Protein AF-W8SMZ8-F1 (afdb_monomer)

Foldseek 3Di:
DLVVLLVVVVPDPDDWDAPDDLDDDCDPVCVVVGSSNSNVVCVVVPDDPDDDPPDDDDDDDDDDDDDDDDDDDDDDDDDDDDDDDDDDDDDDPPPPVLVVLLVQQLVLLVVLDQDFDDLPQDPVDPPALQSLVQSLQVLLVVSLVSVLVSQVSQPLLVVFDPVLNVVLCLLFSLLLLLLVQLQVCLVPLLQWTDNGPNDIGGLVSCVSNVNNVLSSLSSVLSNLCNVLVPDPSLSSLVSQLSSLVPPDPPGPCVVSSVVSNVSSLSSNVVVQCVVPVPCPCSSVSSVVSSVSSSVSSVVVLVVVVVVVVVVSHDHDPVVVVSSVSCVPPVNVVVVVVVVVPDDDDDDDDDDDDDDDDDDDDDDDDDDDDDDDDDDDDDDDDDDDYDDDDDDDDDDDDDD

Solvent-accessible surface area (backbone atoms only — not comparable to full-atom values): 25549 Å² total; per-residue (Å²): 109,70,70,62,50,50,57,53,54,78,73,50,100,65,84,58,70,49,99,64,89,68,74,65,75,73,48,98,85,43,47,77,79,34,59,26,40,39,52,52,50,42,47,75,73,65,59,71,85,76,72,80,79,74,83,80,81,86,88,86,83,83,88,82,84,90,87,84,90,84,89,86,87,91,79,87,85,88,85,89,87,87,84,88,83,84,86,81,88,77,80,82,84,69,66,62,70,55,57,56,47,36,52,51,52,50,51,40,48,56,76,44,58,79,77,89,54,74,53,84,71,67,86,88,53,81,87,41,46,56,56,52,50,40,48,50,47,57,41,50,46,56,52,45,56,50,49,62,57,34,49,61,44,42,79,69,43,72,79,40,52,70,69,53,47,54,48,32,46,60,72,31,51,55,30,49,53,48,50,51,27,20,61,65,16,34,92,44,69,54,57,38,42,33,78,22,94,78,37,69,44,42,66,69,53,29,54,62,62,68,40,40,76,41,51,52,50,39,28,52,48,11,37,50,36,50,77,67,62,68,47,72,71,55,48,55,40,48,50,53,44,54,48,48,60,63,88,50,100,79,47,94,48,45,69,59,41,52,50,42,37,52,53,42,52,50,28,43,49,52,52,41,40,72,79,36,70,90,46,87,57,48,57,64,56,58,55,56,48,50,58,56,36,45,55,31,23,55,52,48,52,55,49,51,52,52,45,57,73,69,61,75,51,78,74,56,70,67,54,48,51,49,62,51,62,62,71,40,80,81,50,55,61,56,57,58,58,62,64,67,75,74,72,87,80,85,86,80,82,90,82,89,84,88,89,78,92,79,91,81,89,83,85,90,86,87,84,81,88,87,87,89,88,86,89,84,86,88,82,88,88,88,86,87,86,86,91,85,84,90,83,90,85,90,75,88,83,89,137

Nearest PDB structures (foldseek):
  4n1y-assembly2_C  TM=9.898E-01  e=3.224E-23  Magallana gigas
  2ocf-assembly1_A  TM=9.475E-01  e=8.288E-15  Homo sapiens
  4dma-assembly1_B  TM=9.308E-01  e=9.517E-15  Homo sapiens
  1l2i-assembly2_B-2  TM=9.344E-01  e=1.509E-14  Homo sapiens
  5hyr-assembly1_A  TM=9.452E-01  e=1.047E-13  Homo sapiens

Organism: Bithynia tentaculata (NCBI:txid6478)

Secondary structure (DSSP, 8-state):
-HHHHHHHHTTS---PPPSSSS-----TTTTTT-HHHHHHHHHHTT------------------------------------------PPP-TTSHHHHHHHHHHHHHHHHTPPPP------TTS---HHHHHHHHHHHHHHHHHHHHHHHTTSTTGGGS-HHHHHHHHHHHHHHHHHHHHHHHTGGGTTSEEESSSS-EEEHHHHHHHT-HHHHHHHHHHHHHHHHHT--HHHHHHHHHHHHHT---TT-TTHHHHHHHHHHHHHHHHHHHHHH-TT-TTHHHHHHHHHHHHHHHHHHHHHHHHHHHHHTSSPPPHHHHHHHHHTTSTTTHHHHHHHHTS--PPPP----------------------------------------------------

Radius of gyration: 35.16 Å; Cα contacts (8 Å, |Δi|>4): 293; chains: 1; bounding box: 116×77×104 Å

Mean predicted aligned error: 19.28 Å

Sequence (399 aa):
GCKAFFKRSIQGPVDYMCPATNNCTIDKHRRKSCQACRLRKCYEVGMNKGSQRKDRKGSSGGNTAAKGKRCRADSTDTTDSSTNGSGSGLPTKGGGMKRLRSAFILEALQKADLPVLDSYHNHEVPLSRVHLLNTLIKLADRELVYLINWAKHVPGYTDLSLSDQVHLIECCWMELLLLNCAFRSMEHEGKRLVFAPDFHLDRHLWNVMGMSEILEQVSAVSEQMVHNGVTKEELLLLQATILVNAEVRRLSSFNKISEMRSMIVDALMEVAHKMHPDNARRVPTLLLLLTHVRQAGERGIAYFQTLKHEGCVSFCELLTEMLEAHNSPSSAIMVAAASSVHSPTPSTSASSTLGSVVSLDGRKGSGMGPPATHLQPMGSLSGLAKRGSPDEGNMNSYV

pLDDT: mean 74.21, std 27.07, range [26.3, 98.44]

InterPro domains:
  IPR000536 Nuclear hormone receptor, ligand-binding domain [PF00104] (124-301)
  IPR000536 Nuclear hormone receptor, ligand-binding domain [PS51843] (97-326)
  IPR000536 Nuclear hormone receptor, ligand-binding domain [SM00430] (138-297)
  IPR001628 Zinc finger, nuclear hormone receptor-type [PF00105] (1-49)
  IPR001628 Zinc finger, nuclear hormone receptor-type [PS51030] (1-54)
  IPR001628 Zinc finger, nuclear hormone receptor-type [SM00399] (1-50)
  IPR001723 Nuclear hormone receptor [PR00398] (43-53)
  IPR001723 Nuclear hormone receptor [PR00398] (139-160)
  IPR001723 Nuclear hormone receptor [PR00398] (160-176)
  IPR001723 Nuclear hormone receptor [PR00398] (228-243)
  IPR001723 Nuclear hormone receptor [PR00398] (285-302)
  IPR013088 Zinc finger, NHR/GATA-type [G3DSA:3.30.50.10] (1-80)
  IPR024178 Estrogen receptor/oestrogen-related receptor [PIRSF002527] (1-339)
  IPR035500 Nuclear hormone receptor-like domain superfamily [G3DSA:1.10.565.10] (98-331)
  IPR035500 Nuclear hormone receptor-like domain superfamily [SSF48508] (104-326)
  IPR050200 Nuclear hormone receptor family NR3 subfamily [PTHR48092] (1-325)

Structure (mmCIF, N/CA/C/O backbone):
data_AF-W8SMZ8-F1
#
_entry.id   AF-W8SMZ8-F1
#
loop_
_atom_site.group_PDB
_atom_site.id
_atom_site.type_symbol
_atom_site.label_atom_id
_atom_site.label_alt_id
_atom_site.label_comp_id
_atom_site.label_asym_id
_atom_site.label_entity_id
_atom_site.label_seq_id
_atom_site.pdbx_PDB_ins_code
_atom_site.Cartn_x
_atom_site.Cartn_y
_atom_site.Cartn_z
_atom_site.occupancy
_atom_site.B_iso_or_equiv
_atom_site.auth_seq_id
_atom_site.auth_comp_id
_atom_site.auth_asym_id
_atom_site.auth_atom_id
_atom_site.pdbx_PDB_model_num
ATOM 1 N N . GLY A 1 1 ? 2.630 13.515 50.205 1.00 88.38 1 GLY A N 1
ATOM 2 C CA . GLY A 1 1 ? 3.398 12.243 50.206 1.00 88.38 1 GLY A CA 1
ATOM 3 C C . GLY A 1 1 ? 3.239 11.488 48.891 1.00 88.38 1 GLY A C 1
ATOM 4 O O . GLY A 1 1 ? 2.546 11.990 48.014 1.00 88.38 1 GLY A O 1
ATOM 5 N N . CYS A 1 2 ? 3.870 10.314 48.731 1.00 94.81 2 CYS A N 1
ATOM 6 C CA . CYS A 1 2 ? 3.816 9.527 47.481 1.00 94.81 2 CYS A CA 1
ATOM 7 C C . CYS A 1 2 ? 2.414 8.978 47.156 1.00 94.81 2 CYS A C 1
ATOM 9 O O . CYS A 1 2 ? 2.040 8.996 45.995 1.00 94.81 2 CYS A O 1
ATOM 11 N N . LYS A 1 3 ? 1.589 8.653 48.164 1.00 93.19 3 LYS A N 1
ATOM 12 C CA . LYS A 1 3 ? 0.173 8.263 47.987 1.00 93.19 3 LYS A CA 1
ATOM 13 C C . LYS A 1 3 ? -0.663 9.318 47.239 1.00 93.19 3 LYS A C 1
ATOM 15 O O . LYS A 1 3 ? -1.364 9.004 46.287 1.00 93.19 3 LYS A O 1
ATOM 20 N N . ALA A 1 4 ? -0.568 10.583 47.654 1.00 93.19 4 ALA A N 1
ATOM 21 C CA . ALA A 1 4 ? -1.303 11.684 47.022 1.00 93.19 4 ALA A CA 1
ATOM 22 C C . ALA A 1 4 ? -0.747 12.051 45.637 1.00 93.19 4 ALA A C 1
ATOM 24 O O . ALA A 1 4 ? -1.506 12.444 44.759 1.00 93.19 4 ALA A O 1
ATOM 25 N N . PHE A 1 5 ? 0.572 11.921 45.452 1.00 94.81 5 PHE A N 1
ATOM 26 C CA . PHE A 1 5 ? 1.206 12.061 44.142 1.00 94.81 5 PHE A CA 1
ATOM 27 C C . PHE A 1 5 ? 0.661 11.000 43.175 1.00 94.81 5 PHE A C 1
ATOM 29 O O . PHE A 1 5 ? 0.065 11.374 42.176 1.00 94.81 5 PHE A O 1
ATOM 36 N N . PHE A 1 6 ? 0.722 9.718 43.550 1.00 94.31 6 PHE A N 1
ATOM 37 C CA . PHE A 1 6 ? 0.222 8.603 42.745 1.00 94.31 6 PHE A CA 1
ATOM 38 C C . PHE A 1 6 ? -1.254 8.768 42.357 1.00 94.31 6 PHE A C 1
ATOM 40 O O . PHE A 1 6 ? -1.589 8.661 41.185 1.00 94.31 6 PHE A O 1
ATOM 47 N N . LYS A 1 7 ? -2.129 9.133 43.309 1.00 91.38 7 LYS A N 1
ATOM 48 C CA . LYS A 1 7 ? -3.556 9.376 43.027 1.00 91.38 7 LYS A CA 1
ATOM 49 C C . LYS A 1 7 ? -3.778 10.438 41.941 1.00 91.38 7 LYS A C 1
ATOM 51 O O . LYS A 1 7 ? -4.655 10.256 41.110 1.00 91.38 7 LYS A O 1
ATOM 56 N N . ARG A 1 8 ? -3.001 11.527 41.935 1.00 91.44 8 ARG A N 1
ATOM 57 C CA . ARG A 1 8 ? -3.115 12.568 40.899 1.00 91.44 8 ARG A CA 1
ATOM 58 C C . ARG A 1 8 ? -2.554 12.102 39.561 1.00 91.44 8 ARG A C 1
ATOM 60 O O . ARG A 1 8 ? -3.164 12.353 38.532 1.00 91.44 8 ARG A O 1
ATOM 67 N N . SER A 1 9 ? -1.431 11.391 39.594 1.00 90.94 9 SER A N 1
ATOM 68 C CA . SER A 1 9 ? -0.744 10.909 38.395 1.00 90.94 9 SER A CA 1
ATOM 69 C C . SER A 1 9 ? -1.526 9.845 37.616 1.00 90.94 9 SER A C 1
ATOM 71 O O . SER A 1 9 ? -1.314 9.715 36.424 1.00 90.94 9 SER A O 1
ATOM 73 N N . ILE A 1 10 ? -2.437 9.102 38.258 1.00 87.31 10 ILE A N 1
ATOM 74 C CA . ILE A 1 10 ? -3.279 8.070 37.607 1.00 87.31 10 ILE A CA 1
ATOM 75 C C . ILE A 1 10 ? -4.698 8.549 37.241 1.00 87.31 10 ILE A C 1
ATOM 77 O O . ILE A 1 10 ? -5.503 7.772 36.714 1.00 87.31 10 ILE A O 1
ATOM 81 N N . GLN A 1 11 ? -5.068 9.773 37.634 1.00 81.38 11 GLN A N 1
ATOM 82 C CA . GLN A 1 11 ? -6.409 10.339 37.427 1.00 81.38 11 GLN A CA 1
ATOM 83 C C . GLN A 1 11 ? -6.457 11.378 36.301 1.00 81.38 11 GLN A C 1
ATOM 85 O O . GLN A 1 11 ? -7.551 11.665 35.830 1.00 81.38 11 GLN A O 1
ATOM 90 N N . GLY A 1 12 ? -5.315 11.916 35.867 1.00 70.56 12 GLY A N 1
ATOM 91 C CA . GLY A 1 12 ? -5.239 12.898 34.785 1.00 70.56 12 GLY A CA 1
ATOM 92 C C . GLY A 1 12 ? -4.260 12.490 33.679 1.00 70.56 12 GLY A C 1
ATOM 93 O O . GLY A 1 12 ? -3.424 11.613 33.908 1.00 70.56 12 GLY A O 1
ATOM 94 N N . PRO A 1 13 ? -4.341 13.132 32.502 1.00 61.53 13 PRO A N 1
ATOM 95 C CA . PRO A 1 13 ? -3.445 12.901 31.369 1.00 61.53 13 PRO A CA 1
ATOM 96 C C . PRO A 1 13 ? -2.102 13.608 31.606 1.00 61.53 13 PRO A C 1
ATOM 98 O O . PRO A 1 13 ? -1.844 14.673 31.053 1.00 61.53 13 PRO A O 1
ATOM 101 N N . VAL A 1 14 ? -1.273 13.082 32.513 1.00 75.06 14 VAL A N 1
ATOM 102 C CA . VAL A 1 14 ? 0.022 13.694 32.844 1.00 75.06 14 VAL A CA 1
ATOM 103 C C . VAL A 1 14 ? 1.165 12.759 32.474 1.00 75.06 14 VAL A C 1
ATOM 105 O O . VAL A 1 14 ? 1.461 11.816 33.209 1.00 75.06 14 VAL A O 1
ATOM 108 N N . ASP A 1 15 ? 1.852 13.089 31.383 1.00 80.38 15 ASP A N 1
ATOM 109 C CA . ASP A 1 15 ? 3.059 12.394 30.946 1.00 80.38 15 ASP A CA 1
ATOM 110 C C . ASP A 1 15 ? 4.300 13.055 31.543 1.00 80.38 15 ASP A C 1
ATOM 112 O O . ASP A 1 15 ? 4.737 14.136 31.146 1.00 80.38 15 ASP A O 1
ATOM 116 N N . TYR A 1 16 ? 4.885 12.402 32.545 1.00 92.00 16 TYR A N 1
ATOM 117 C CA . TYR A 1 16 ? 6.145 12.859 33.116 1.00 92.00 16 TYR A CA 1
ATOM 118 C C . TYR A 1 16 ? 7.325 12.352 32.286 1.00 92.00 16 TYR A C 1
ATOM 120 O O . TYR A 1 16 ? 7.543 11.145 32.187 1.00 92.00 16 TYR A O 1
ATOM 128 N N . MET A 1 17 ? 8.161 13.270 31.804 1.00 89.88 17 MET A N 1
ATOM 129 C CA . MET A 1 17 ? 9.458 12.945 31.207 1.00 89.88 17 MET A CA 1
ATOM 130 C C . MET A 1 17 ? 10.580 13.047 32.243 1.00 89.88 17 MET A C 1
ATOM 132 O O . MET A 1 17 ? 10.590 13.936 33.099 1.00 89.88 17 MET A O 1
ATOM 136 N N . CYS A 1 18 ? 11.527 12.110 32.200 1.00 93.50 18 CYS A N 1
ATOM 137 C CA . CYS A 1 18 ? 12.726 12.201 33.022 1.00 93.50 18 CYS A CA 1
ATOM 138 C C . CYS A 1 18 ? 13.708 13.187 32.372 1.00 93.50 18 CYS A C 1
ATOM 140 O O . CYS A 1 18 ? 14.036 12.998 31.207 1.00 93.50 18 CYS A O 1
ATOM 142 N N . PRO A 1 19 ? 14.243 14.178 33.106 1.00 87.38 19 PRO A N 1
ATOM 143 C CA . PRO A 1 19 ? 15.260 15.092 32.574 1.00 87.38 19 PRO A CA 1
ATOM 144 C C . PRO A 1 19 ? 16.652 14.443 32.425 1.00 87.38 19 PRO A C 1
ATOM 146 O O . PRO A 1 19 ? 17.613 15.118 32.084 1.00 87.38 19 PRO A O 1
ATOM 149 N N . ALA A 1 20 ? 16.782 13.155 32.744 1.00 90.88 20 ALA A N 1
ATOM 150 C CA . ALA A 1 20 ? 18.033 12.404 32.751 1.00 90.88 20 ALA A CA 1
ATOM 151 C C . ALA A 1 20 ? 17.801 11.004 32.145 1.00 90.88 20 ALA A C 1
ATOM 153 O O . ALA A 1 20 ? 16.897 10.796 31.343 1.00 90.88 20 ALA A O 1
ATOM 154 N N . THR A 1 21 ? 18.571 10.002 32.564 1.00 91.50 21 THR A N 1
ATOM 155 C CA . THR A 1 21 ? 18.604 8.647 31.983 1.00 91.50 21 THR A CA 1
ATOM 156 C C . THR A 1 21 ? 17.523 7.695 32.503 1.00 91.50 21 THR A C 1
ATOM 158 O O . THR A 1 21 ? 17.719 6.484 32.546 1.00 91.50 21 THR A O 1
ATOM 161 N N . ASN A 1 22 ? 16.378 8.210 32.958 1.00 89.19 22 ASN A N 1
ATOM 162 C CA . ASN A 1 22 ? 15.321 7.400 33.570 1.00 89.19 22 ASN A CA 1
ATOM 163 C C . ASN A 1 22 ? 15.762 6.562 34.792 1.00 89.19 22 ASN A C 1
ATOM 165 O O . ASN A 1 22 ? 15.013 5.686 35.200 1.00 89.19 22 ASN A O 1
ATOM 169 N N . ASN A 1 23 ? 16.891 6.843 35.449 1.00 93.19 23 ASN A N 1
ATOM 170 C CA . ASN A 1 23 ? 17.350 6.083 36.625 1.00 93.19 23 ASN A CA 1
ATOM 171 C C . ASN A 1 23 ? 17.590 6.971 37.864 1.00 93.19 23 ASN A C 1
ATOM 173 O O . ASN A 1 23 ? 18.551 6.805 38.611 1.00 93.19 23 ASN A O 1
ATOM 177 N N . CYS A 1 24 ? 16.740 7.982 38.070 1.00 94.94 24 CYS A N 1
ATOM 178 C CA . CYS A 1 24 ? 16.895 8.909 39.194 1.00 94.94 24 CYS A CA 1
ATOM 179 C C . CYS A 1 24 ? 16.590 8.223 40.532 1.00 94.94 24 CYS A C 1
ATOM 181 O O . CYS A 1 24 ? 15.508 7.665 40.718 1.00 94.94 24 CYS A O 1
ATOM 183 N N . THR A 1 25 ? 17.485 8.368 41.508 1.00 95.06 25 THR A N 1
ATOM 184 C CA . THR A 1 25 ? 17.244 7.935 42.890 1.00 95.06 25 THR A CA 1
ATOM 185 C C . THR A 1 25 ? 16.101 8.734 43.533 1.00 95.06 25 THR A C 1
ATOM 187 O O . THR A 1 25 ? 16.111 9.967 43.524 1.00 95.06 25 THR A O 1
ATOM 190 N N . ILE A 1 26 ? 15.121 8.043 44.127 1.00 95.75 26 ILE A N 1
ATOM 191 C CA . ILE A 1 26 ? 13.943 8.658 44.760 1.00 95.75 26 ILE A CA 1
ATOM 192 C C . ILE A 1 26 ? 14.042 8.558 46.286 1.00 95.75 26 ILE A C 1
ATOM 194 O O . ILE A 1 26 ? 13.705 7.535 46.876 1.00 95.75 26 ILE A O 1
ATOM 198 N N . ASP A 1 27 ? 14.452 9.651 46.930 1.00 94.75 27 ASP A N 1
ATOM 199 C CA . ASP A 1 27 ? 14.545 9.791 48.391 1.00 94.75 27 ASP A CA 1
ATOM 200 C C . ASP A 1 27 ? 13.683 10.964 48.921 1.00 94.75 27 ASP A C 1
ATOM 202 O O . ASP A 1 27 ? 12.988 11.650 48.164 1.00 94.75 27 ASP A O 1
ATOM 206 N N . LYS A 1 28 ? 13.676 11.213 50.241 1.00 93.75 28 LYS A N 1
ATOM 207 C CA . LYS A 1 28 ? 12.841 12.262 50.869 1.00 93.75 28 LYS A CA 1
ATOM 208 C C . LYS A 1 28 ? 13.106 13.664 50.296 1.00 93.75 28 LYS A C 1
ATOM 210 O O . LYS A 1 28 ? 12.149 14.442 50.197 1.00 93.75 28 LYS A O 1
ATOM 215 N N . HIS A 1 29 ? 14.347 13.948 49.904 1.00 92.06 29 HIS A N 1
ATOM 216 C CA . HIS A 1 29 ? 14.818 15.259 49.461 1.00 92.06 29 HIS A CA 1
ATOM 217 C C . HIS A 1 29 ? 14.678 15.424 47.940 1.00 92.06 29 HIS A C 1
ATOM 219 O O . HIS A 1 29 ? 14.202 16.457 47.476 1.00 92.06 29 HIS A O 1
ATOM 225 N N . ARG A 1 30 ? 14.972 14.375 47.163 1.00 90.81 30 ARG A N 1
ATOM 226 C CA . ARG A 1 30 ? 15.016 14.400 45.690 1.00 90.81 30 ARG A CA 1
ATOM 227 C C . ARG A 1 30 ? 13.775 13.845 44.996 1.00 90.81 30 ARG A C 1
ATOM 229 O O . ARG A 1 30 ? 13.631 13.972 43.785 1.00 90.81 30 ARG A O 1
ATOM 236 N N . ARG A 1 31 ? 12.787 13.319 45.731 1.00 94.19 31 ARG A N 1
ATOM 237 C CA . ARG A 1 31 ? 11.500 12.860 45.153 1.00 94.19 31 ARG A CA 1
ATOM 238 C C . ARG A 1 31 ? 10.693 13.939 44.419 1.00 94.19 31 ARG A C 1
ATOM 240 O O . ARG A 1 31 ? 9.658 13.617 43.848 1.00 94.19 31 ARG A O 1
ATOM 247 N N . LYS A 1 32 ? 11.055 15.221 44.501 1.00 94.12 32 LYS A N 1
ATOM 248 C CA . LYS A 1 32 ? 10.419 16.283 43.699 1.00 94.12 32 LYS A CA 1
ATOM 249 C C . LYS A 1 32 ? 11.172 16.568 42.393 1.00 94.12 32 LYS A C 1
ATOM 251 O O . LYS A 1 32 ? 10.562 17.127 41.495 1.00 94.12 32 LYS A O 1
ATOM 256 N N . SER A 1 33 ? 12.434 16.149 42.283 1.00 94.50 33 SER A N 1
ATOM 257 C CA . SER A 1 33 ? 13.330 16.461 41.163 1.00 94.50 33 SER A CA 1
ATOM 258 C C . SER A 1 33 ? 12.990 15.703 39.879 1.00 94.50 33 SER A C 1
ATOM 260 O O . SER A 1 33 ? 13.264 16.192 38.794 1.00 94.50 33 SER A O 1
ATOM 262 N N . CYS A 1 34 ? 12.387 14.515 39.982 1.00 95.69 34 CYS A N 1
ATOM 263 C CA . CYS A 1 34 ? 11.965 13.744 38.815 1.00 95.69 34 CYS A CA 1
ATOM 264 C C . CYS A 1 34 ? 10.622 13.062 39.078 1.00 95.69 34 CYS A C 1
ATOM 266 O O . CYS A 1 34 ? 10.529 12.097 39.840 1.00 95.69 34 CYS A O 1
ATOM 268 N N . GLN A 1 35 ? 9.568 13.571 38.443 1.00 95.06 35 GLN A N 1
ATOM 269 C CA . GLN A 1 35 ? 8.216 13.029 38.579 1.00 95.06 35 GLN A CA 1
ATOM 270 C C . GLN A 1 35 ? 8.070 11.683 37.849 1.00 95.06 35 GLN A C 1
ATOM 272 O O . GLN A 1 35 ? 7.408 10.789 38.370 1.00 95.06 35 GLN A O 1
ATOM 277 N N . ALA A 1 36 ? 8.772 11.496 36.725 1.00 95.56 36 ALA A N 1
ATOM 278 C CA . ALA A 1 36 ? 8.757 10.265 35.932 1.00 95.56 36 ALA A CA 1
ATOM 279 C C . ALA A 1 36 ? 9.298 9.059 36.714 1.00 95.56 36 ALA A C 1
ATOM 281 O O . ALA A 1 36 ? 8.583 8.087 36.956 1.00 95.56 36 ALA A O 1
ATOM 282 N N . CYS A 1 37 ? 10.538 9.154 37.203 1.00 96.38 37 CYS A N 1
ATOM 283 C CA . CYS A 1 37 ? 11.160 8.099 38.009 1.00 96.38 37 CYS A CA 1
ATOM 284 C C . CYS A 1 37 ? 10.412 7.879 39.331 1.00 96.38 37 CYS A C 1
ATOM 286 O O . CYS A 1 37 ? 10.322 6.753 39.815 1.00 96.38 37 CYS A O 1
ATOM 288 N N . ARG A 1 38 ? 9.812 8.931 39.904 1.00 96.88 38 ARG A N 1
ATOM 289 C CA . ARG A 1 38 ? 8.969 8.798 41.096 1.00 96.88 38 ARG A CA 1
ATOM 290 C C . ARG A 1 38 ? 7.699 7.995 40.825 1.00 96.88 38 ARG A C 1
ATOM 292 O O . ARG A 1 38 ? 7.351 7.154 41.648 1.00 96.88 38 ARG A O 1
ATOM 299 N N . LEU A 1 39 ? 6.999 8.265 39.722 1.00 95.06 39 LEU A N 1
ATOM 300 C CA . LEU A 1 39 ? 5.788 7.532 39.344 1.00 95.06 39 LEU A CA 1
ATOM 301 C C . LEU A 1 39 ? 6.113 6.073 39.029 1.00 95.06 39 LEU A C 1
ATOM 303 O O . LEU A 1 39 ? 5.434 5.183 39.534 1.00 95.06 39 LEU A O 1
ATOM 307 N N . ARG A 1 40 ? 7.205 5.826 38.302 1.00 94.19 40 ARG A N 1
ATOM 308 C CA . ARG A 1 40 ? 7.706 4.469 38.062 1.00 94.19 40 ARG A CA 1
ATOM 309 C C . ARG A 1 40 ? 7.974 3.725 39.366 1.00 94.19 40 ARG A C 1
ATOM 311 O O . ARG A 1 40 ? 7.474 2.621 39.550 1.00 94.19 40 ARG A O 1
ATOM 318 N N . LYS A 1 41 ? 8.636 4.380 40.327 1.00 95.62 41 LYS A N 1
ATOM 319 C CA . LYS A 1 41 ? 8.875 3.791 41.649 1.00 95.62 41 LYS A CA 1
ATOM 320 C C . LYS A 1 41 ? 7.581 3.480 42.404 1.00 95.62 41 LYS A C 1
ATOM 322 O O . LYS A 1 41 ? 7.539 2.505 43.144 1.00 95.62 41 LYS A O 1
ATOM 327 N N . CYS A 1 42 ? 6.522 4.278 42.232 1.00 95.25 42 CYS A N 1
ATOM 328 C CA . CYS A 1 42 ? 5.206 3.972 42.802 1.00 95.25 42 CYS A CA 1
ATOM 329 C C . CYS A 1 42 ? 4.612 2.675 42.230 1.00 95.25 42 CYS A C 1
ATOM 331 O O . CYS A 1 42 ? 4.056 1.893 42.999 1.00 95.25 42 CYS A O 1
ATOM 333 N N . TYR A 1 43 ? 4.761 2.423 40.927 1.00 93.69 43 TYR A N 1
ATOM 334 C CA . TYR A 1 43 ? 4.343 1.156 40.320 1.00 93.69 43 TYR A CA 1
ATOM 335 C C . TYR A 1 43 ? 5.209 -0.025 40.778 1.00 93.69 43 TYR A C 1
ATOM 337 O O . TYR A 1 43 ? 4.662 -1.065 41.126 1.00 93.69 43 TYR A O 1
ATOM 345 N N . GLU A 1 44 ? 6.533 0.147 40.871 1.00 93.31 44 GLU A N 1
ATOM 346 C CA . GLU A 1 44 ? 7.459 -0.898 41.352 1.00 93.31 44 GLU A CA 1
ATOM 347 C C . GLU A 1 44 ? 7.136 -1.381 42.773 1.00 93.31 44 GLU A C 1
ATOM 349 O O . GLU A 1 44 ? 7.296 -2.557 43.078 1.00 93.31 44 GLU A O 1
ATOM 354 N N . VAL A 1 45 ? 6.659 -0.489 43.651 1.00 93.56 45 VAL A N 1
ATOM 355 C CA . VAL A 1 45 ? 6.232 -0.858 45.015 1.00 93.56 45 VAL A CA 1
ATOM 356 C C . VAL A 1 45 ? 4.778 -1.348 45.081 1.00 93.56 45 VAL A C 1
ATOM 358 O O . VAL A 1 45 ? 4.224 -1.483 46.171 1.00 93.56 45 VAL A O 1
ATOM 361 N N . GLY A 1 46 ? 4.138 -1.583 43.932 1.00 90.56 46 GLY A N 1
ATOM 362 C CA . GLY A 1 46 ? 2.807 -2.179 43.839 1.00 90.56 46 GLY A CA 1
ATOM 363 C C . GLY A 1 46 ? 1.641 -1.219 44.081 1.00 90.56 46 GLY A C 1
ATOM 364 O O . GLY A 1 46 ? 0.538 -1.673 44.387 1.00 90.56 46 GLY A O 1
ATOM 365 N N . MET A 1 47 ? 1.832 0.103 43.957 1.00 92.88 47 MET A N 1
ATOM 366 C CA . MET A 1 47 ? 0.687 1.021 43.971 1.00 92.88 47 MET A CA 1
ATOM 367 C C . MET A 1 47 ? -0.152 0.800 42.708 1.00 92.88 47 MET A C 1
ATOM 369 O O . MET A 1 47 ? 0.358 0.870 41.593 1.00 92.88 47 MET A O 1
ATOM 373 N N . ASN A 1 48 ? -1.451 0.562 42.873 1.00 84.88 48 ASN A N 1
ATOM 374 C CA . ASN A 1 48 ? -2.393 0.380 41.774 1.00 84.88 48 ASN A CA 1
ATOM 375 C C . ASN A 1 48 ? -3.634 1.266 41.962 1.00 84.88 48 ASN A C 1
ATOM 377 O O . ASN A 1 48 ? -3.951 1.724 43.065 1.00 84.88 48 ASN A O 1
ATOM 381 N N . LYS A 1 49 ? -4.324 1.558 40.856 1.00 74.00 49 LYS A N 1
ATOM 382 C CA . LYS A 1 49 ? -5.638 2.204 40.881 1.00 74.00 49 LYS A CA 1
ATOM 383 C C . LYS A 1 49 ? -6.619 1.124 41.317 1.00 74.00 49 LYS A C 1
ATOM 385 O O . LYS A 1 49 ? -6.972 0.283 40.504 1.00 74.00 49 LYS A O 1
ATOM 390 N N . GLY A 1 50 ? -6.939 1.094 42.611 1.00 59.78 50 GLY A N 1
ATOM 391 C CA . GLY A 1 50 ? -7.693 0.010 43.233 1.00 59.78 50 GLY A CA 1
ATOM 392 C C . GLY A 1 50 ? -8.828 -0.507 42.351 1.00 59.78 50 GLY A C 1
ATOM 393 O O . GLY A 1 50 ?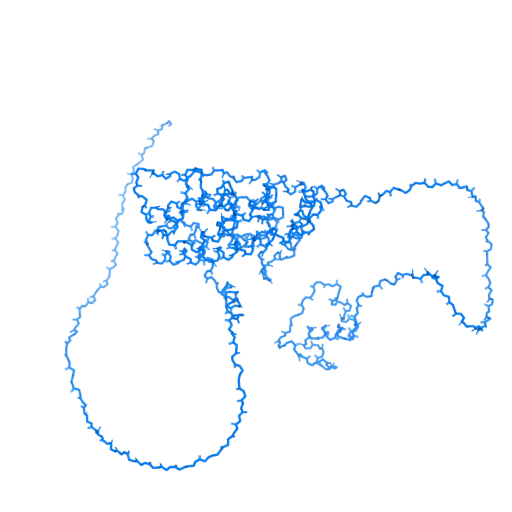 -9.777 0.222 42.063 1.00 59.78 50 GLY A O 1
ATOM 394 N N . SER A 1 51 ? -8.713 -1.769 41.939 1.00 41.22 51 SER A N 1
ATOM 395 C CA . SER A 1 51 ? -9.835 -2.536 41.428 1.00 41.22 51 SER A CA 1
ATOM 396 C C . SER A 1 51 ? -10.912 -2.540 42.502 1.00 41.22 51 SER A C 1
ATOM 398 O O . SER A 1 51 ? -10.638 -2.851 43.666 1.00 41.22 51 SER A O 1
ATOM 400 N N . GLN A 1 52 ? -12.140 -2.215 42.104 1.00 41.47 52 GLN A N 1
ATOM 401 C CA . GLN A 1 52 ? -13.317 -2.649 42.835 1.00 41.47 52 GLN A CA 1
ATOM 402 C C . GLN A 1 52 ? -13.130 -4.134 43.156 1.00 41.47 52 GLN A C 1
ATOM 404 O O . GLN A 1 52 ? -13.019 -4.972 42.258 1.00 41.47 52 GLN A O 1
ATOM 409 N N . ARG A 1 53 ? -13.017 -4.457 44.446 1.00 39.91 53 ARG A N 1
ATOM 410 C CA . ARG A 1 53 ? -13.135 -5.835 44.903 1.00 39.91 53 ARG A CA 1
ATOM 411 C C . ARG A 1 53 ? -14.569 -6.240 44.596 1.00 39.91 53 ARG A C 1
ATOM 413 O O . ARG A 1 53 ? -15.483 -5.866 45.313 1.00 39.91 53 ARG A O 1
ATOM 420 N N . LYS A 1 54 ? -14.743 -6.948 43.483 1.00 38.75 54 LYS A N 1
ATOM 421 C CA . LYS A 1 54 ? -15.936 -7.734 43.197 1.00 38.75 54 LYS A CA 1
ATOM 422 C C . LYS A 1 54 ? -16.078 -8.718 44.355 1.00 38.75 54 LYS A C 1
ATOM 424 O O . LYS A 1 54 ? -15.222 -9.592 44.513 1.00 38.75 54 LYS A O 1
ATOM 429 N N . ASP A 1 55 ? -17.090 -8.510 45.188 1.00 34.16 55 ASP A N 1
ATOM 430 C CA . ASP A 1 55 ? -17.427 -9.391 46.297 1.00 34.16 55 ASP A CA 1
ATOM 431 C C . ASP A 1 55 ? -17.511 -10.837 45.796 1.00 34.16 55 ASP A C 1
ATOM 433 O O . ASP A 1 55 ? -18.366 -11.198 44.988 1.00 34.16 55 ASP A O 1
ATOM 437 N N . ARG A 1 56 ? -16.582 -11.675 46.260 1.00 38.00 56 ARG A N 1
ATOM 438 C CA . ARG A 1 56 ? -16.682 -13.131 46.171 1.00 38.00 56 ARG A CA 1
ATOM 439 C C . ARG A 1 56 ? -17.264 -13.637 47.494 1.00 38.00 56 ARG A C 1
ATOM 441 O O . ARG A 1 56 ? -16.524 -13.891 48.436 1.00 38.00 56 ARG A O 1
ATOM 448 N N . LYS A 1 57 ? -18.585 -13.811 47.544 1.00 36.91 57 LYS A N 1
ATOM 449 C CA . LYS A 1 57 ? -19.226 -14.962 48.213 1.00 36.91 57 LYS A CA 1
ATOM 450 C C . LYS A 1 57 ? -19.384 -16.029 47.118 1.00 36.91 57 LYS A C 1
ATOM 452 O O . LYS A 1 57 ? -19.814 -15.673 46.031 1.00 36.91 57 LYS A O 1
ATOM 457 N N . GLY A 1 58 ? -19.051 -17.307 47.249 1.00 34.34 58 GLY A N 1
ATOM 458 C CA . GLY A 1 58 ? -18.666 -18.138 48.385 1.00 34.34 58 GLY A CA 1
ATOM 459 C C . GLY A 1 58 ? -19.335 -19.511 48.204 1.00 34.34 58 GLY A C 1
ATOM 460 O O . GLY A 1 58 ? -20.552 -19.540 48.074 1.00 34.34 58 GLY A O 1
ATOM 461 N N . SER A 1 59 ? -18.535 -20.583 48.125 1.00 34.09 59 SER A N 1
ATOM 462 C CA . SER A 1 59 ? -18.816 -22.013 48.427 1.00 34.09 59 SER A CA 1
ATOM 463 C C . SER A 1 59 ? -17.634 -22.815 47.862 1.00 34.09 59 SER A C 1
ATOM 465 O O . SER A 1 59 ? -17.290 -22.606 46.704 1.00 34.09 59 SER A O 1
ATOM 467 N N . SER A 1 60 ? -16.890 -23.678 48.552 1.00 34.84 60 SER A N 1
ATOM 468 C CA . SER A 1 60 ? -16.939 -24.359 49.862 1.00 34.84 60 SER A CA 1
ATOM 469 C C . SER A 1 60 ? -15.472 -24.745 50.184 1.00 34.84 60 SER A C 1
ATOM 471 O O . SER A 1 60 ? -14.666 -24.788 49.262 1.00 34.84 60 SER A O 1
ATOM 473 N N . GLY A 1 61 ? -14.968 -25.058 51.376 1.00 31.12 61 GLY A N 1
ATOM 474 C CA . GLY A 1 61 ? -15.448 -25.241 52.743 1.00 31.12 61 GLY A CA 1
ATOM 475 C C . GLY A 1 61 ? -14.236 -25.698 53.591 1.00 31.12 61 GLY A C 1
ATOM 476 O O . GLY A 1 61 ? -13.238 -26.143 53.026 1.00 31.12 61 GLY A O 1
ATOM 477 N N . GLY A 1 62 ? -14.304 -25.584 54.925 1.00 28.77 62 GLY A N 1
ATOM 478 C CA . GLY A 1 62 ? -13.327 -26.215 55.831 1.00 28.77 62 GLY A CA 1
ATOM 479 C C . GLY A 1 62 ? -12.946 -25.412 57.082 1.00 28.77 62 GLY A C 1
ATOM 480 O O . GLY A 1 62 ? -11.999 -24.642 57.045 1.00 28.77 62 GLY A O 1
ATOM 481 N N . ASN A 1 63 ? -13.706 -25.632 58.164 1.00 29.52 63 ASN A N 1
ATOM 482 C CA . ASN A 1 63 ? -13.384 -25.576 59.603 1.00 29.52 63 ASN A CA 1
ATOM 483 C C . ASN A 1 63 ? -12.290 -24.622 60.136 1.00 29.52 63 ASN A C 1
ATOM 485 O O . ASN A 1 63 ? -11.118 -24.833 59.874 1.00 29.52 63 ASN A O 1
ATOM 489 N N . THR A 1 64 ? -12.663 -23.722 61.063 1.00 32.50 64 THR A N 1
ATOM 490 C CA . THR A 1 64 ? -12.363 -23.847 62.515 1.00 32.50 64 THR A CA 1
ATOM 491 C C . THR A 1 64 ? -12.974 -22.695 63.339 1.00 32.50 64 THR A C 1
ATOM 493 O O . THR A 1 64 ? -12.722 -21.528 63.071 1.00 32.50 64 THR A O 1
ATOM 496 N N . ALA A 1 65 ? -13.749 -23.084 64.358 1.00 32.09 65 ALA A N 1
ATOM 497 C CA . ALA A 1 65 ? -13.856 -22.555 65.728 1.00 32.09 65 ALA A CA 1
ATOM 498 C C . ALA A 1 65 ? -13.975 -21.035 66.034 1.00 32.09 65 ALA A C 1
ATOM 500 O O . ALA A 1 65 ? -13.020 -20.276 65.954 1.00 32.09 65 ALA A O 1
ATOM 501 N N . ALA A 1 66 ? -15.150 -20.697 66.591 1.00 31.25 66 ALA A N 1
ATOM 502 C CA . ALA A 1 66 ? -15.399 -19.974 67.854 1.00 31.25 66 ALA A CA 1
ATOM 503 C C . ALA A 1 66 ? -14.734 -18.604 68.134 1.00 31.25 66 ALA A C 1
ATOM 505 O O . ALA A 1 66 ? -13.520 -18.522 68.279 1.00 31.25 66 ALA A O 1
ATOM 506 N N . LYS A 1 67 ? -15.560 -17.572 68.431 1.00 34.09 67 LYS A N 1
ATOM 507 C CA . LYS A 1 67 ? -15.737 -16.941 69.776 1.00 34.09 67 LYS A CA 1
ATOM 508 C C . LYS A 1 67 ? -16.495 -15.589 69.699 1.00 34.09 67 LYS A C 1
ATOM 510 O O . LYS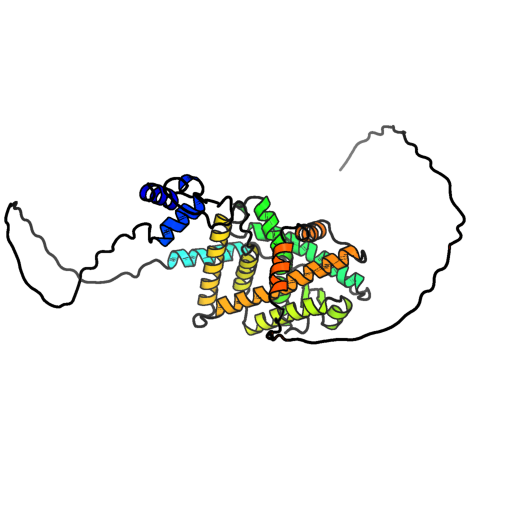 A 1 67 ? -16.024 -14.656 69.068 1.00 34.09 67 LYS A O 1
ATOM 515 N N . GLY A 1 68 ? -17.595 -15.458 70.459 1.00 30.88 68 GLY A N 1
ATOM 516 C CA . GLY A 1 68 ? -17.872 -14.256 71.278 1.00 30.88 68 GLY A CA 1
ATOM 517 C C . GLY A 1 68 ? -18.859 -13.161 70.809 1.00 30.88 68 GLY A C 1
ATOM 518 O O . GLY A 1 68 ? -18.450 -12.196 70.187 1.00 30.88 68 GLY A O 1
ATOM 519 N N . LYS A 1 69 ? -20.114 -13.258 71.293 1.00 32.22 69 LYS A N 1
ATOM 520 C CA . LYS A 1 69 ? -20.986 -12.217 71.918 1.00 32.22 69 LYS A CA 1
ATOM 521 C C . LYS A 1 69 ? -20.978 -10.756 71.385 1.00 32.22 69 LYS A C 1
ATOM 523 O O . LYS A 1 69 ? -20.021 -10.035 71.640 1.00 32.22 69 LYS A O 1
ATOM 528 N N . ARG A 1 70 ? -22.156 -10.240 70.974 1.00 30.53 70 ARG A N 1
ATOM 529 C CA . ARG A 1 70 ? -23.067 -9.332 71.745 1.00 30.53 70 ARG A CA 1
ATOM 530 C C . ARG A 1 70 ? -24.267 -8.838 70.893 1.00 30.53 70 ARG A C 1
ATOM 532 O O . ARG A 1 70 ? -24.126 -8.601 69.703 1.00 30.53 70 ARG A O 1
ATOM 539 N N . CYS A 1 71 ? -25.426 -8.722 71.554 1.00 29.89 71 CYS A N 1
ATOM 540 C CA . CYS A 1 71 ? -26.752 -8.215 71.125 1.00 29.89 71 CYS A CA 1
ATOM 541 C C . CYS A 1 71 ? -26.724 -6.684 70.816 1.00 29.89 71 CYS A C 1
ATOM 543 O O . CYS A 1 71 ? -25.706 -6.071 71.116 1.00 29.89 71 CYS A O 1
ATOM 545 N N . ARG A 1 72 ? -27.734 -5.933 70.327 1.00 30.73 72 ARG A N 1
ATOM 546 C CA . ARG A 1 72 ? -29.215 -6.012 70.221 1.00 30.73 72 ARG A CA 1
ATOM 547 C C . ARG A 1 72 ? -29.722 -4.772 69.413 1.00 30.73 72 ARG A C 1
ATOM 549 O O . ARG A 1 72 ? -28.922 -3.869 69.192 1.00 30.73 72 ARG A O 1
ATOM 556 N N . ALA A 1 73 ? -31.044 -4.710 69.171 1.00 34.19 73 ALA A N 1
ATOM 557 C CA . ALA A 1 73 ? -31.917 -3.634 68.628 1.00 34.19 73 ALA A CA 1
ATOM 558 C C . ALA A 1 73 ? -32.259 -3.813 67.131 1.00 34.19 73 ALA A C 1
ATOM 560 O O . ALA A 1 73 ? -31.387 -3.666 66.285 1.00 34.19 73 ALA A O 1
ATOM 561 N N . ASP A 1 74 ? -33.403 -4.387 66.745 1.00 29.23 74 ASP A N 1
ATOM 562 C CA . ASP A 1 74 ? -34.830 -4.040 66.957 1.00 29.23 74 ASP A CA 1
ATOM 563 C C . ASP A 1 74 ? -35.331 -2.951 65.996 1.00 29.23 74 ASP A C 1
ATOM 565 O O . ASP A 1 74 ? -34.945 -1.790 66.112 1.00 29.23 74 ASP A O 1
ATOM 569 N N . SER A 1 75 ? -36.158 -3.369 65.032 1.00 36.12 75 SER A N 1
ATOM 570 C CA . SER A 1 75 ? -37.334 -2.658 64.510 1.00 36.12 75 SER A CA 1
ATOM 571 C C . SER A 1 75 ? -38.024 -3.544 63.465 1.00 36.12 75 SER A C 1
ATOM 573 O O . SER A 1 75 ? -37.492 -3.802 62.385 1.00 36.12 75 SER A O 1
ATOM 575 N N . THR A 1 76 ? -39.203 -4.028 63.846 1.00 36.47 76 THR A N 1
ATOM 576 C CA . THR A 1 76 ? -40.343 -4.433 63.006 1.00 36.47 76 THR A CA 1
ATOM 577 C C . THR A 1 76 ? -40.618 -3.362 61.930 1.00 36.47 76 THR A C 1
ATOM 579 O O . THR A 1 76 ? -40.392 -2.184 62.177 1.00 36.47 76 THR A O 1
ATOM 582 N N . ASP A 1 77 ? -41.062 -3.659 60.712 1.00 29.89 77 ASP A N 1
ATOM 583 C CA . ASP A 1 77 ? -42.374 -4.238 60.442 1.00 29.89 77 ASP A CA 1
ATOM 584 C C . ASP A 1 77 ? -42.484 -4.803 59.008 1.00 29.89 77 ASP A C 1
ATOM 586 O O . ASP A 1 77 ? -41.695 -4.523 58.107 1.00 29.89 77 ASP A O 1
ATOM 590 N N . THR A 1 78 ? -43.496 -5.640 58.877 1.00 34.25 78 THR A N 1
ATOM 591 C CA . THR A 1 78 ? -43.906 -6.549 57.816 1.00 34.25 78 THR A CA 1
ATOM 592 C C . THR A 1 78 ? -44.560 -5.875 56.600 1.00 34.25 78 THR A C 1
ATOM 594 O O . THR A 1 78 ? -45.204 -4.838 56.715 1.00 34.25 78 THR A O 1
ATOM 597 N N . THR A 1 79 ? -44.448 -6.495 55.418 1.00 35.66 79 THR A N 1
ATOM 598 C CA . THR A 1 79 ? -45.604 -6.995 54.635 1.00 35.66 79 THR A CA 1
ATOM 599 C C . THR A 1 79 ? -45.152 -7.729 53.368 1.00 35.66 79 THR A C 1
ATOM 601 O O . THR A 1 79 ? -44.347 -7.245 52.575 1.00 35.66 79 THR A O 1
ATOM 604 N N . ASP A 1 80 ? -45.689 -8.939 53.232 1.00 30.44 80 ASP A N 1
ATOM 605 C CA . ASP A 1 80 ? -45.569 -9.875 52.118 1.00 30.44 80 ASP A CA 1
ATOM 606 C C . ASP A 1 80 ? -46.210 -9.370 50.822 1.00 30.44 80 ASP A C 1
ATOM 608 O O . ASP A 1 80 ? -47.242 -8.700 50.848 1.00 30.44 80 ASP A O 1
ATOM 612 N N . SER A 1 81 ? -45.690 -9.848 49.686 1.00 33.97 81 SER A N 1
ATOM 613 C CA . SER A 1 81 ? -46.496 -10.525 48.654 1.00 33.97 81 SER A CA 1
ATOM 614 C C . SER A 1 81 ? -45.584 -11.248 47.658 1.00 33.97 81 SER A C 1
ATOM 616 O O . SER A 1 81 ? -44.813 -10.637 46.921 1.00 33.97 81 SER A O 1
ATOM 618 N N . SER A 1 82 ? -45.687 -12.575 47.653 1.00 34.25 82 SER A N 1
ATOM 619 C CA . SER A 1 82 ? -45.064 -13.486 46.690 1.00 34.25 82 SER A CA 1
ATOM 620 C C . SER A 1 82 ? -45.969 -13.693 45.475 1.00 34.25 82 SER A C 1
ATOM 622 O O . SER A 1 82 ? -47.156 -13.922 45.667 1.00 34.25 82 SER A O 1
ATOM 624 N N . THR A 1 83 ? -45.398 -13.786 44.269 1.00 33.00 83 THR A N 1
ATOM 625 C CA . THR A 1 83 ? -45.848 -14.739 43.230 1.00 33.00 83 THR A CA 1
ATOM 626 C C . THR A 1 83 ? -44.711 -15.061 42.253 1.00 33.00 83 THR A C 1
ATOM 628 O O . THR A 1 83 ? -44.060 -14.167 41.720 1.00 33.00 83 THR A O 1
ATOM 631 N N . ASN A 1 84 ? -44.499 -16.363 42.043 1.00 33.03 84 ASN A N 1
ATOM 632 C CA . ASN A 1 84 ? -43.558 -16.998 41.115 1.00 33.03 84 ASN A CA 1
ATOM 633 C C . ASN A 1 84 ? -43.892 -16.742 39.634 1.00 33.03 84 ASN A C 1
ATOM 635 O O . ASN A 1 84 ? -45.060 -16.630 39.272 1.00 33.03 84 ASN A O 1
ATOM 639 N N . GLY A 1 85 ? -42.875 -16.804 38.765 1.00 30.00 85 GLY A N 1
ATOM 640 C CA . GLY A 1 85 ? -43.054 -16.859 37.311 1.00 30.00 85 GLY A CA 1
ATOM 641 C C . GLY A 1 85 ? -41.742 -17.007 36.536 1.00 30.00 85 GLY A C 1
ATOM 642 O O . GLY A 1 85 ? -41.005 -16.050 36.345 1.00 30.00 85 GLY A O 1
ATOM 643 N N . SER A 1 86 ? -41.456 -18.232 36.119 1.00 31.78 86 SER A N 1
ATOM 644 C CA . SER A 1 86 ? -40.256 -18.745 35.458 1.00 31.78 86 SER A CA 1
ATOM 645 C C . SER A 1 86 ? -39.872 -18.082 34.121 1.00 31.78 86 SER A C 1
ATOM 647 O O . SER A 1 86 ? -40.697 -17.937 33.231 1.00 31.78 86 SER A O 1
ATOM 649 N N . GLY A 1 87 ? -38.571 -17.816 33.959 1.00 30.62 87 GLY A N 1
ATOM 650 C CA . GLY A 1 87 ? -37.747 -18.222 32.808 1.00 30.62 87 GLY A CA 1
ATOM 651 C C . GLY A 1 87 ? -38.135 -17.827 31.374 1.00 30.62 87 GLY A C 1
ATOM 652 O O . GLY A 1 87 ? -38.860 -18.552 30.711 1.00 30.62 87 GLY A O 1
ATOM 653 N N . SER A 1 88 ? -37.415 -16.848 30.818 1.00 31.05 88 SER A N 1
ATOM 654 C CA . SER A 1 88 ? -36.698 -17.017 29.539 1.00 31.05 88 SER A CA 1
ATOM 655 C C . SER A 1 88 ? -35.640 -15.920 29.399 1.00 31.05 88 SER A C 1
ATOM 657 O O . SER A 1 88 ? -35.960 -14.746 29.211 1.00 31.05 88 SER A O 1
ATOM 659 N N . GLY A 1 89 ? -34.369 -16.300 29.544 1.00 31.92 89 GLY A N 1
ATOM 660 C CA . GLY A 1 89 ? -33.227 -15.407 29.378 1.00 31.92 89 GLY A CA 1
ATOM 661 C C . GLY A 1 89 ? -33.114 -14.918 27.936 1.00 31.92 89 GLY A C 1
ATOM 662 O O . GLY A 1 89 ? -32.940 -15.709 27.013 1.00 31.92 89 GLY A O 1
ATOM 663 N N . LEU A 1 90 ? -33.201 -13.603 27.759 1.00 32.06 90 LEU A N 1
ATOM 664 C CA . LEU A 1 90 ? -32.921 -12.924 26.501 1.00 32.06 90 LEU A CA 1
ATOM 665 C C . LEU A 1 90 ? -31.393 -12.835 26.314 1.00 32.06 90 LEU A C 1
ATOM 667 O O . LEU A 1 90 ? -30.699 -12.438 27.257 1.00 32.06 90 LEU A O 1
ATOM 671 N N . PRO A 1 91 ? -30.834 -13.173 25.139 1.00 41.16 91 PRO A N 1
ATOM 672 C CA . PRO A 1 91 ? -29.402 -13.073 24.921 1.00 41.16 91 PRO A CA 1
ATOM 673 C C . PRO A 1 91 ? -28.971 -11.604 24.892 1.00 41.16 91 PRO A C 1
ATOM 675 O O . PRO A 1 91 ? -29.629 -10.723 24.332 1.00 41.16 91 PRO A O 1
ATOM 678 N N . THR A 1 92 ? -27.826 -11.354 25.510 1.00 37.47 92 THR A N 1
ATOM 679 C CA . THR A 1 92 ? -27.110 -10.084 25.568 1.00 37.47 92 THR A CA 1
ATOM 680 C C . THR A 1 92 ? -26.879 -9.502 24.166 1.00 37.47 92 THR A C 1
ATOM 682 O O . THR A 1 92 ? -26.011 -9.938 23.410 1.00 37.47 92 THR A O 1
ATOM 685 N N . LYS A 1 93 ? -27.636 -8.452 23.815 1.00 43.75 93 LYS A N 1
ATOM 686 C CA . LYS A 1 93 ? -27.442 -7.611 22.619 1.00 43.75 93 LYS A CA 1
ATOM 687 C C . LYS A 1 93 ? -26.172 -6.747 22.740 1.00 43.75 93 LYS A C 1
ATOM 689 O O . LYS A 1 93 ? -26.246 -5.532 22.847 1.00 43.75 93 LYS A O 1
ATOM 694 N N . GLY A 1 94 ? -24.993 -7.370 22.729 1.00 45.22 94 GLY A N 1
ATOM 695 C CA . GLY A 1 94 ? -23.697 -6.680 22.596 1.00 45.22 94 GLY A CA 1
ATOM 696 C C . GLY A 1 94 ? -23.123 -6.710 21.172 1.00 45.22 94 GLY A C 1
ATOM 697 O O . GLY A 1 94 ? -22.266 -5.902 20.830 1.00 45.22 94 GLY A O 1
ATOM 698 N N . GLY A 1 95 ? -23.605 -7.629 20.325 1.00 47.38 95 GLY A N 1
ATOM 699 C CA . GLY A 1 95 ? -23.063 -7.875 18.979 1.00 47.38 95 GLY A CA 1
ATOM 700 C C . GLY A 1 95 ? -23.732 -7.109 17.831 1.00 47.38 95 GLY A C 1
ATOM 701 O O . GLY A 1 95 ? -23.255 -7.191 16.705 1.00 47.38 95 GLY A O 1
ATOM 702 N N . GLY A 1 96 ? -24.832 -6.388 18.084 1.00 49.94 96 GLY A N 1
ATOM 703 C CA . GLY A 1 96 ? -25.536 -5.608 17.053 1.00 49.94 96 GLY A CA 1
ATOM 704 C C . GLY A 1 96 ? -24.863 -4.268 16.740 1.00 49.94 96 GLY A C 1
ATOM 705 O O . GLY A 1 96 ? -24.809 -3.860 15.588 1.00 49.94 96 GLY A O 1
ATOM 706 N N . MET A 1 97 ? -24.279 -3.622 17.756 1.00 54.78 97 MET A N 1
ATOM 707 C CA . MET A 1 97 ? -23.614 -2.321 17.603 1.00 54.78 97 MET A CA 1
ATOM 708 C C . MET A 1 97 ? -22.275 -2.424 16.854 1.00 54.78 97 MET A C 1
ATOM 710 O O . MET A 1 97 ? -21.888 -1.488 16.165 1.00 54.78 97 MET A O 1
ATOM 714 N N . LYS A 1 98 ? -21.567 -3.560 16.980 1.00 52.94 98 LYS A N 1
ATOM 715 C CA . LYS A 1 98 ? -20.308 -3.822 16.256 1.00 52.94 98 LYS A CA 1
ATOM 716 C C . LYS A 1 98 ? -20.561 -4.111 14.773 1.00 52.94 98 LYS A C 1
ATOM 718 O O . LYS A 1 98 ? -19.980 -3.437 13.932 1.00 52.94 98 LYS A O 1
ATOM 723 N N . ARG A 1 99 ? -21.554 -4.966 14.486 1.00 57.84 99 ARG A N 1
ATOM 724 C CA . ARG A 1 99 ? -21.988 -5.304 13.120 1.00 57.84 99 ARG A CA 1
ATOM 725 C C . ARG A 1 99 ? -22.456 -4.119 12.286 1.00 57.84 99 ARG A C 1
ATOM 727 O O . ARG A 1 99 ? -22.255 -4.084 11.081 1.00 57.84 99 ARG A O 1
ATOM 734 N N . LEU A 1 100 ? -23.078 -3.134 12.926 1.00 63.91 100 LEU A N 1
ATOM 735 C CA . LEU A 1 100 ? -23.487 -1.908 12.243 1.00 63.91 100 LEU A CA 1
ATOM 736 C C . LEU A 1 100 ? -22.284 -1.010 11.895 1.00 63.91 100 LEU A C 1
ATOM 738 O O . LEU A 1 100 ? -22.351 -0.213 10.965 1.00 63.91 100 LEU A O 1
ATOM 742 N N . ARG A 1 101 ? -21.175 -1.145 12.632 1.00 78.38 101 ARG A N 1
ATOM 743 C CA . ARG A 1 101 ? -19.985 -0.300 12.500 1.00 78.38 101 ARG A CA 1
ATOM 744 C C . ARG A 1 101 ? -19.080 -0.751 11.353 1.00 78.38 101 ARG A C 1
ATOM 746 O O . ARG A 1 101 ? -18.620 0.099 10.601 1.00 78.38 101 ARG A O 1
ATOM 753 N N . SER A 1 102 ? -18.864 -2.058 11.195 1.00 85.38 102 SER A N 1
ATOM 754 C CA . SER A 1 102 ? -18.117 -2.641 10.067 1.00 85.38 102 SER A CA 1
ATOM 755 C C . SER A 1 102 ? -18.786 -2.322 8.723 1.00 85.38 102 SER A C 1
ATOM 757 O O . SER A 1 102 ? -18.121 -1.859 7.799 1.00 85.38 102 SER A O 1
ATOM 759 N N . ALA A 1 103 ? -20.112 -2.475 8.651 1.00 88.31 103 ALA A N 1
ATOM 760 C CA . ALA A 1 103 ? -20.913 -2.157 7.471 1.00 88.31 103 ALA A CA 1
ATOM 761 C C . ALA A 1 103 ? -20.820 -0.673 7.088 1.00 88.31 103 ALA A C 1
ATOM 763 O O . ALA A 1 103 ? -20.605 -0.362 5.923 1.00 88.31 103 ALA A O 1
ATOM 764 N N . PHE A 1 104 ? -20.906 0.237 8.065 1.00 91.62 104 PHE A N 1
ATOM 765 C CA . PHE A 1 104 ? -20.748 1.675 7.825 1.00 91.62 104 PHE A CA 1
ATOM 766 C C . PHE A 1 104 ? -19.358 2.032 7.274 1.00 91.62 104 PHE A C 1
ATOM 768 O O . PHE A 1 104 ? -19.247 2.840 6.355 1.00 91.62 104 PHE A O 1
ATOM 775 N N . ILE A 1 105 ? -18.294 1.422 7.813 1.00 93.50 105 ILE A N 1
ATOM 776 C CA . ILE A 1 105 ? -16.921 1.646 7.333 1.00 93.50 105 ILE A CA 1
ATOM 777 C C . ILE A 1 105 ? -16.784 1.159 5.891 1.00 93.50 105 ILE A C 1
ATOM 779 O O . ILE A 1 105 ? -16.295 1.902 5.046 1.00 93.50 105 ILE A O 1
ATOM 783 N N . LEU A 1 106 ? -17.243 -0.059 5.596 1.00 93.69 106 LEU A N 1
ATOM 784 C CA . LEU A 1 106 ? -17.204 -0.597 4.238 1.00 93.69 106 LEU A CA 1
ATOM 785 C C . LEU A 1 106 ? -18.021 0.250 3.264 1.00 93.69 106 LEU A C 1
ATOM 787 O O . LEU A 1 106 ? -17.534 0.534 2.179 1.00 93.69 106 LEU A O 1
ATOM 791 N N . GLU A 1 107 ? -19.212 0.705 3.650 1.00 93.12 107 GLU A N 1
ATOM 792 C CA . GLU A 1 107 ? -20.040 1.574 2.812 1.00 93.12 107 GLU A CA 1
ATOM 793 C C . GLU A 1 107 ? -19.324 2.896 2.491 1.00 93.12 107 GLU A C 1
ATOM 795 O O . GLU A 1 107 ? -19.324 3.336 1.341 1.00 93.12 107 GLU A O 1
ATOM 800 N N . ALA A 1 108 ? -18.676 3.517 3.483 1.00 93.31 108 ALA A N 1
ATOM 801 C CA . ALA A 1 108 ? -17.893 4.732 3.276 1.00 93.31 108 ALA A CA 1
ATOM 802 C C . ALA A 1 108 ? -16.710 4.498 2.320 1.00 93.31 108 ALA A C 1
ATOM 804 O O . ALA A 1 108 ? -16.496 5.291 1.403 1.00 93.31 108 ALA A O 1
ATOM 805 N N . LEU A 1 109 ? -15.979 3.391 2.495 1.00 94.25 109 LEU A N 1
ATOM 806 C CA . LEU A 1 109 ? -14.832 3.040 1.654 1.00 94.25 109 LEU A CA 1
ATOM 807 C C . LEU A 1 109 ? -15.247 2.631 0.231 1.00 94.25 109 LEU A C 1
ATOM 809 O O . LEU A 1 109 ? -14.561 2.984 -0.720 1.00 94.25 109 LEU A O 1
ATOM 813 N N . GLN A 1 110 ? -16.374 1.932 0.068 1.00 92.75 110 GLN A N 1
ATOM 814 C CA . GLN A 1 110 ? -16.918 1.532 -1.235 1.00 92.75 110 GLN A CA 1
ATOM 815 C C . GLN A 1 110 ? -17.455 2.726 -2.028 1.00 92.75 110 GLN A C 1
ATOM 817 O O . GLN A 1 110 ? -17.272 2.789 -3.238 1.00 92.75 110 GLN A O 1
ATOM 822 N N . LYS A 1 111 ? -18.091 3.705 -1.370 1.00 87.44 111 LYS A N 1
ATOM 823 C CA . LYS A 1 111 ? -18.517 4.952 -2.036 1.00 87.44 111 LYS A CA 1
ATOM 824 C C . LYS A 1 111 ? -17.341 5.760 -2.580 1.00 87.44 111 LYS A C 1
ATOM 826 O O . LYS A 1 111 ? -17.523 6.547 -3.503 1.00 87.44 111 LYS A O 1
ATOM 831 N N . ALA A 1 112 ? -16.162 5.565 -2.002 1.00 87.31 112 ALA A N 1
ATOM 832 C CA . ALA A 1 112 ? -14.923 6.210 -2.393 1.00 87.31 112 ALA A CA 1
ATOM 833 C C . ALA A 1 112 ? -14.059 5.332 -3.312 1.00 87.31 112 ALA A C 1
ATOM 835 O O . ALA A 1 112 ? -12.842 5.513 -3.322 1.00 87.31 112 ALA A O 1
ATOM 836 N N . ASP A 1 113 ? -14.647 4.362 -4.028 1.00 81.38 113 ASP A N 1
ATOM 837 C CA . ASP A 1 113 ? -13.862 3.432 -4.843 1.00 81.38 113 ASP A CA 1
ATOM 838 C C . ASP A 1 113 ? -12.958 4.180 -5.831 1.00 81.38 113 ASP A C 1
ATOM 840 O O . ASP A 1 113 ? -13.329 5.200 -6.424 1.00 81.38 113 ASP A O 1
ATOM 844 N N . LEU A 1 114 ? -11.737 3.675 -5.969 1.00 86.94 114 LEU A N 1
ATOM 845 C CA . LEU A 1 114 ? -10.734 4.281 -6.831 1.00 86.94 114 LEU A CA 1
ATOM 846 C C . LEU A 1 114 ? -11.123 4.042 -8.295 1.00 86.94 114 LEU A C 1
ATOM 848 O O . LEU A 1 114 ? -11.425 2.901 -8.658 1.00 86.94 114 LEU A O 1
ATOM 852 N N . PRO A 1 115 ? -11.102 5.078 -9.152 1.00 86.81 115 PRO A N 1
ATOM 853 C CA . PRO A 1 115 ? -11.428 4.897 -10.554 1.00 86.81 115 PRO A CA 1
ATOM 854 C C . PRO A 1 115 ? -10.394 4.003 -11.233 1.00 86.81 115 PRO A C 1
ATOM 856 O O . PRO A 1 115 ? -9.206 4.014 -10.902 1.00 86.81 115 PRO A O 1
ATOM 859 N N . VAL A 1 116 ? -10.855 3.260 -12.234 1.00 87.69 116 VAL A N 1
ATOM 860 C CA . VAL A 1 116 ? -9.963 2.556 -13.149 1.00 87.69 116 VAL A CA 1
ATOM 861 C C . VAL A 1 116 ? -9.297 3.601 -14.044 1.00 87.69 116 VAL A C 1
ATOM 863 O O . VAL A 1 116 ? -9.981 4.367 -14.719 1.00 87.69 116 VAL A O 1
ATOM 866 N N . LEU A 1 117 ? -7.967 3.661 -14.006 1.00 90.00 117 LEU A N 1
ATOM 867 C CA . LEU A 1 117 ? -7.179 4.617 -14.778 1.00 90.00 117 LEU A CA 1
ATOM 868 C C . LEU A 1 117 ? -6.517 3.933 -15.957 1.00 90.00 117 LEU A C 1
ATOM 870 O O . LEU A 1 117 ? -5.814 2.947 -15.762 1.00 90.00 117 LEU A O 1
ATOM 874 N N . ASP A 1 118 ? -6.663 4.529 -17.135 1.00 88.88 118 ASP A N 1
ATOM 875 C CA . ASP A 1 118 ? -5.869 4.170 -18.301 1.00 88.88 118 ASP A CA 1
ATOM 876 C C . ASP A 1 118 ? -4.512 4.875 -18.269 1.00 88.88 118 ASP A C 1
ATOM 878 O O . ASP A 1 118 ? -4.358 6.043 -17.872 1.00 88.88 118 ASP A O 1
ATOM 882 N N . SER A 1 119 ? -3.498 4.160 -18.726 1.00 86.31 119 SER A N 1
ATOM 883 C CA . SER A 1 119 ? -2.150 4.663 -18.897 1.00 86.31 119 SER A CA 1
ATOM 884 C C . SER A 1 119 ? -2.028 5.611 -20.090 1.00 86.31 119 SER A C 1
ATOM 886 O O . SER A 1 119 ? -1.128 6.452 -20.076 1.00 86.31 119 SER A O 1
ATOM 888 N N . TYR A 1 120 ? -2.907 5.485 -21.094 1.00 82.38 120 TYR A N 1
ATOM 889 C CA . TYR A 1 120 ? -2.847 6.211 -22.372 1.00 82.38 120 TYR A CA 1
ATOM 890 C C . TYR A 1 120 ? -1.478 6.082 -23.051 1.00 82.38 120 TYR A C 1
ATOM 892 O O . TYR A 1 120 ? -0.974 7.019 -23.676 1.00 82.38 120 TYR A O 1
ATOM 900 N N . HIS A 1 121 ? -0.829 4.933 -22.865 1.00 75.75 121 HIS A N 1
ATOM 901 C CA . HIS A 1 121 ? 0.498 4.704 -23.413 1.00 75.75 121 HIS A CA 1
ATOM 902 C C . HIS A 1 121 ? 0.402 4.401 -24.912 1.00 75.75 121 HIS A C 1
ATOM 904 O O . HIS A 1 121 ? -0.518 3.729 -25.377 1.00 75.75 121 HIS A O 1
ATOM 910 N N . ASN A 1 122 ? 1.345 4.936 -25.687 1.00 72.94 122 ASN A N 1
ATOM 911 C CA . ASN A 1 122 ? 1.328 4.753 -27.131 1.00 72.94 122 ASN A CA 1
ATOM 912 C C . ASN A 1 122 ? 1.970 3.407 -27.498 1.00 72.94 122 ASN A C 1
ATOM 914 O O . ASN A 1 122 ? 3.193 3.272 -27.449 1.00 72.94 122 ASN A O 1
ATOM 918 N N . HIS A 1 123 ? 1.147 2.443 -27.910 1.00 69.50 123 HIS A N 1
ATOM 919 C CA . HIS A 1 123 ? 1.581 1.120 -28.369 1.00 69.50 123 HIS A CA 1
ATOM 920 C C . HIS A 1 123 ? 2.458 1.147 -29.636 1.00 69.50 123 HIS A C 1
ATOM 922 O O . HIS A 1 123 ? 3.104 0.149 -29.948 1.00 69.50 123 HIS A O 1
ATOM 928 N N . GLU A 1 124 ? 2.500 2.265 -30.365 1.00 65.81 124 GLU A N 1
ATOM 929 C CA . GLU A 1 124 ? 3.298 2.419 -31.588 1.00 65.81 124 GLU A CA 1
ATOM 930 C C . GLU A 1 124 ? 4.773 2.751 -31.305 1.00 65.81 124 GLU A C 1
ATOM 932 O O . GLU A 1 124 ? 5.620 2.649 -32.195 1.00 65.81 124 GLU A O 1
ATOM 937 N N . VAL A 1 125 ? 5.109 3.142 -30.070 1.00 68.25 125 VAL A N 1
ATOM 938 C CA . VAL A 1 125 ? 6.476 3.507 -29.678 1.00 68.25 125 VAL A CA 1
ATOM 939 C C . VAL A 1 125 ? 7.197 2.281 -29.101 1.00 68.25 125 VAL A C 1
ATOM 941 O O . VAL A 1 125 ? 6.662 1.628 -28.203 1.00 68.25 125 VAL A O 1
ATOM 944 N N . PRO A 1 126 ? 8.438 1.971 -29.534 1.00 68.94 126 PRO A N 1
ATOM 945 C CA . PRO A 1 126 ? 9.232 0.916 -28.915 1.00 68.94 126 PRO A CA 1
ATOM 946 C C . PRO A 1 126 ? 9.369 1.143 -27.404 1.00 68.94 126 PRO A C 1
ATOM 948 O O . PRO A 1 126 ? 9.769 2.227 -26.966 1.00 68.94 126 PRO A O 1
ATOM 951 N N . LEU A 1 127 ? 9.068 0.113 -26.607 1.00 73.81 127 LEU A N 1
ATOM 952 C CA . LEU A 1 127 ? 9.092 0.155 -25.140 1.00 73.81 127 LEU A CA 1
ATOM 953 C C . LEU A 1 127 ? 10.529 0.262 -24.602 1.00 73.81 127 LEU A C 1
ATOM 955 O O . LEU A 1 127 ? 11.115 -0.697 -24.102 1.00 73.81 127 LEU A O 1
ATOM 959 N N . SER A 1 128 ? 11.117 1.450 -24.714 1.00 88.44 128 SER A N 1
ATOM 960 C CA . SER A 1 128 ? 12.381 1.780 -24.061 1.00 88.44 128 SER A CA 1
ATOM 961 C C . SER A 1 128 ? 12.188 1.903 -22.548 1.00 88.44 128 SER A C 1
ATOM 963 O O . SER A 1 128 ? 11.113 2.269 -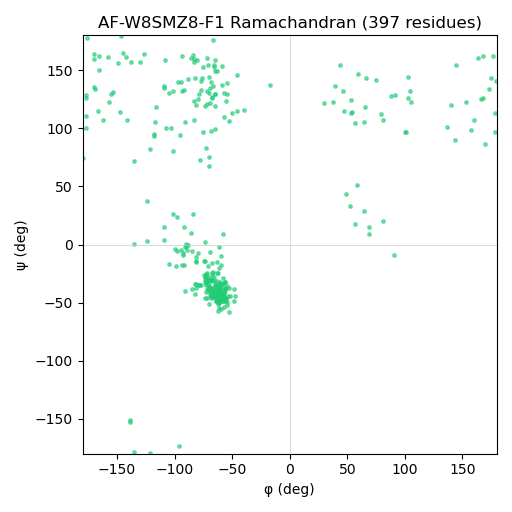22.067 1.00 88.44 128 SER A O 1
ATOM 965 N N . ARG A 1 129 ? 13.266 1.673 -21.788 1.00 91.75 129 ARG A N 1
ATOM 966 C CA . ARG A 1 129 ? 13.302 1.869 -20.329 1.00 91.75 129 ARG A CA 1
ATOM 967 C C . ARG A 1 129 ? 12.727 3.227 -19.910 1.00 91.75 129 ARG A C 1
ATOM 969 O O . ARG A 1 129 ? 11.881 3.289 -19.026 1.00 91.75 129 ARG A O 1
ATOM 976 N N . VAL A 1 130 ? 13.170 4.304 -20.561 1.00 90.50 130 VAL A N 1
ATOM 977 C CA . VAL A 1 130 ? 12.757 5.682 -20.247 1.00 90.50 130 VAL A CA 1
ATOM 978 C C . VAL A 1 130 ? 11.271 5.895 -20.529 1.00 90.50 130 VAL A C 1
ATOM 980 O O . VAL A 1 130 ? 10.583 6.533 -19.734 1.00 90.50 130 VAL A O 1
ATOM 983 N N . HIS A 1 131 ? 10.749 5.349 -21.630 1.00 89.44 131 HIS A N 1
ATOM 984 C CA . HIS A 1 131 ? 9.326 5.452 -21.948 1.00 89.44 131 HIS A CA 1
ATOM 985 C C . HIS A 1 131 ? 8.466 4.730 -20.902 1.00 89.44 131 HIS A C 1
ATOM 987 O O . HIS A 1 131 ? 7.553 5.331 -20.347 1.00 89.44 131 HIS A O 1
ATOM 993 N N . LEU A 1 132 ? 8.814 3.483 -20.567 1.00 91.81 132 LEU A N 1
ATOM 994 C CA . LEU A 1 132 ? 8.113 2.686 -19.554 1.00 91.81 132 LEU A CA 1
ATOM 995 C C . LEU A 1 132 ? 8.087 3.376 -18.185 1.00 91.81 132 LEU A C 1
ATOM 997 O O . LEU A 1 132 ? 7.040 3.443 -17.547 1.00 91.81 132 LEU A O 1
ATOM 1001 N N . LEU A 1 133 ? 9.229 3.916 -17.750 1.00 93.75 133 LEU A N 1
ATOM 1002 C CA . LEU A 1 133 ? 9.338 4.615 -16.472 1.00 93.75 133 LEU A CA 1
ATOM 1003 C C . LEU A 1 133 ? 8.521 5.912 -16.457 1.00 93.75 133 LEU A C 1
ATOM 1005 O O . LEU A 1 133 ? 7.793 6.143 -15.499 1.00 93.75 133 LEU A O 1
ATOM 1009 N N . ASN A 1 134 ? 8.566 6.727 -17.518 1.00 91.69 134 ASN A N 1
ATOM 1010 C CA . ASN A 1 134 ? 7.739 7.938 -17.601 1.00 91.69 134 ASN A CA 1
ATOM 1011 C C . ASN A 1 134 ? 6.239 7.613 -17.582 1.00 91.69 134 ASN A C 1
ATOM 1013 O O . ASN A 1 134 ? 5.462 8.308 -16.929 1.00 91.69 134 ASN A O 1
ATOM 1017 N N . THR A 1 135 ? 5.830 6.558 -18.285 1.00 92.00 135 THR A N 1
ATOM 1018 C CA . THR A 1 135 ? 4.447 6.077 -18.291 1.00 92.00 135 THR A CA 1
ATOM 1019 C C . THR A 1 135 ? 4.014 5.628 -16.892 1.00 92.00 135 THR A C 1
ATOM 1021 O O . THR A 1 135 ? 2.979 6.076 -16.399 1.00 92.00 135 THR A O 1
ATOM 1024 N N . LEU A 1 136 ? 4.848 4.833 -16.211 1.00 94.56 136 LEU A N 1
ATOM 1025 C CA . LEU A 1 136 ? 4.601 4.386 -14.840 1.00 94.56 136 LEU A CA 1
ATOM 1026 C C . LEU A 1 136 ? 4.491 5.566 -13.859 1.00 94.56 136 LEU A C 1
ATOM 1028 O O . LEU A 1 136 ? 3.559 5.608 -13.062 1.00 94.56 136 LEU A O 1
ATOM 1032 N N . ILE A 1 137 ? 5.407 6.536 -13.935 1.00 94.88 137 ILE A N 1
ATOM 1033 C CA . ILE A 1 137 ? 5.431 7.719 -13.059 1.00 94.88 137 ILE A CA 1
ATOM 1034 C C . ILE A 1 137 ? 4.165 8.564 -13.251 1.00 94.88 137 ILE A C 1
ATOM 1036 O O . ILE A 1 137 ? 3.518 8.925 -12.272 1.00 94.88 137 ILE A O 1
ATOM 1040 N N . LYS A 1 138 ? 3.757 8.833 -14.498 1.00 92.62 138 LYS A N 1
ATOM 1041 C CA . LYS A 1 138 ? 2.522 9.585 -14.794 1.00 92.62 138 LYS A CA 1
ATOM 1042 C C . LYS A 1 138 ? 1.259 8.865 -14.328 1.00 92.62 138 LYS A C 1
ATOM 1044 O O . LYS A 1 138 ? 0.267 9.505 -13.981 1.00 92.62 138 LYS A O 1
ATOM 1049 N N . LEU A 1 139 ? 1.249 7.536 -14.379 1.00 94.88 139 LEU A N 1
ATOM 1050 C CA . LEU A 1 139 ? 0.134 6.746 -13.873 1.00 94.88 139 LEU A CA 1
ATOM 1051 C C . LEU A 1 139 ? 0.088 6.779 -12.340 1.00 94.88 139 LEU A C 1
ATOM 1053 O O . LEU A 1 139 ? -0.971 7.054 -11.783 1.00 94.88 139 LEU A O 1
ATOM 1057 N N . ALA A 1 140 ? 1.234 6.589 -11.681 1.00 96.19 140 ALA A N 1
ATOM 1058 C CA . ALA A 1 140 ? 1.361 6.662 -10.229 1.00 96.19 140 ALA A CA 1
ATOM 1059 C C . ALA A 1 140 ? 0.954 8.036 -9.676 1.00 96.19 140 ALA A C 1
ATOM 1061 O O . ALA A 1 140 ? 0.262 8.099 -8.666 1.00 96.19 140 ALA A O 1
ATOM 1062 N N . ASP A 1 141 ? 1.328 9.123 -10.354 1.00 94.81 141 ASP A N 1
ATOM 1063 C CA . ASP A 1 141 ? 0.956 10.491 -9.976 1.00 94.81 141 ASP A CA 1
ATOM 1064 C C . ASP A 1 141 ? -0.567 10.686 -9.975 1.00 94.81 141 ASP A C 1
ATOM 1066 O O . ASP A 1 141 ? -1.152 11.123 -8.983 1.00 94.81 141 ASP A O 1
ATOM 1070 N N . ARG A 1 142 ? -1.237 10.260 -11.053 1.00 94.62 142 ARG A N 1
ATOM 1071 C CA . ARG A 1 142 ? -2.701 10.317 -11.153 1.00 94.62 142 ARG A CA 1
ATOM 1072 C C . ARG A 1 142 ? -3.373 9.433 -10.106 1.00 94.62 142 ARG A C 1
ATOM 1074 O O . ARG A 1 142 ? -4.293 9.895 -9.438 1.00 94.62 142 ARG A O 1
ATOM 1081 N N . GLU A 1 143 ? -2.918 8.191 -9.933 1.00 96.12 143 GLU A N 1
ATOM 1082 C CA . GLU A 1 143 ? -3.471 7.272 -8.926 1.00 96.12 143 GLU A CA 1
ATOM 1083 C C . GLU A 1 143 ? -3.297 7.831 -7.502 1.00 96.12 143 GLU A C 1
ATOM 1085 O O . GLU A 1 143 ? -4.218 7.749 -6.687 1.00 96.12 143 GLU A O 1
ATOM 1090 N N . LEU A 1 144 ? -2.173 8.495 -7.220 1.00 96.50 144 LEU A N 1
ATOM 1091 C CA . LEU A 1 144 ? -1.918 9.145 -5.938 1.00 96.50 144 LEU A CA 1
ATOM 1092 C C . LEU A 1 144 ? -2.901 10.287 -5.642 1.00 96.50 144 LEU A C 1
ATOM 1094 O O . LEU A 1 144 ? -3.377 10.393 -4.511 1.00 96.50 144 LEU A O 1
ATOM 1098 N N . VAL A 1 145 ? -3.270 11.104 -6.634 1.00 96.12 145 VAL A N 1
ATOM 1099 C CA . VAL A 1 145 ? -4.305 12.143 -6.459 1.00 96.12 145 VAL A CA 1
ATOM 1100 C C . VAL A 1 145 ? -5.628 11.523 -5.996 1.00 96.12 145 VAL A C 1
ATOM 1102 O O . VAL A 1 145 ? -6.273 12.037 -5.074 1.00 96.12 145 VAL A O 1
ATOM 1105 N N . TYR A 1 146 ? -6.019 10.384 -6.576 1.00 96.56 146 TYR A N 1
ATOM 1106 C CA . TYR A 1 146 ? -7.220 9.673 -6.136 1.00 96.56 146 TYR A CA 1
ATOM 1107 C C . TYR A 1 146 ? -7.059 9.050 -4.751 1.00 96.56 146 TYR A C 1
ATOM 1109 O O . TYR A 1 146 ? -8.010 9.107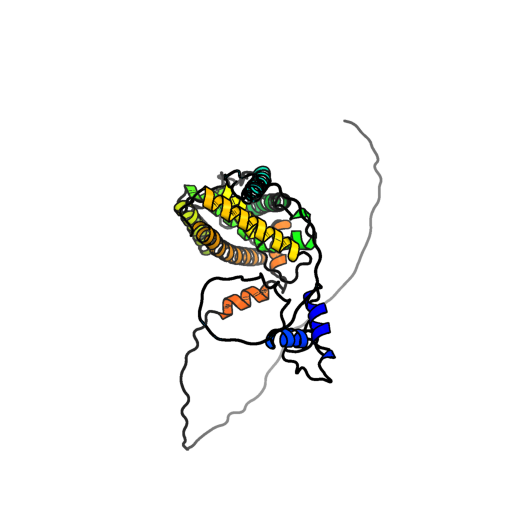 -3.978 1.00 96.56 146 TYR A O 1
ATOM 1117 N N . LEU A 1 147 ? -5.880 8.531 -4.389 1.00 96.88 147 LEU A N 1
ATOM 1118 C CA . LEU A 1 147 ? -5.609 8.030 -3.034 1.00 96.88 147 LEU A CA 1
ATOM 1119 C C . LEU A 1 147 ? -5.705 9.137 -1.972 1.00 96.88 147 LEU A C 1
ATOM 1121 O O . LEU A 1 147 ? -6.295 8.921 -0.913 1.00 96.88 147 LEU A O 1
ATOM 1125 N N . ILE A 1 148 ? -5.204 10.340 -2.265 1.00 95.75 148 ILE A N 1
ATOM 1126 C CA . ILE A 1 148 ? -5.336 11.512 -1.383 1.00 95.75 148 ILE A CA 1
ATOM 1127 C C . ILE A 1 148 ? -6.813 11.865 -1.175 1.00 95.75 148 ILE A C 1
ATOM 1129 O O . ILE A 1 148 ? -7.240 12.174 -0.060 1.00 95.75 148 ILE A O 1
ATOM 1133 N N . ASN A 1 149 ? -7.620 11.816 -2.238 1.00 95.69 149 ASN A N 1
ATOM 1134 C CA . ASN A 1 149 ? -9.052 12.070 -2.129 1.00 95.69 149 ASN A CA 1
ATOM 1135 C C . ASN A 1 149 ? -9.800 10.931 -1.414 1.00 95.69 149 ASN A C 1
ATOM 1137 O O . ASN A 1 149 ? -10.683 11.188 -0.595 1.00 95.69 149 ASN A O 1
ATOM 1141 N N . TRP A 1 150 ? -9.428 9.680 -1.679 1.00 97.19 150 TRP A N 1
ATOM 1142 C CA . TRP A 1 150 ? -9.960 8.492 -1.013 1.00 97.19 150 TRP A CA 1
ATOM 1143 C C . TRP A 1 150 ? -9.734 8.554 0.499 1.00 97.19 150 TRP A C 1
ATOM 1145 O O . TRP A 1 150 ? -10.668 8.309 1.258 1.00 97.19 150 TRP A O 1
ATOM 1155 N N . ALA A 1 151 ? -8.555 8.988 0.954 1.00 96.75 151 ALA A N 1
ATOM 1156 C CA . ALA A 1 151 ? -8.231 9.075 2.377 1.00 96.75 151 ALA A CA 1
ATOM 1157 C C . ALA A 1 151 ? -9.230 9.932 3.175 1.00 96.75 151 ALA A C 1
ATOM 1159 O O . ALA A 1 151 ? -9.557 9.603 4.313 1.00 96.75 151 ALA A O 1
ATOM 1160 N N . LYS A 1 152 ? -9.813 10.971 2.555 1.00 96.06 152 LYS A N 1
ATOM 1161 C CA . LYS A 1 152 ? -10.860 11.814 3.165 1.00 96.06 152 LYS A CA 1
ATOM 1162 C C . LYS A 1 152 ? -12.137 11.048 3.526 1.00 96.06 152 LYS A C 1
ATOM 1164 O O . LYS A 1 152 ? -12.909 11.520 4.353 1.00 96.06 152 LYS A O 1
ATOM 1169 N N . HIS A 1 153 ? -12.360 9.887 2.921 1.00 95.56 153 HIS A N 1
ATOM 1170 C CA . HIS A 1 153 ? -13.520 9.034 3.168 1.00 95.56 153 HIS A CA 1
ATOM 1171 C C . HIS A 1 153 ? -13.255 7.980 4.248 1.00 95.56 153 HIS A C 1
ATOM 1173 O O . HIS A 1 153 ? -14.191 7.326 4.709 1.00 95.56 153 HIS A O 1
ATOM 1179 N N . VAL A 1 154 ? -12.001 7.823 4.688 1.00 96.19 154 VAL A N 1
ATOM 1180 C CA . VAL A 1 154 ? -11.657 6.931 5.797 1.00 96.19 154 VAL A CA 1
ATOM 1181 C C . VAL A 1 154 ? -12.220 7.526 7.097 1.00 96.19 154 VAL A C 1
ATOM 1183 O O . VAL A 1 154 ? -11.867 8.654 7.457 1.00 96.19 154 VAL A O 1
ATOM 1186 N N . PRO A 1 155 ? -13.089 6.804 7.835 1.00 95.00 155 PRO A N 1
ATOM 1187 C CA . PRO A 1 155 ? -13.753 7.352 9.016 1.00 95.00 155 PRO A CA 1
ATOM 1188 C C . PRO A 1 155 ? -12.773 7.896 10.065 1.00 95.00 155 PRO A C 1
ATOM 1190 O O . PRO A 1 155 ? -11.907 7.172 10.554 1.00 95.00 155 PRO A O 1
ATOM 1193 N N . GLY A 1 156 ? -12.940 9.172 10.425 1.00 93.81 156 GLY A N 1
ATOM 1194 C CA . GLY A 1 156 ? -12.101 9.896 11.388 1.00 93.81 156 GLY A CA 1
ATOM 1195 C C . GLY A 1 156 ? -10.894 10.628 10.787 1.00 93.81 156 GLY A C 1
ATOM 1196 O O . GLY A 1 156 ? -10.274 11.425 11.485 1.00 93.81 156 GLY A O 1
ATOM 1197 N N . TYR A 1 157 ? -10.565 10.421 9.505 1.00 95.69 157 TYR A N 1
ATOM 1198 C CA . TYR A 1 157 ? -9.384 11.032 8.879 1.00 95.69 157 TYR A CA 1
ATOM 1199 C C . TYR A 1 157 ? -9.485 12.559 8.774 1.00 95.69 157 TYR A C 1
ATOM 1201 O O . TYR A 1 157 ? -8.542 13.274 9.110 1.00 95.69 157 TYR A O 1
ATOM 1209 N N . THR A 1 158 ? -10.647 13.083 8.379 1.00 96.12 158 THR A N 1
ATOM 1210 C CA . THR A 1 158 ? -10.884 14.534 8.263 1.00 96.12 158 THR A CA 1
ATOM 1211 C C . THR A 1 158 ? -10.882 15.260 9.608 1.00 96.12 158 THR A C 1
ATOM 1213 O O . THR A 1 158 ? -10.748 16.481 9.638 1.00 96.12 158 THR A O 1
ATOM 1216 N N . ASP A 1 159 ? -10.998 14.523 10.717 1.00 94.75 159 ASP A N 1
ATOM 1217 C CA . ASP A 1 159 ? -10.976 15.070 12.078 1.00 94.75 159 ASP A CA 1
ATOM 1218 C C . ASP A 1 159 ? -9.548 15.242 12.625 1.00 94.75 159 ASP A C 1
ATOM 1220 O O . ASP A 1 159 ? -9.359 15.743 13.745 1.00 94.75 159 ASP A O 1
ATOM 1224 N N . LEU A 1 160 ? -8.543 14.778 11.878 1.00 93.19 160 LEU A N 1
ATOM 1225 C CA . LEU A 1 160 ? -7.124 14.945 12.181 1.00 93.19 160 LEU A CA 1
ATOM 1226 C C . LEU A 1 160 ? -6.643 16.337 11.757 1.00 93.19 160 LEU A C 1
ATOM 1228 O O . LEU A 1 160 ? -7.240 16.986 10.896 1.00 93.19 160 LEU A O 1
ATOM 1232 N N . SER A 1 161 ? -5.534 16.801 12.336 1.00 92.56 161 SER A N 1
ATOM 1233 C CA . SER A 1 161 ? -4.894 18.036 11.869 1.00 92.56 161 SER A CA 1
ATOM 1234 C C . SER A 1 161 ? -4.414 17.875 10.422 1.00 92.56 161 SER A C 1
ATOM 1236 O O . SER A 1 161 ? -4.028 16.781 10.018 1.00 92.56 161 SER A O 1
ATOM 1238 N N . LEU A 1 162 ? -4.395 18.961 9.641 1.00 92.81 162 LEU A N 1
ATOM 1239 C CA . LEU A 1 162 ? -3.919 18.908 8.252 1.00 92.81 162 LEU A CA 1
ATOM 1240 C C . LEU A 1 162 ? -2.483 18.363 8.162 1.00 92.81 162 LEU A C 1
ATOM 1242 O O . LEU A 1 162 ? -2.180 17.577 7.274 1.00 92.81 162 LEU A O 1
ATOM 1246 N N . SER A 1 163 ? -1.628 18.729 9.122 1.00 91.19 163 SER A N 1
ATOM 1247 C CA . SER A 1 163 ? -0.264 18.201 9.217 1.00 91.19 163 SER A CA 1
ATOM 1248 C C . SER A 1 163 ? -0.243 16.688 9.424 1.00 91.19 163 SER A C 1
ATOM 1250 O O . SER A 1 163 ? 0.562 16.014 8.792 1.00 91.19 163 SER A O 1
ATOM 1252 N N . ASP A 1 164 ? -1.108 16.149 10.291 1.00 91.25 164 ASP A N 1
ATOM 1253 C CA . ASP A 1 164 ? -1.187 14.704 10.503 1.00 91.25 164 ASP A CA 1
ATOM 1254 C C . ASP A 1 164 ? -1.760 14.012 9.253 1.00 91.25 164 ASP A C 1
ATOM 1256 O O . ASP A 1 164 ? -1.239 12.979 8.853 1.00 91.25 164 ASP A O 1
ATOM 1260 N N . GLN A 1 165 ? -2.779 14.590 8.601 1.00 94.38 165 GLN A N 1
ATOM 1261 C CA . GLN A 1 165 ? -3.359 14.057 7.359 1.00 94.38 165 GLN A CA 1
ATOM 1262 C C . GLN A 1 165 ? -2.297 13.909 6.260 1.00 94.38 165 GLN A C 1
ATOM 1264 O O . GLN A 1 165 ? -2.106 12.816 5.732 1.00 94.38 165 GLN A O 1
ATOM 1269 N N . VAL A 1 166 ? -1.566 14.988 5.960 1.00 92.81 166 VAL A N 1
ATOM 1270 C CA . VAL A 1 166 ? -0.479 14.975 4.965 1.00 92.81 166 VAL A CA 1
ATOM 1271 C C . VAL A 1 166 ? 0.562 13.921 5.331 1.00 92.81 166 VAL A C 1
ATOM 1273 O O . VAL A 1 166 ? 0.910 13.081 4.505 1.00 92.81 166 VAL A O 1
ATOM 1276 N N . HIS A 1 167 ? 0.977 13.890 6.596 1.00 91.12 167 HIS A N 1
ATOM 1277 C CA . HIS A 1 167 ? 2.010 12.971 7.048 1.00 91.12 167 HIS A CA 1
ATOM 1278 C C . HIS A 1 167 ? 1.621 11.488 6.945 1.00 91.12 167 HIS A C 1
ATOM 1280 O O . HIS A 1 167 ? 2.465 10.645 6.639 1.00 91.12 167 HIS A O 1
ATOM 1286 N N . LEU A 1 168 ? 0.351 11.142 7.190 1.00 93.25 168 LEU A N 1
ATOM 1287 C CA . LEU A 1 168 ? -0.126 9.768 7.008 1.00 93.25 168 LEU A CA 1
ATOM 1288 C C . LEU A 1 168 ? 0.041 9.316 5.550 1.00 93.25 168 LEU A C 1
ATOM 1290 O O . LEU A 1 168 ? 0.513 8.207 5.314 1.00 93.25 168 LEU A O 1
ATOM 1294 N N . ILE A 1 169 ? -0.280 10.185 4.586 1.00 94.94 169 ILE A N 1
ATOM 1295 C CA . ILE A 1 169 ? -0.113 9.896 3.155 1.00 94.94 169 ILE A CA 1
ATOM 1296 C C . ILE A 1 169 ? 1.367 9.806 2.779 1.00 94.94 169 ILE A C 1
ATOM 1298 O O . ILE A 1 169 ? 1.760 8.855 2.102 1.00 94.94 169 ILE A O 1
ATOM 1302 N N . GLU A 1 170 ? 2.199 10.736 3.263 1.00 92.94 170 GLU A N 1
ATOM 1303 C CA . GLU A 1 170 ? 3.661 10.689 3.092 1.00 92.94 170 GLU A CA 1
ATOM 1304 C C . GLU A 1 170 ? 4.241 9.352 3.545 1.00 92.94 170 GLU A C 1
ATOM 1306 O O . GLU A 1 170 ? 5.128 8.817 2.895 1.00 92.94 170 GLU A O 1
ATOM 1311 N N . CYS A 1 171 ? 3.720 8.759 4.618 1.00 91.62 171 CYS A N 1
ATOM 1312 C CA . CYS A 1 171 ? 4.252 7.504 5.134 1.00 91.62 171 CYS A CA 1
ATOM 1313 C C . CYS A 1 171 ? 3.919 6.277 4.280 1.00 91.62 171 CYS A C 1
ATOM 1315 O O . CYS A 1 171 ? 4.660 5.300 4.357 1.00 91.62 171 CYS A O 1
ATOM 1317 N N . CYS A 1 172 ? 2.811 6.280 3.532 1.00 94.69 172 CYS A N 1
ATOM 1318 C CA . CYS A 1 172 ? 2.242 5.036 3.009 1.00 94.69 172 CYS A CA 1
ATOM 1319 C C . CYS A 1 172 ? 1.804 5.065 1.540 1.00 94.69 172 CYS A C 1
ATOM 1321 O O . CYS A 1 172 ? 1.289 4.063 1.041 1.00 94.69 172 CYS A O 1
ATOM 1323 N N . TRP A 1 173 ? 1.974 6.182 0.833 1.00 96.31 173 TRP A N 1
ATOM 1324 C CA . TRP A 1 173 ? 1.513 6.330 -0.552 1.00 96.31 173 TRP A CA 1
ATOM 1325 C C . TRP A 1 173 ? 2.017 5.214 -1.479 1.00 96.31 173 TRP A C 1
ATOM 1327 O O . TRP A 1 173 ? 1.232 4.640 -2.230 1.00 96.31 173 TRP A O 1
ATOM 1337 N N . MET A 1 174 ? 3.300 4.849 -1.380 1.00 97.06 174 MET A N 1
ATOM 1338 C CA . MET A 1 174 ? 3.883 3.796 -2.212 1.00 97.06 174 MET A CA 1
ATOM 1339 C C . MET A 1 174 ? 3.278 2.426 -1.885 1.00 97.06 174 MET A C 1
ATOM 1341 O O . MET A 1 174 ? 2.987 1.643 -2.783 1.00 97.06 174 MET A O 1
ATOM 1345 N N . GLU A 1 175 ? 3.033 2.137 -0.607 1.00 97.44 175 GLU A N 1
ATOM 1346 C CA . GLU A 1 175 ? 2.405 0.880 -0.192 1.00 97.44 175 GLU A CA 1
ATOM 1347 C C . GLU A 1 175 ? 0.990 0.742 -0.747 1.00 97.44 175 GLU A C 1
ATOM 1349 O O . GLU A 1 175 ? 0.617 -0.335 -1.202 1.00 97.44 175 GLU A O 1
ATOM 1354 N N . LEU A 1 176 ? 0.214 1.830 -0.736 1.00 97.69 176 LEU A N 1
ATOM 1355 C CA . LEU A 1 176 ? -1.141 1.842 -1.282 1.00 97.69 176 LEU A CA 1
ATOM 1356 C C . LEU A 1 176 ? -1.137 1.594 -2.798 1.00 97.69 176 LEU A C 1
ATOM 1358 O O . LEU A 1 176 ? -1.910 0.761 -3.272 1.00 97.69 176 LEU A O 1
ATOM 1362 N N . LEU A 1 177 ? -0.234 2.241 -3.546 1.00 97.88 177 LEU A N 1
ATOM 1363 C CA . LEU A 1 177 ? -0.075 2.010 -4.988 1.00 97.88 177 LEU A CA 1
ATOM 1364 C C . LEU A 1 177 ? 0.294 0.550 -5.294 1.00 97.88 177 LEU A C 1
ATOM 1366 O O . LEU A 1 177 ? -0.304 -0.085 -6.166 1.00 97.88 177 LEU A O 1
ATOM 1370 N N . LEU A 1 178 ? 1.258 -0.011 -4.559 1.00 98.31 178 LEU A N 1
ATOM 1371 C CA . LEU A 1 178 ? 1.704 -1.388 -4.767 1.00 98.31 178 LEU A CA 1
ATOM 1372 C C . LEU A 1 178 ? 0.653 -2.418 -4.339 1.00 98.31 178 LEU A C 1
ATOM 1374 O O . LEU A 1 178 ? 0.495 -3.431 -5.020 1.00 98.31 178 LEU A O 1
ATOM 1378 N N . LEU A 1 179 ? -0.098 -2.162 -3.261 1.00 98.19 179 LEU A N 1
ATOM 1379 C CA . LEU A 1 179 ? -1.208 -3.018 -2.837 1.00 98.19 179 LEU A CA 1
ATOM 1380 C C . LEU A 1 179 ? -2.310 -3.060 -3.906 1.00 98.19 179 LEU A C 1
ATOM 1382 O O . LEU A 1 179 ? -2.804 -4.140 -4.232 1.00 98.19 179 LEU A O 1
ATOM 1386 N N . ASN A 1 180 ? -2.659 -1.907 -4.487 1.00 97.56 180 ASN A N 1
ATOM 1387 C CA . ASN A 1 180 ? -3.634 -1.821 -5.577 1.00 97.56 180 ASN A CA 1
ATOM 1388 C C . ASN A 1 180 ? -3.171 -2.590 -6.814 1.00 97.56 180 ASN A C 1
ATOM 1390 O O . ASN A 1 180 ? -3.950 -3.342 -7.400 1.00 97.56 180 ASN A O 1
ATOM 1394 N N . CYS A 1 181 ? -1.900 -2.429 -7.187 1.00 97.81 181 CYS A N 1
ATOM 1395 C CA . CYS A 1 181 ? -1.298 -3.158 -8.297 1.00 97.81 181 CYS A CA 1
ATOM 1396 C C . CYS A 1 181 ? -1.325 -4.676 -8.052 1.00 97.81 181 CYS A C 1
ATOM 1398 O O . CYS A 1 181 ? -1.774 -5.429 -8.918 1.00 97.81 181 CYS A O 1
ATOM 1400 N N . ALA A 1 182 ? -0.934 -5.136 -6.858 1.00 98.19 182 ALA A N 1
ATOM 1401 C CA . ALA A 1 182 ? -0.969 -6.554 -6.500 1.00 98.19 182 ALA A CA 1
ATOM 1402 C C . ALA A 1 182 ? -2.388 -7.135 -6.594 1.00 98.19 182 ALA A C 1
ATOM 1404 O O . ALA A 1 182 ? -2.572 -8.207 -7.171 1.00 98.19 182 ALA A O 1
ATOM 1405 N N . PHE A 1 183 ? -3.393 -6.412 -6.092 1.00 97.50 183 PHE A N 1
ATOM 1406 C CA . PHE A 1 183 ? -4.785 -6.857 -6.144 1.00 97.50 183 PHE A CA 1
ATOM 1407 C C . PHE A 1 183 ? -5.339 -6.889 -7.576 1.00 97.50 183 PHE A C 1
ATOM 1409 O O . PHE A 1 183 ? -5.925 -7.890 -7.978 1.00 97.50 183 PHE A O 1
ATOM 1416 N N . ARG A 1 184 ? -5.096 -5.847 -8.390 1.00 96.25 184 ARG A N 1
ATOM 1417 C CA . ARG A 1 184 ? -5.471 -5.842 -9.823 1.00 96.25 184 ARG A CA 1
ATOM 1418 C C . ARG A 1 184 ? -4.842 -6.996 -10.604 1.00 96.25 184 ARG A C 1
ATOM 1420 O O . ARG A 1 184 ? -5.410 -7.445 -11.590 1.00 96.25 184 ARG A O 1
ATOM 1427 N N . SER A 1 185 ? -3.674 -7.469 -10.174 1.00 97.69 185 SER A N 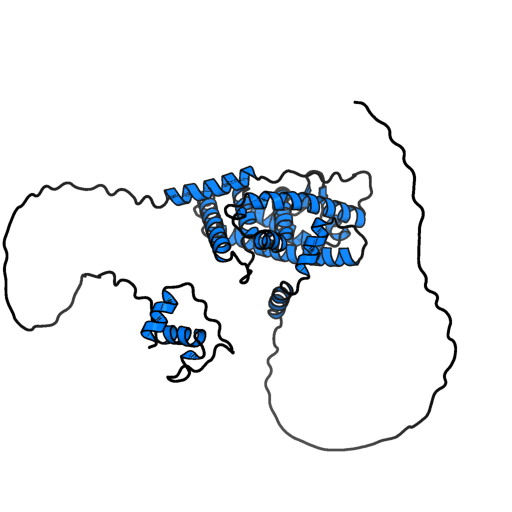1
ATOM 1428 C CA . SER A 1 185 ? -2.893 -8.485 -10.888 1.00 97.69 185 SER A CA 1
ATOM 1429 C C . SER A 1 185 ? -3.255 -9.929 -10.526 1.00 97.69 185 SER A C 1
ATOM 1431 O O . SER A 1 185 ? -2.668 -10.853 -11.088 1.00 97.69 185 SER A O 1
ATOM 1433 N N . MET A 1 186 ? -4.208 -10.143 -9.610 1.00 96.38 186 MET A N 1
ATOM 1434 C CA . MET A 1 186 ? -4.548 -11.473 -9.087 1.00 96.38 186 MET A CA 1
ATOM 1435 C C . MET A 1 186 ? -4.913 -12.479 -10.191 1.00 96.38 186 MET A C 1
ATOM 1437 O O . MET A 1 186 ? -4.506 -13.635 -10.142 1.00 96.38 186 MET A O 1
ATOM 1441 N N . GLU A 1 187 ? -5.603 -12.049 -11.244 1.00 92.81 187 GLU A N 1
ATOM 1442 C CA . GLU A 1 187 ? -6.023 -12.934 -12.343 1.00 92.81 187 GLU A CA 1
ATOM 1443 C C . GLU A 1 187 ? -4.861 -13.448 -13.214 1.00 92.81 187 GLU A C 1
ATOM 1445 O O . GLU A 1 187 ? -5.052 -14.288 -14.094 1.00 92.81 187 GLU A O 1
ATOM 1450 N N . HIS A 1 188 ? -3.640 -12.961 -12.984 1.00 92.19 188 HIS A N 1
ATOM 1451 C CA . HIS A 1 188 ? -2.476 -13.282 -13.801 1.00 92.19 188 HIS A CA 1
ATOM 1452 C C . HIS A 1 188 ? -1.438 -14.185 -13.134 1.00 92.19 188 HIS A C 1
ATOM 1454 O O . HIS A 1 188 ? -0.408 -14.453 -13.760 1.00 92.19 188 HIS A O 1
ATOM 1460 N N . GLU A 1 189 ? -1.697 -14.672 -11.916 1.00 88.12 189 GLU A N 1
ATOM 1461 C CA . GLU A 1 189 ? -0.889 -15.714 -11.255 1.00 88.12 189 GLU A CA 1
ATOM 1462 C C . GLU A 1 189 ? 0.628 -15.420 -11.286 1.00 88.12 189 GLU A C 1
ATOM 1464 O O . GLU A 1 189 ? 1.433 -16.267 -11.667 1.00 88.12 189 GLU A O 1
ATOM 1469 N N . GLY A 1 190 ? 1.019 -14.171 -11.014 1.00 87.25 190 GLY A N 1
ATOM 1470 C CA . GLY A 1 190 ? 2.428 -13.761 -10.943 1.00 87.25 190 GLY A CA 1
ATOM 1471 C C . GLY A 1 190 ? 3.212 -13.757 -12.267 1.00 87.25 190 GLY A C 1
ATOM 1472 O O . GLY A 1 190 ? 4.439 -13.590 -12.281 1.00 87.25 190 GLY A O 1
ATOM 1473 N N . LYS A 1 191 ? 2.535 -13.933 -13.409 1.00 89.94 191 LYS A N 1
ATOM 1474 C CA . LYS A 1 191 ? 3.162 -13.879 -14.745 1.00 89.94 191 LYS A CA 1
ATOM 1475 C C . LYS A 1 191 ? 3.392 -12.441 -15.215 1.00 89.94 191 LYS A C 1
ATOM 1477 O O . LYS A 1 191 ? 4.390 -12.166 -15.880 1.00 89.94 191 LYS A O 1
ATOM 1482 N N . ARG A 1 192 ? 2.476 -11.538 -14.855 1.00 95.00 192 ARG A N 1
ATOM 1483 C CA . ARG A 1 192 ? 2.485 -10.113 -15.209 1.00 95.00 192 ARG A CA 1
ATOM 1484 C C . ARG A 1 192 ? 1.824 -9.277 -14.121 1.00 95.00 192 ARG A C 1
ATOM 1486 O O . ARG A 1 192 ? 0.987 -9.791 -13.382 1.00 95.00 192 ARG A O 1
ATOM 1493 N N . LEU A 1 193 ? 2.179 -7.997 -14.065 1.00 97.69 193 LEU A N 1
ATOM 1494 C CA . LEU A 1 193 ? 1.550 -7.011 -13.187 1.00 97.69 193 LEU A CA 1
ATOM 1495 C C . LEU A 1 193 ? 0.714 -6.013 -13.993 1.00 97.69 193 LEU A C 1
ATOM 1497 O O . LEU A 1 193 ? 1.152 -5.520 -15.034 1.00 97.69 193 LEU A O 1
ATOM 1501 N N . VAL A 1 194 ? -0.478 -5.713 -13.483 1.00 96.62 194 VAL A N 1
ATOM 1502 C CA . VAL A 1 194 ? -1.492 -4.841 -14.085 1.00 96.62 194 VAL A CA 1
ATOM 1503 C C . VAL A 1 194 ? -1.491 -3.493 -13.380 1.00 96.62 194 VAL A C 1
ATOM 1505 O O . VAL A 1 194 ? -2.066 -3.310 -12.300 1.00 96.62 194 VAL A O 1
ATOM 1508 N N . PHE A 1 195 ? -0.846 -2.523 -14.017 1.00 95.88 195 PHE A N 1
ATOM 1509 C CA . PHE A 1 195 ? -0.803 -1.15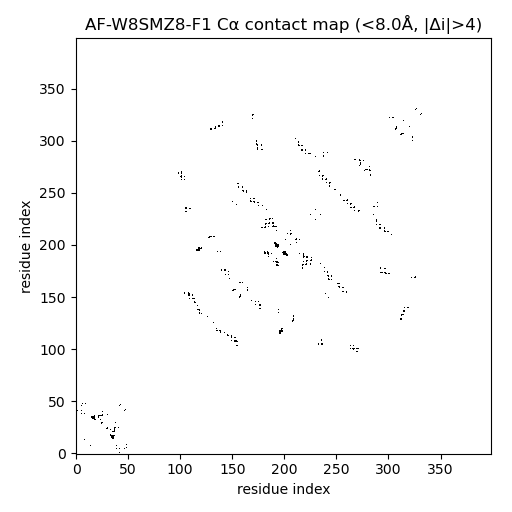3 -13.520 1.00 95.88 195 PHE A CA 1
ATOM 1510 C C . PHE A 1 195 ? -2.041 -0.366 -13.961 1.00 95.88 195 PHE A C 1
ATOM 1512 O O . PHE A 1 195 ? -2.598 0.367 -13.151 1.00 95.88 195 PHE A O 1
ATOM 1519 N N . ALA A 1 196 ? -2.502 -0.586 -15.192 1.00 94.62 196 ALA A N 1
ATOM 1520 C CA . ALA A 1 196 ? -3.741 -0.064 -15.771 1.00 94.62 196 ALA A CA 1
ATOM 1521 C C . ALA A 1 196 ? -4.347 -1.119 -16.721 1.00 94.62 196 ALA A C 1
ATOM 1523 O O . ALA A 1 196 ? -3.611 -2.030 -17.109 1.00 94.62 196 ALA A O 1
ATOM 1524 N N . PRO A 1 197 ? -5.628 -1.015 -17.133 1.00 92.00 197 PRO A N 1
ATOM 1525 C CA . PRO A 1 197 ? -6.237 -1.955 -18.084 1.00 92.00 197 PRO A CA 1
ATOM 1526 C C . PRO A 1 197 ? -5.488 -2.069 -19.415 1.00 92.00 197 PRO A C 1
ATOM 1528 O O . PRO A 1 197 ? -5.481 -3.128 -20.040 1.00 92.00 197 PRO A O 1
ATOM 1531 N N . ASP A 1 198 ? -4.863 -0.976 -19.853 1.00 91.19 198 ASP A N 1
ATOM 1532 C CA . ASP A 1 198 ? -4.035 -0.922 -21.052 1.00 91.19 198 ASP A CA 1
ATOM 1533 C C . ASP A 1 198 ? -2.550 -1.191 -20.756 1.00 91.19 198 ASP A C 1
ATOM 1535 O O . ASP A 1 198 ? -1.809 -1.544 -21.665 1.00 91.19 198 ASP A O 1
ATOM 1539 N N . PHE A 1 199 ? -2.084 -1.092 -19.508 1.00 93.31 199 PHE A N 1
ATOM 1540 C CA . PHE A 1 199 ? -0.656 -1.139 -19.177 1.00 93.31 199 PHE A CA 1
ATOM 1541 C C . PHE A 1 199 ? -0.294 -2.324 -18.281 1.00 93.31 199 PHE A C 1
ATOM 1543 O O . PHE A 1 199 ? -0.365 -2.274 -17.046 1.00 93.31 199 PHE A O 1
ATOM 1550 N N . HIS A 1 200 ? 0.144 -3.396 -18.941 1.00 94.00 200 HIS A N 1
ATOM 1551 C CA . HIS A 1 200 ? 0.600 -4.638 -18.325 1.00 94.00 200 HIS A CA 1
ATOM 1552 C C . HIS A 1 200 ? 2.110 -4.794 -18.482 1.00 94.00 200 HIS A C 1
ATOM 1554 O O . HIS A 1 200 ? 2.650 -4.612 -19.573 1.00 94.00 200 HIS A O 1
ATOM 1560 N N . LEU A 1 201 ? 2.790 -5.177 -17.403 1.00 94.31 201 LEU A N 1
ATOM 1561 C CA . LEU A 1 201 ? 4.229 -5.408 -17.413 1.00 94.31 201 LEU A CA 1
ATOM 1562 C C . LEU A 1 201 ? 4.546 -6.870 -17.115 1.00 94.31 201 LEU A C 1
ATOM 1564 O O . LEU A 1 201 ? 4.284 -7.356 -16.013 1.00 94.31 201 LEU A O 1
ATOM 1568 N N . ASP A 1 202 ? 5.181 -7.533 -18.076 1.00 94.62 202 ASP A N 1
ATOM 1569 C CA . ASP A 1 202 ? 5.733 -8.878 -17.918 1.00 94.62 202 ASP A CA 1
ATOM 1570 C C . ASP A 1 202 ? 7.134 -8.837 -17.285 1.00 94.62 202 ASP A C 1
ATOM 1572 O O . ASP A 1 202 ? 7.838 -7.825 -17.346 1.00 94.62 202 ASP A O 1
ATOM 1576 N N . ARG A 1 203 ? 7.593 -9.983 -16.766 1.00 95.12 203 ARG A N 1
ATOM 1577 C CA . ARG A 1 203 ? 8.908 -10.154 -16.109 1.00 95.12 203 ARG A CA 1
ATOM 1578 C C . ARG A 1 203 ? 10.094 -9.588 -16.897 1.00 95.12 203 ARG A C 1
ATOM 1580 O O . ARG A 1 203 ? 11.004 -8.998 -16.318 1.00 95.12 203 ARG A O 1
ATOM 1587 N N . HIS A 1 204 ? 10.083 -9.723 -18.224 1.00 94.75 204 HIS A N 1
ATOM 1588 C CA . HIS A 1 204 ? 11.121 -9.139 -19.078 1.00 94.75 204 HIS A CA 1
ATOM 1589 C C . HIS A 1 204 ? 11.169 -7.605 -18.966 1.00 94.75 204 HIS A C 1
ATOM 1591 O O . HIS A 1 204 ? 12.248 -7.026 -18.851 1.00 94.75 204 HIS A O 1
ATOM 1597 N N . LEU A 1 205 ? 10.012 -6.937 -18.949 1.00 94.38 205 LEU A N 1
ATOM 1598 C CA . LEU A 1 205 ? 9.930 -5.479 -18.840 1.00 94.38 205 LEU A CA 1
ATOM 1599 C C . LEU A 1 205 ? 10.355 -4.989 -17.452 1.00 94.38 205 LEU A C 1
ATOM 1601 O O . LEU A 1 205 ? 10.945 -3.916 -17.348 1.00 94.38 205 LEU A O 1
ATOM 1605 N N . TRP A 1 206 ? 10.164 -5.794 -16.402 1.00 95.81 206 TRP A N 1
ATOM 1606 C CA . TRP A 1 206 ? 10.676 -5.478 -15.063 1.00 95.81 206 TRP A CA 1
ATOM 1607 C C . TRP A 1 206 ? 12.205 -5.367 -15.068 1.00 95.81 206 TRP A C 1
ATOM 1609 O O . TRP A 1 206 ? 12.754 -4.419 -14.502 1.00 95.81 206 TRP A O 1
ATOM 1619 N N . ASN A 1 207 ? 12.881 -6.278 -15.783 1.00 95.25 207 ASN A N 1
ATOM 1620 C CA . ASN A 1 207 ? 14.334 -6.244 -15.982 1.00 95.25 207 ASN A CA 1
ATOM 1621 C C . ASN A 1 207 ? 14.767 -5.013 -16.785 1.00 95.25 207 ASN A C 1
ATOM 1623 O O . ASN A 1 207 ? 15.699 -4.321 -16.381 1.00 95.25 207 ASN A O 1
ATOM 1627 N N . VAL A 1 208 ? 14.068 -4.690 -17.880 1.00 94.25 208 VAL A N 1
ATOM 1628 C CA . VAL A 1 208 ? 14.347 -3.488 -18.693 1.00 94.25 208 VAL A CA 1
ATOM 1629 C C . VAL A 1 208 ? 14.243 -2.213 -17.846 1.00 94.25 208 VAL A C 1
ATOM 1631 O O . VAL A 1 208 ? 15.102 -1.328 -17.920 1.00 94.25 208 VAL A O 1
ATOM 1634 N N . MET A 1 209 ? 13.229 -2.136 -16.984 1.00 94.69 209 MET A N 1
ATOM 1635 C CA . MET A 1 209 ? 13.033 -1.035 -16.038 1.00 94.69 209 MET A CA 1
ATOM 1636 C C . MET A 1 209 ? 13.998 -1.087 -14.849 1.00 94.69 209 MET A C 1
ATOM 1638 O O . MET A 1 209 ? 14.165 -0.092 -14.157 1.00 94.69 209 MET A O 1
ATOM 1642 N N . GLY A 1 210 ? 14.698 -2.199 -14.613 1.00 95.69 210 GLY A N 1
ATOM 1643 C CA . GLY A 1 210 ? 15.553 -2.382 -13.437 1.00 95.69 210 GLY A CA 1
ATOM 1644 C C . GLY A 1 210 ? 14.770 -2.386 -12.124 1.00 95.69 210 GLY A C 1
ATOM 1645 O O . GLY A 1 210 ? 15.306 -1.977 -11.103 1.00 95.69 210 GLY A O 1
ATOM 1646 N N . MET A 1 211 ? 13.504 -2.809 -12.161 1.00 97.12 211 MET A N 1
ATOM 1647 C CA . MET A 1 211 ? 12.614 -2.889 -10.997 1.00 97.12 211 MET A CA 1
ATOM 1648 C C . MET A 1 211 ? 12.323 -4.340 -10.586 1.00 97.12 211 MET A C 1
ATOM 1650 O O . MET A 1 211 ? 11.391 -4.585 -9.826 1.00 97.12 211 MET A O 1
ATOM 1654 N N . SER A 1 212 ? 13.095 -5.311 -11.080 1.00 97.00 212 SER A N 1
ATOM 1655 C CA . SER A 1 212 ? 12.815 -6.743 -10.919 1.00 97.00 212 SER A CA 1
ATOM 1656 C C . SER A 1 212 ? 12.652 -7.168 -9.467 1.00 97.00 212 SER A C 1
ATOM 1658 O O . SER A 1 212 ? 11.678 -7.829 -9.153 1.00 97.00 212 SER A O 1
ATOM 1660 N N . GLU A 1 213 ? 13.537 -6.744 -8.563 1.00 96.62 213 GLU A N 1
ATOM 1661 C CA . GLU A 1 213 ? 13.442 -7.111 -7.142 1.00 96.62 213 GLU A CA 1
ATOM 1662 C C . GLU A 1 213 ? 12.147 -6.597 -6.487 1.00 96.62 213 GLU A C 1
ATOM 1664 O O . GLU A 1 213 ? 11.521 -7.298 -5.693 1.00 96.62 213 GLU A O 1
ATOM 1669 N N . ILE A 1 214 ? 11.724 -5.379 -6.840 1.00 98.25 214 ILE A N 1
ATOM 1670 C CA . ILE A 1 214 ? 10.504 -4.756 -6.314 1.00 98.25 214 ILE A CA 1
ATOM 1671 C C . ILE A 1 214 ? 9.278 -5.479 -6.876 1.00 98.25 214 ILE A C 1
ATOM 1673 O O . ILE A 1 214 ? 8.397 -5.894 -6.127 1.00 98.25 214 ILE A O 1
ATOM 1677 N N . LEU A 1 215 ? 9.227 -5.642 -8.199 1.00 98.12 215 LEU A N 1
ATOM 1678 C CA . LEU A 1 215 ? 8.064 -6.185 -8.894 1.00 98.12 215 LEU A CA 1
ATOM 1679 C C . LEU A 1 215 ? 7.909 -7.695 -8.691 1.00 98.12 215 LEU A C 1
ATOM 1681 O O . LEU A 1 215 ? 6.781 -8.170 -8.614 1.00 98.12 215 LEU A O 1
ATOM 1685 N N . GLU A 1 216 ? 8.999 -8.436 -8.489 1.00 97.75 216 GLU A N 1
ATOM 1686 C CA . GLU A 1 216 ? 8.942 -9.844 -8.083 1.00 97.75 216 GLU A CA 1
ATOM 1687 C C . GLU A 1 216 ? 8.279 -9.989 -6.707 1.00 97.75 216 GLU A C 1
ATOM 1689 O O . GLU A 1 216 ? 7.427 -10.852 -6.510 1.00 97.75 216 GLU A O 1
ATOM 1694 N N . GLN A 1 217 ? 8.600 -9.100 -5.762 1.00 98.06 217 GLN A N 1
ATOM 1695 C CA . GLN A 1 217 ? 7.962 -9.110 -4.449 1.00 98.06 217 GLN A CA 1
ATOM 1696 C C . GLN A 1 217 ? 6.473 -8.744 -4.526 1.00 98.06 217 GLN A C 1
ATOM 1698 O O . GLN A 1 217 ? 5.653 -9.381 -3.867 1.00 98.06 217 GLN A O 1
ATOM 1703 N N . VAL A 1 218 ? 6.102 -7.757 -5.347 1.00 98.44 218 VAL A N 1
ATOM 1704 C CA . VAL A 1 218 ? 4.693 -7.386 -5.585 1.00 98.44 218 VAL A CA 1
ATOM 1705 C C . VAL A 1 218 ? 3.932 -8.531 -6.263 1.00 98.44 218 VAL A C 1
ATOM 1707 O O . VAL A 1 218 ? 2.804 -8.835 -5.877 1.00 98.44 218 VAL A O 1
ATOM 1710 N N . SER A 1 219 ? 4.567 -9.211 -7.221 1.00 98.12 219 SER A N 1
ATOM 1711 C CA . SER A 1 219 ? 4.043 -10.416 -7.870 1.00 98.12 219 SER A CA 1
ATOM 1712 C C . SER A 1 219 ? 3.779 -11.526 -6.854 1.00 98.12 219 SER A C 1
ATOM 1714 O O . SER A 1 219 ? 2.673 -12.059 -6.817 1.00 98.12 219 SER A O 1
ATOM 1716 N N . ALA A 1 220 ? 4.737 -11.811 -5.969 1.00 97.62 220 ALA A N 1
ATOM 1717 C CA . ALA A 1 220 ? 4.566 -12.812 -4.919 1.00 97.62 220 ALA A CA 1
ATOM 1718 C C . ALA A 1 220 ? 3.409 -12.458 -3.966 1.00 97.62 220 ALA A C 1
ATOM 1720 O O . ALA A 1 220 ? 2.636 -13.333 -3.579 1.00 97.62 220 ALA A O 1
ATOM 1721 N N . VAL A 1 221 ? 3.238 -11.176 -3.612 1.00 98.06 221 VAL A N 1
ATOM 1722 C CA . VAL A 1 221 ? 2.072 -10.719 -2.832 1.00 98.06 221 VAL A CA 1
ATOM 1723 C C . VAL A 1 221 ? 0.771 -10.976 -3.593 1.00 98.06 221 VAL A C 1
ATOM 1725 O O . VAL A 1 221 ? -0.177 -11.480 -2.996 1.00 98.06 221 VAL A O 1
ATOM 1728 N N . SER A 1 222 ? 0.725 -10.678 -4.894 1.00 98.12 222 SER A N 1
ATOM 1729 C CA . SER A 1 222 ? -0.443 -10.942 -5.743 1.00 98.12 222 SER A CA 1
ATOM 1730 C C . SER A 1 222 ? -0.804 -12.433 -5.769 1.00 98.12 222 SER A C 1
ATOM 1732 O O . SER A 1 222 ? -1.952 -12.797 -5.524 1.00 98.12 222 SER A O 1
ATOM 1734 N N . GLU A 1 223 ? 0.178 -13.320 -5.945 1.00 97.19 223 GLU A N 1
ATOM 1735 C CA . GLU A 1 223 ? -0.029 -14.774 -5.901 1.00 97.19 223 GLU A CA 1
ATOM 1736 C C . GLU A 1 223 ? -0.545 -15.243 -4.534 1.00 97.19 223 GLU A C 1
ATOM 1738 O O . GLU A 1 223 ? -1.461 -16.065 -4.452 1.00 97.19 223 GLU A O 1
ATOM 1743 N N . GLN A 1 224 ? -0.016 -14.682 -3.443 1.00 96.62 224 GLN A N 1
ATOM 1744 C CA . GLN A 1 224 ? -0.537 -14.960 -2.106 1.00 96.62 224 GLN A CA 1
ATOM 1745 C C . GLN A 1 224 ? -1.967 -14.441 -1.932 1.00 96.62 224 GLN A C 1
ATOM 1747 O O . GLN A 1 224 ? -2.766 -15.105 -1.274 1.00 96.62 224 GLN A O 1
ATOM 1752 N N . MET A 1 225 ? -2.335 -13.301 -2.523 1.00 96.94 225 MET A N 1
ATOM 1753 C CA . MET A 1 225 ? -3.718 -12.817 -2.494 1.00 96.94 225 MET A CA 1
ATOM 1754 C C . MET A 1 225 ? -4.670 -13.775 -3.216 1.00 96.94 225 MET A C 1
ATOM 1756 O O . MET A 1 225 ? -5.758 -14.034 -2.702 1.00 96.94 225 MET A O 1
ATOM 1760 N N . VAL A 1 226 ? -4.252 -14.344 -4.353 1.00 95.81 226 VAL A N 1
ATOM 1761 C CA . VAL A 1 226 ? -5.010 -15.375 -5.086 1.00 95.81 226 VAL A CA 1
ATOM 1762 C C . VAL A 1 226 ? -5.175 -16.623 -4.235 1.00 95.81 226 VAL A C 1
ATOM 1764 O O . VAL A 1 226 ? -6.297 -17.077 -4.025 1.00 95.81 226 VAL A O 1
ATOM 1767 N N . HIS A 1 227 ? -4.075 -17.144 -3.688 1.00 93.94 227 HIS A N 1
ATOM 1768 C CA . HIS A 1 227 ? -4.093 -18.352 -2.864 1.00 93.94 227 HIS A CA 1
ATOM 1769 C C . HIS A 1 227 ? -4.981 -18.196 -1.625 1.00 93.94 227 HIS A C 1
ATOM 1771 O O . HIS A 1 227 ? -5.695 -19.118 -1.233 1.00 93.94 227 HIS A O 1
ATOM 1777 N N . ASN A 1 228 ? -4.962 -17.009 -1.020 1.00 92.38 228 ASN A N 1
ATOM 1778 C CA . ASN A 1 228 ? -5.802 -16.693 0.120 1.00 92.38 228 ASN A CA 1
ATOM 1779 C C . ASN A 1 228 ? -7.232 -16.298 -0.287 1.00 92.38 228 ASN A C 1
ATOM 1781 O O . ASN A 1 228 ? -8.083 -16.207 0.589 1.00 92.38 228 ASN A O 1
ATOM 1785 N N . GLY A 1 229 ? -7.542 -16.054 -1.561 1.00 93.62 229 GLY A N 1
ATOM 1786 C CA . GLY A 1 229 ? -8.858 -15.562 -1.976 1.00 93.62 229 GLY A CA 1
ATOM 1787 C C . GLY A 1 229 ? -9.205 -14.233 -1.303 1.00 93.62 229 GLY A C 1
ATOM 1788 O O . GLY A 1 229 ? -10.229 -14.122 -0.632 1.00 93.62 229 GLY A O 1
ATOM 1789 N N . VAL A 1 230 ? -8.300 -13.254 -1.376 1.00 95.62 230 VAL A N 1
ATOM 1790 C CA . VAL A 1 230 ? -8.533 -11.916 -0.810 1.00 95.62 230 VAL A CA 1
ATOM 1791 C C . VAL A 1 230 ? -9.675 -11.236 -1.554 1.00 95.62 230 VAL A C 1
ATOM 1793 O O . VAL A 1 230 ? -9.688 -11.171 -2.780 1.00 95.62 230 VAL A O 1
ATOM 1796 N N . THR A 1 231 ? -10.643 -10.724 -0.805 1.00 95.12 231 THR A N 1
ATOM 1797 C CA . THR A 1 231 ? -11.829 -10.064 -1.361 1.00 95.12 231 THR A CA 1
ATOM 1798 C C . THR A 1 231 ? -11.642 -8.551 -1.469 1.00 95.12 231 THR A C 1
ATOM 1800 O O . THR A 1 231 ? -10.796 -7.961 -0.796 1.00 95.12 231 THR A O 1
ATOM 1803 N N . LYS A 1 232 ? -12.477 -7.885 -2.278 1.00 94.94 232 LYS A N 1
ATOM 1804 C CA . LYS A 1 232 ? -12.476 -6.415 -2.382 1.00 94.94 232 LYS A CA 1
ATOM 1805 C C . LYS A 1 232 ? -12.796 -5.737 -1.040 1.00 94.94 232 LYS A C 1
ATOM 1807 O O . LYS A 1 232 ? -12.197 -4.715 -0.732 1.00 94.94 232 LYS A O 1
ATOM 1812 N N . GLU A 1 233 ? -13.690 -6.302 -0.223 1.00 95.38 233 GLU A N 1
ATOM 1813 C CA . GLU A 1 233 ? -13.989 -5.768 1.119 1.00 95.38 233 GLU A CA 1
ATOM 1814 C C . GLU A 1 233 ? -12.765 -5.834 2.045 1.00 95.38 233 GLU A C 1
ATOM 1816 O O . GLU A 1 233 ? -12.450 -4.862 2.733 1.00 95.38 233 GLU A O 1
ATOM 1821 N N . GLU A 1 234 ? -12.033 -6.953 2.029 1.00 96.19 234 GLU A N 1
ATOM 1822 C CA . GLU A 1 234 ? -10.789 -7.097 2.791 1.00 96.19 234 GLU A CA 1
ATOM 1823 C C . GLU A 1 234 ? -9.701 -6.151 2.273 1.00 96.19 234 GLU A C 1
ATOM 1825 O O . GLU A 1 234 ? -9.009 -5.539 3.083 1.00 96.19 234 GLU A O 1
ATOM 1830 N N . LEU A 1 235 ? -9.586 -5.959 0.952 1.00 96.88 235 LEU A N 1
ATOM 1831 C CA . LEU A 1 235 ? -8.660 -4.989 0.361 1.00 96.88 235 LEU A CA 1
ATOM 1832 C C . LEU A 1 235 ? -8.912 -3.570 0.884 1.00 96.88 235 LEU A C 1
ATOM 1834 O O . LEU A 1 235 ? -7.966 -2.917 1.317 1.00 96.88 235 LEU A O 1
ATOM 1838 N N . LEU A 1 236 ? -10.166 -3.106 0.878 1.00 97.00 236 LEU A N 1
ATOM 1839 C CA . LEU A 1 236 ? -10.523 -1.762 1.353 1.00 97.00 236 LEU A CA 1
ATOM 1840 C C . LEU A 1 236 ? -10.088 -1.550 2.812 1.00 97.00 236 LEU A C 1
ATOM 1842 O O . LEU A 1 236 ? -9.555 -0.500 3.175 1.00 97.00 236 LEU A O 1
ATOM 1846 N N . LEU A 1 237 ? -10.266 -2.572 3.652 1.00 97.31 237 LEU A N 1
ATOM 1847 C CA . LEU A 1 237 ? -9.854 -2.532 5.054 1.00 97.31 237 LEU A CA 1
ATOM 1848 C C . LEU A 1 237 ? -8.335 -2.643 5.227 1.00 97.31 237 LEU A C 1
ATOM 1850 O O . LEU A 1 237 ? -7.786 -2.022 6.137 1.00 97.31 237 LEU A O 1
ATOM 1854 N N . LEU A 1 238 ? -7.636 -3.374 4.357 1.00 97.56 238 LEU A N 1
ATOM 1855 C CA . LEU A 1 238 ? -6.173 -3.423 4.329 1.00 97.56 238 LEU A CA 1
ATOM 1856 C C . LEU A 1 238 ? -5.568 -2.078 3.906 1.00 97.56 238 LEU A C 1
ATOM 1858 O O . LEU A 1 238 ? -4.640 -1.612 4.564 1.00 97.56 238 LEU A O 1
ATOM 1862 N N . GLN A 1 239 ? -6.127 -1.409 2.894 1.00 97.50 239 GLN A N 1
ATOM 1863 C CA . GLN A 1 239 ? -5.741 -0.045 2.512 1.00 97.50 239 GLN A CA 1
ATOM 1864 C C . GLN A 1 239 ? -5.937 0.931 3.680 1.00 97.50 239 GLN A C 1
ATOM 1866 O O . GLN A 1 239 ? -5.024 1.674 4.041 1.00 97.50 239 GLN A O 1
ATOM 1871 N N . ALA A 1 240 ? -7.110 0.899 4.323 1.00 97.00 240 ALA A N 1
ATOM 1872 C CA . ALA A 1 240 ? -7.385 1.732 5.491 1.00 97.00 240 ALA A CA 1
ATOM 1873 C C . ALA A 1 240 ? -6.427 1.413 6.651 1.00 97.00 240 ALA A C 1
ATOM 1875 O O . ALA A 1 240 ? -5.971 2.327 7.335 1.00 97.00 240 ALA A O 1
ATOM 1876 N N . THR A 1 241 ? -6.075 0.135 6.838 1.00 96.44 241 THR A N 1
ATOM 1877 C CA . THR A 1 241 ? -5.086 -0.305 7.830 1.00 96.44 241 THR A CA 1
ATOM 1878 C C . THR A 1 241 ? -3.715 0.293 7.533 1.00 96.44 241 THR A C 1
ATOM 1880 O O . THR A 1 241 ? -3.119 0.850 8.445 1.00 96.44 241 THR A O 1
ATOM 1883 N N . ILE A 1 242 ? -3.235 0.243 6.284 1.00 96.00 242 ILE A N 1
ATOM 1884 C CA . ILE A 1 242 ? -1.966 0.866 5.869 1.00 96.00 242 ILE A CA 1
ATOM 1885 C C . ILE A 1 242 ? -1.946 2.357 6.243 1.00 96.00 242 ILE A C 1
ATOM 1887 O O . ILE A 1 242 ? -1.006 2.799 6.904 1.00 96.00 242 ILE A O 1
ATOM 1891 N N . LEU A 1 243 ? -3.004 3.105 5.899 1.00 95.19 243 LEU A N 1
ATOM 1892 C CA . LEU A 1 243 ? -3.096 4.549 6.152 1.00 95.19 243 LEU A CA 1
ATOM 1893 C C . LEU A 1 243 ? -2.974 4.896 7.644 1.00 95.19 243 LEU A C 1
ATOM 1895 O O . LEU A 1 243 ? -2.272 5.830 8.019 1.00 95.19 243 LEU A O 1
ATOM 1899 N N . VAL A 1 244 ? -3.652 4.142 8.513 1.00 92.00 244 VAL A N 1
ATOM 1900 C CA . VAL A 1 244 ? -3.673 4.409 9.964 1.00 92.00 244 VAL A CA 1
ATOM 1901 C C . VAL A 1 244 ? -2.556 3.697 10.735 1.00 92.00 244 VAL A C 1
ATOM 1903 O O . VAL A 1 244 ? -2.470 3.832 11.958 1.00 92.00 244 VAL A O 1
ATOM 1906 N N . ASN A 1 245 ? -1.695 2.937 10.049 1.00 84.31 245 ASN A N 1
ATOM 1907 C CA . ASN A 1 245 ? -0.570 2.215 10.649 1.00 84.31 245 ASN A CA 1
ATOM 1908 C C . ASN A 1 245 ? 0.741 3.024 10.655 1.00 84.31 245 ASN A C 1
ATOM 1910 O O . ASN A 1 245 ? 1.815 2.471 10.896 1.00 84.31 245 ASN A O 1
ATOM 1914 N N . ALA A 1 246 ? 0.680 4.339 10.427 1.00 66.81 246 ALA A N 1
ATOM 1915 C CA . ALA A 1 246 ? 1.830 5.215 10.613 1.00 66.81 246 ALA A CA 1
ATOM 1916 C C . ALA A 1 246 ? 2.169 5.324 12.113 1.00 66.81 246 ALA A C 1
ATOM 1918 O O . ALA A 1 246 ? 1.562 6.085 12.873 1.00 66.81 246 ALA A O 1
ATOM 1919 N N . GLU A 1 247 ? 3.141 4.537 12.579 1.00 60.88 247 GLU A N 1
ATOM 1920 C CA . GLU A 1 247 ? 3.664 4.652 13.939 1.00 60.88 247 GLU A CA 1
ATOM 1921 C C . GLU A 1 247 ? 4.526 5.902 14.096 1.00 60.88 247 GLU A C 1
ATOM 1923 O O . GLU A 1 247 ? 5.756 5.858 14.096 1.00 60.88 247 GLU A O 1
ATOM 1928 N N . VAL A 1 248 ? 3.873 7.034 14.328 1.00 60.50 248 VAL A N 1
ATOM 1929 C CA . VAL A 1 248 ? 4.567 8.260 14.696 1.00 60.50 248 VAL A CA 1
ATOM 1930 C C . VAL A 1 248 ? 4.092 8.663 16.075 1.00 60.50 248 VAL A C 1
ATOM 1932 O O . VAL A 1 248 ? 3.110 9.376 16.263 1.00 60.50 248 VAL A O 1
ATOM 1935 N N . ARG A 1 249 ? 4.856 8.218 17.081 1.00 52.47 249 ARG A N 1
ATOM 1936 C CA . ARG A 1 249 ? 4.714 8.578 18.509 1.00 52.47 249 ARG A CA 1
ATOM 1937 C C . ARG A 1 249 ? 4.817 10.097 18.780 1.00 52.47 249 ARG A C 1
ATOM 1939 O O . ARG A 1 249 ? 4.926 10.504 19.930 1.00 52.47 249 ARG A O 1
ATOM 1946 N N . ARG A 1 250 ? 4.835 10.927 17.733 1.00 57.91 250 ARG A N 1
ATOM 1947 C CA . ARG A 1 250 ? 4.985 12.384 17.742 1.00 57.91 250 ARG A CA 1
ATOM 1948 C C . ARG A 1 250 ? 3.837 13.131 17.044 1.00 57.91 250 ARG A C 1
ATOM 1950 O O . ARG A 1 250 ? 3.916 14.350 16.966 1.00 57.91 250 ARG A O 1
ATOM 1957 N N . LEU A 1 251 ? 2.794 12.447 16.554 1.00 70.56 251 LEU A N 1
ATOM 1958 C CA . LEU A 1 251 ? 1.651 13.129 15.931 1.00 70.56 251 LEU A CA 1
ATOM 1959 C C . LEU A 1 251 ? 0.729 13.762 16.964 1.00 70.56 251 LEU A C 1
ATOM 1961 O O . LEU A 1 251 ? 0.474 13.200 18.033 1.00 70.56 251 LEU A O 1
ATOM 1965 N N . SER A 1 252 ? 0.192 14.924 16.601 1.00 77.06 252 SER A N 1
ATOM 1966 C CA . SER A 1 252 ? -0.688 15.712 17.466 1.00 77.06 252 SER A CA 1
ATOM 1967 C C . SER A 1 252 ? -1.980 14.961 17.810 1.00 77.06 252 SER A C 1
ATOM 1969 O O . SER A 1 252 ? -2.465 15.020 18.941 1.00 77.06 252 SER A O 1
ATOM 1971 N N . SER A 1 253 ? -2.489 14.178 16.858 1.00 83.56 253 SER A N 1
ATOM 1972 C CA . SER A 1 253 ? -3.742 13.430 16.955 1.00 83.56 253 SER A CA 1
ATOM 1973 C C . SER A 1 253 ? -3.535 11.940 17.253 1.00 83.56 253 SER A C 1
ATOM 1975 O O . SER A 1 253 ? -4.398 11.131 16.918 1.00 83.56 253 SER A O 1
ATOM 1977 N N . PHE A 1 254 ? -2.425 11.550 17.896 1.00 86.19 254 PHE A N 1
ATOM 1978 C CA . PHE A 1 254 ? -2.073 10.142 18.152 1.00 86.19 254 PHE A CA 1
ATOM 1979 C C . PHE A 1 254 ? -3.229 9.302 18.726 1.00 86.19 254 PHE A C 1
ATOM 1981 O O . PHE A 1 254 ? -3.480 8.192 18.258 1.00 86.19 254 PHE A O 1
ATOM 1988 N N . ASN A 1 255 ? -3.972 9.837 19.703 1.00 88.50 255 ASN A N 1
ATOM 1989 C CA . ASN A 1 255 ? -5.107 9.126 20.303 1.00 88.50 255 ASN A CA 1
ATOM 1990 C C . ASN A 1 255 ? -6.220 8.850 19.279 1.00 88.50 255 ASN A C 1
ATOM 1992 O O . ASN A 1 255 ? -6.690 7.719 19.195 1.00 88.50 255 ASN A O 1
ATOM 1996 N N . LYS A 1 256 ? -6.578 9.845 18.453 1.00 90.88 256 LYS A N 1
ATOM 1997 C CA . LYS A 1 256 ? -7.583 9.690 17.388 1.00 90.88 256 LYS A CA 1
ATOM 1998 C C . LYS A 1 256 ? -7.137 8.653 16.356 1.00 90.88 256 LYS A C 1
ATOM 2000 O O . LYS A 1 256 ? -7.913 7.776 16.000 1.00 90.88 256 LYS A O 1
ATOM 2005 N N . ILE A 1 257 ? -5.871 8.698 15.940 1.00 91.12 257 ILE A N 1
ATOM 2006 C CA . ILE A 1 257 ? -5.300 7.731 14.987 1.00 91.12 257 ILE A CA 1
ATOM 2007 C C . ILE A 1 257 ? -5.326 6.315 15.581 1.00 91.12 257 ILE A C 1
ATOM 2009 O O . ILE A 1 257 ? -5.691 5.358 14.900 1.00 91.12 257 ILE A O 1
ATOM 2013 N N . SER A 1 258 ? -5.013 6.163 16.872 1.00 90.38 258 SER A N 1
ATOM 2014 C CA . SER A 1 258 ? -5.090 4.862 17.542 1.00 90.38 258 SER A CA 1
ATOM 2015 C C . SER A 1 258 ? -6.528 4.338 17.651 1.00 90.38 258 SER A C 1
ATOM 2017 O O . SER A 1 258 ? -6.739 3.130 17.526 1.00 90.38 258 SER A O 1
ATOM 2019 N N . GLU A 1 259 ? -7.511 5.213 17.869 1.00 91.62 259 GLU A N 1
ATOM 2020 C CA . GLU A 1 259 ? -8.936 4.858 17.856 1.00 91.62 259 GLU A CA 1
ATOM 2021 C C . GLU A 1 259 ? -9.400 4.438 16.456 1.00 91.62 259 GLU A C 1
ATOM 2023 O O . GLU A 1 259 ? -10.043 3.395 16.319 1.00 91.62 259 GLU A O 1
ATOM 2028 N N . MET A 1 260 ? -9.020 5.187 15.415 1.00 93.69 260 MET A N 1
ATOM 2029 C CA . MET A 1 260 ? -9.276 4.828 14.015 1.00 93.69 260 MET A CA 1
ATOM 2030 C C . MET A 1 260 ? -8.686 3.455 13.686 1.00 93.69 260 MET A C 1
ATOM 2032 O O . MET A 1 260 ? -9.383 2.593 13.155 1.00 93.69 260 MET A O 1
ATOM 2036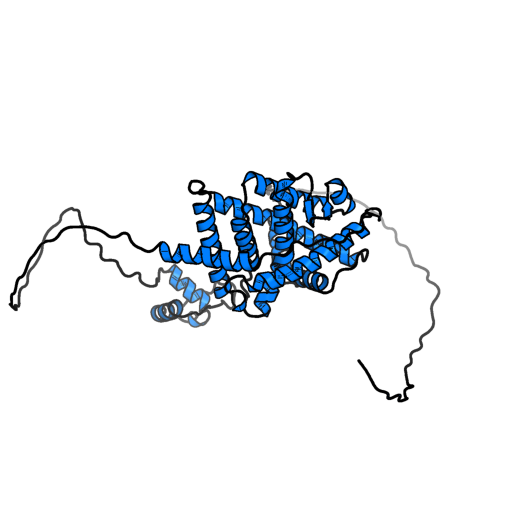 N N . ARG A 1 261 ? -7.430 3.208 14.075 1.00 93.06 261 ARG A N 1
ATOM 2037 C CA . ARG A 1 261 ? -6.756 1.920 13.876 1.00 93.06 261 ARG A CA 1
ATOM 2038 C C . ARG A 1 261 ? -7.487 0.769 14.556 1.00 93.06 261 ARG A C 1
ATOM 2040 O O . ARG A 1 261 ? -7.721 -0.250 13.915 1.00 93.06 261 ARG A O 1
ATOM 2047 N N . SER A 1 262 ? -7.885 0.926 15.821 1.00 93.38 262 SER A N 1
ATOM 2048 C CA . SER A 1 262 ? -8.672 -0.103 16.515 1.00 93.38 262 SER A CA 1
ATOM 2049 C C . SER A 1 262 ? -9.986 -0.375 15.785 1.00 93.38 262 SER A C 1
ATOM 2051 O O . SER A 1 262 ? -10.357 -1.528 15.606 1.00 93.38 262 SER A O 1
ATOM 2053 N N . MET A 1 263 ? -10.666 0.678 15.328 1.00 94.50 263 MET A N 1
ATOM 2054 C CA . MET A 1 263 ? -11.942 0.566 14.629 1.00 94.50 263 MET A CA 1
ATOM 2055 C C . MET A 1 263 ? -11.819 -0.178 13.292 1.00 94.50 263 MET A C 1
ATOM 2057 O O . MET A 1 263 ? -12.651 -1.029 12.987 1.00 94.50 263 MET A O 1
ATOM 2061 N N . ILE A 1 264 ? -10.781 0.126 12.510 1.00 95.75 264 ILE A N 1
ATOM 2062 C CA . ILE A 1 264 ? -10.525 -0.504 11.208 1.00 95.75 264 ILE A CA 1
ATOM 2063 C C . ILE A 1 264 ? -10.110 -1.971 11.384 1.00 95.75 264 ILE A C 1
ATOM 2065 O O . ILE A 1 264 ? -10.628 -2.839 10.683 1.00 95.75 264 ILE A O 1
ATOM 2069 N N . VAL A 1 265 ? -9.238 -2.275 12.350 1.00 93.94 265 VAL A N 1
ATOM 2070 C CA . VAL A 1 265 ? -8.8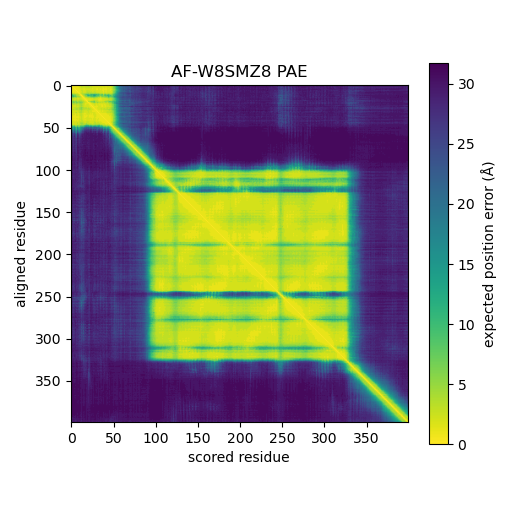20 -3.660 12.635 1.00 93.94 265 VAL A CA 1
ATOM 2071 C C . VAL A 1 265 ? -9.988 -4.493 13.170 1.00 93.94 265 VAL A C 1
ATOM 2073 O O . VAL A 1 265 ? -10.146 -5.645 12.767 1.00 93.94 265 VAL A O 1
ATOM 2076 N N . ASP A 1 266 ? -10.851 -3.920 14.013 1.00 94.62 266 ASP A N 1
ATOM 2077 C CA . ASP A 1 266 ? -12.083 -4.579 14.462 1.00 94.62 266 ASP A CA 1
ATOM 2078 C C . ASP A 1 266 ? -13.017 -4.901 13.286 1.00 94.62 266 ASP A C 1
ATOM 2080 O O . ASP A 1 266 ? -13.559 -6.007 13.219 1.00 94.62 266 ASP A O 1
ATOM 2084 N N . ALA A 1 267 ? -13.168 -3.976 12.331 1.00 95.88 267 ALA A N 1
ATOM 2085 C CA . ALA A 1 267 ? -13.945 -4.214 11.117 1.00 95.88 267 ALA A CA 1
ATOM 2086 C C . ALA A 1 267 ? -13.332 -5.327 10.251 1.00 95.88 267 ALA A C 1
ATOM 2088 O O . ALA A 1 267 ? -14.062 -6.198 9.780 1.00 95.88 267 ALA A O 1
ATOM 2089 N N . LEU A 1 268 ? -12.001 -5.358 10.104 1.00 95.50 268 LEU A N 1
ATOM 2090 C CA . LEU A 1 268 ? -11.292 -6.421 9.384 1.00 95.50 268 LEU A CA 1
ATOM 2091 C C . LEU A 1 268 ? -11.503 -7.790 10.037 1.00 95.50 268 LEU A C 1
ATOM 2093 O O . LEU A 1 268 ? -11.779 -8.760 9.337 1.00 95.50 268 LEU A O 1
ATOM 2097 N N . MET A 1 269 ? -11.430 -7.873 11.369 1.00 94.19 269 MET A N 1
ATOM 2098 C CA . MET A 1 269 ? -11.724 -9.108 12.106 1.00 94.19 269 MET A CA 1
ATOM 2099 C C . MET A 1 269 ? -13.153 -9.590 11.887 1.00 94.19 269 MET A C 1
ATOM 2101 O O . MET A 1 269 ? -13.378 -10.789 11.720 1.00 94.19 269 MET A O 1
ATOM 2105 N N . GLU A 1 270 ? -14.117 -8.675 11.863 1.00 93.62 270 GLU A N 1
ATOM 2106 C CA . GLU A 1 270 ? -15.515 -9.027 11.649 1.00 93.62 270 GLU A CA 1
ATOM 2107 C C . GLU A 1 270 ? -15.778 -9.537 10.225 1.00 93.62 270 GLU A C 1
ATOM 2109 O O . GLU A 1 270 ? -16.414 -10.579 10.057 1.00 93.62 270 GLU A O 1
ATOM 2114 N N . VAL A 1 271 ? -15.251 -8.847 9.209 1.00 93.38 271 VAL A N 1
ATOM 2115 C CA . VAL A 1 271 ? -15.373 -9.249 7.797 1.00 93.38 271 VAL A CA 1
ATOM 2116 C C . VAL A 1 271 ? -14.676 -10.585 7.556 1.00 93.38 271 VAL A C 1
ATOM 2118 O O . VAL A 1 271 ? -15.279 -11.498 6.993 1.00 93.38 271 VAL A O 1
ATOM 2121 N N . ALA A 1 272 ? -13.454 -10.749 8.063 1.00 92.50 272 ALA A N 1
ATOM 2122 C CA . ALA A 1 272 ? -12.712 -12.001 7.968 1.00 92.50 272 ALA A CA 1
ATOM 2123 C C . ALA A 1 272 ? -13.473 -13.172 8.608 1.00 92.50 272 ALA A C 1
ATOM 2125 O O . ALA A 1 272 ? -13.545 -14.248 8.020 1.00 92.50 272 ALA A O 1
ATOM 2126 N N . HIS A 1 273 ? -14.076 -12.969 9.784 1.00 92.00 273 HIS A N 1
ATOM 2127 C CA . HIS A 1 273 ? -14.870 -14.003 10.449 1.00 92.00 273 HIS A CA 1
ATOM 2128 C C . HIS A 1 273 ? -16.186 -14.299 9.714 1.00 92.00 273 HIS A C 1
ATOM 2130 O O . HIS A 1 273 ? -16.631 -15.440 9.699 1.00 92.00 273 HIS A O 1
ATOM 2136 N N . LYS A 1 274 ? -16.807 -13.302 9.073 1.00 90.44 274 LYS A N 1
ATOM 2137 C CA . LYS A 1 274 ? -18.009 -13.503 8.249 1.00 90.44 274 LYS A CA 1
ATOM 2138 C C . LYS A 1 274 ? -17.709 -14.339 7.000 1.00 90.44 274 LYS A C 1
ATOM 2140 O O . LYS A 1 274 ? -18.497 -15.218 6.667 1.00 90.44 274 LYS A O 1
ATOM 2145 N N . MET A 1 275 ? -16.595 -14.061 6.321 1.00 86.81 275 MET A N 1
ATOM 2146 C CA . MET A 1 275 ? -16.211 -14.735 5.074 1.00 86.81 275 MET A CA 1
ATOM 2147 C C . MET A 1 275 ? -15.549 -16.095 5.319 1.00 86.81 275 MET A C 1
ATOM 2149 O O . MET A 1 275 ? -15.751 -17.032 4.550 1.00 86.81 275 MET A O 1
ATOM 2153 N N . HIS A 1 276 ? -14.793 -16.222 6.412 1.00 88.38 276 HIS A N 1
ATOM 2154 C CA . HIS A 1 276 ? -14.067 -17.436 6.781 1.00 88.38 276 HIS A CA 1
ATOM 2155 C C . HIS A 1 276 ? -14.237 -17.763 8.281 1.00 88.38 276 HIS A C 1
ATOM 2157 O O . HIS A 1 276 ? -13.278 -17.624 9.050 1.00 88.38 276 HIS A O 1
ATOM 2163 N N . PRO A 1 277 ? -15.427 -18.227 8.719 1.00 89.56 277 PRO A N 1
ATOM 2164 C CA . PRO A 1 277 ? -15.745 -18.428 10.139 1.00 89.56 277 PRO A CA 1
ATOM 2165 C C . PRO A 1 277 ? -14.771 -19.345 10.882 1.00 89.56 277 PRO A C 1
ATOM 2167 O O . PRO A 1 277 ? -14.407 -19.062 12.025 1.00 89.56 277 PRO A O 1
ATOM 2170 N N . ASP A 1 278 ? -14.301 -20.396 10.208 1.00 90.75 278 ASP A N 1
ATOM 2171 C CA . ASP A 1 278 ? -13.437 -21.427 10.790 1.00 90.75 278 ASP A CA 1
ATOM 2172 C C . ASP A 1 278 ? -11.935 -21.106 10.680 1.00 90.75 278 ASP A C 1
ATOM 2174 O O . ASP A 1 278 ? -11.093 -21.830 11.216 1.00 90.75 278 ASP A O 1
ATOM 2178 N N . ASN A 1 279 ? -11.560 -20.007 10.012 1.00 91.19 279 ASN A N 1
ATOM 2179 C CA . ASN A 1 279 ? -10.161 -19.636 9.815 1.00 91.19 279 ASN A CA 1
ATOM 2180 C C . ASN A 1 279 ? -9.723 -18.533 10.787 1.00 91.19 279 ASN A C 1
ATOM 2182 O O . ASN A 1 279 ? -9.574 -17.366 10.423 1.00 91.19 279 ASN A O 1
ATOM 2186 N N . ALA A 1 280 ? -9.414 -18.920 12.026 1.00 89.69 280 ALA A N 1
ATOM 2187 C CA . ALA A 1 280 ? -8.890 -17.998 13.041 1.00 89.69 280 ALA A CA 1
ATOM 2188 C C . ALA A 1 280 ? -7.565 -17.311 12.639 1.00 89.69 280 ALA A C 1
ATOM 2190 O O . ALA A 1 280 ? -7.184 -16.303 13.232 1.00 89.69 280 ALA A O 1
ATOM 2191 N N . ARG A 1 281 ? -6.849 -17.844 11.637 1.00 92.75 281 ARG A N 1
ATOM 2192 C CA . ARG A 1 281 ? -5.587 -17.285 11.132 1.00 92.75 281 ARG A CA 1
ATOM 2193 C C . ARG A 1 281 ? -5.789 -16.290 9.990 1.00 92.75 281 ARG A C 1
ATOM 2195 O O . ARG A 1 281 ? -4.809 -15.689 9.567 1.00 92.75 281 ARG A O 1
ATOM 2202 N N . ARG A 1 282 ? -7.029 -16.060 9.535 1.00 94.06 282 ARG A N 1
ATOM 2203 C CA . ARG A 1 282 ? -7.339 -15.196 8.387 1.00 94.06 282 ARG A CA 1
ATOM 2204 C C . ARG A 1 282 ? -6.722 -13.806 8.518 1.00 94.06 282 ARG A C 1
ATOM 2206 O O . ARG A 1 282 ? -5.920 -13.426 7.676 1.00 94.06 282 ARG A O 1
ATOM 2213 N N . VAL A 1 283 ? -7.045 -13.074 9.586 1.00 95.06 283 VAL A N 1
ATOM 2214 C CA . VAL A 1 283 ? -6.535 -11.706 9.784 1.00 95.06 283 VAL A CA 1
ATOM 2215 C C . VAL A 1 283 ? -5.009 -11.664 9.904 1.00 95.06 283 VAL A C 1
ATOM 2217 O O . VAL A 1 283 ? -4.408 -10.886 9.168 1.00 95.06 283 VAL A O 1
ATOM 2220 N N . PRO A 1 284 ? -4.348 -12.493 10.741 1.00 95.69 284 PRO A N 1
ATOM 2221 C CA . PRO A 1 284 ? -2.889 -12.568 10.745 1.00 95.69 284 PRO A CA 1
ATOM 2222 C C . PRO A 1 284 ? -2.284 -12.802 9.357 1.00 95.69 284 PRO A C 1
ATOM 2224 O O . PRO A 1 284 ? -1.342 -12.107 8.992 1.00 95.69 284 PRO A O 1
ATOM 2227 N N . THR A 1 285 ? -2.842 -13.722 8.563 1.00 94.56 285 THR A N 1
ATOM 2228 C CA . THR A 1 285 ? -2.363 -13.988 7.200 1.00 94.56 285 THR A CA 1
ATOM 2229 C C . THR A 1 285 ? -2.502 -12.765 6.295 1.00 94.56 285 THR A C 1
ATOM 2231 O O . THR A 1 285 ? -1.555 -12.427 5.592 1.00 94.56 285 THR A O 1
ATOM 2234 N N . LEU A 1 286 ? -3.636 -12.059 6.346 1.00 95.88 286 LEU A N 1
ATOM 2235 C CA . LEU A 1 286 ? -3.841 -10.832 5.570 1.00 95.88 286 LEU A CA 1
ATOM 2236 C C . LEU A 1 286 ? -2.867 -9.717 5.984 1.00 95.88 286 LEU A C 1
ATOM 2238 O O . LEU A 1 286 ? -2.299 -9.044 5.129 1.00 95.88 286 LEU A O 1
ATOM 2242 N N . LEU A 1 287 ? -2.629 -9.542 7.286 1.00 95.69 287 LEU A N 1
ATOM 2243 C CA . LEU A 1 287 ? -1.689 -8.539 7.796 1.00 95.69 287 LEU A CA 1
ATOM 2244 C C . LEU A 1 287 ? -0.231 -8.867 7.443 1.00 95.69 287 LEU A C 1
ATOM 2246 O O . LEU A 1 287 ? 0.562 -7.952 7.234 1.00 95.69 287 LEU A O 1
ATOM 2250 N N . LEU A 1 288 ? 0.127 -10.150 7.326 1.00 96.12 288 LEU A N 1
ATOM 2251 C CA . LEU A 1 288 ? 1.447 -10.570 6.846 1.00 96.12 288 LEU A CA 1
ATOM 2252 C C . LEU A 1 288 ? 1.678 -10.223 5.368 1.00 96.12 288 LEU A C 1
ATOM 2254 O O . LEU A 1 288 ? 2.823 -10.051 4.972 1.00 96.12 288 LEU A O 1
ATOM 2258 N N . LEU A 1 289 ? 0.634 -10.046 4.553 1.00 96.38 289 LEU A N 1
ATOM 2259 C CA . LEU A 1 289 ? 0.816 -9.514 3.195 1.00 96.38 289 LEU A CA 1
ATOM 2260 C C . LEU A 1 289 ? 1.352 -8.076 3.239 1.00 96.38 289 LEU A C 1
ATOM 2262 O O . LEU A 1 289 ? 2.203 -7.703 2.432 1.00 96.38 289 LEU A O 1
ATOM 2266 N N . LEU A 1 290 ? 0.906 -7.282 4.220 1.00 95.88 290 LEU A N 1
ATOM 2267 C CA . LEU A 1 290 ? 1.296 -5.877 4.350 1.00 95.88 290 LEU A CA 1
ATOM 2268 C C . LEU A 1 290 ? 2.782 -5.702 4.672 1.00 95.88 290 LEU A C 1
ATOM 2270 O O . LEU A 1 290 ? 3.370 -4.701 4.277 1.00 95.88 290 LEU A O 1
ATOM 2274 N N . THR A 1 291 ? 3.420 -6.669 5.340 1.00 95.56 291 THR A N 1
ATOM 2275 C CA . THR A 1 291 ? 4.865 -6.596 5.617 1.00 95.56 291 THR A CA 1
ATOM 2276 C C . THR A 1 291 ? 5.681 -6.697 4.329 1.00 95.56 291 THR A C 1
ATOM 2278 O O . THR A 1 291 ? 6.657 -5.967 4.156 1.00 95.56 291 THR A O 1
ATOM 2281 N N . HIS A 1 292 ? 5.252 -7.542 3.389 1.00 96.69 292 HIS A N 1
ATOM 2282 C CA . HIS A 1 292 ? 5.882 -7.644 2.079 1.00 96.69 292 HIS A CA 1
ATOM 2283 C C . HIS A 1 292 ? 5.615 -6.407 1.218 1.00 96.69 292 HIS A C 1
ATOM 2285 O O . HIS A 1 292 ? 6.526 -5.943 0.535 1.00 96.69 292 HIS A O 1
ATOM 2291 N N . VAL A 1 293 ? 4.409 -5.838 1.283 1.00 97.81 293 VAL A N 1
ATOM 2292 C CA . VAL A 1 293 ? 4.085 -4.580 0.590 1.00 97.81 293 VAL A CA 1
ATOM 2293 C C . VAL A 1 293 ? 4.925 -3.421 1.132 1.00 97.81 293 VAL A C 1
ATOM 2295 O O . VAL A 1 293 ? 5.482 -2.665 0.341 1.00 97.81 293 VAL A O 1
ATOM 2298 N N . ARG A 1 294 ? 5.099 -3.321 2.458 1.00 96.06 294 ARG A N 1
ATOM 2299 C CA . ARG A 1 294 ? 5.968 -2.326 3.108 1.00 96.06 294 ARG A CA 1
ATOM 2300 C C . ARG A 1 294 ? 7.392 -2.376 2.571 1.00 96.06 294 ARG A C 1
ATOM 2302 O O . ARG A 1 294 ? 7.918 -1.357 2.140 1.00 96.06 294 ARG A O 1
ATOM 2309 N N . GLN A 1 295 ? 7.996 -3.563 2.564 1.00 96.50 295 GLN A N 1
ATOM 2310 C CA . GLN A 1 295 ? 9.364 -3.760 2.076 1.00 96.50 295 GLN A CA 1
ATOM 2311 C C . GLN A 1 295 ? 9.506 -3.390 0.593 1.00 96.50 295 GLN A C 1
ATOM 2313 O O . GLN A 1 295 ? 10.458 -2.708 0.213 1.00 96.50 295 GLN A O 1
ATOM 2318 N N . ALA A 1 296 ? 8.552 -3.807 -0.246 1.00 97.88 296 ALA A N 1
ATOM 2319 C CA . ALA A 1 296 ? 8.536 -3.424 -1.655 1.00 97.88 296 ALA A CA 1
ATOM 2320 C C . ALA A 1 296 ? 8.371 -1.904 -1.823 1.00 97.88 296 ALA A C 1
ATOM 2322 O O . ALA A 1 296 ? 9.024 -1.310 -2.677 1.00 97.88 296 ALA A O 1
ATOM 2323 N N . GLY A 1 297 ? 7.554 -1.269 -0.977 1.00 97.00 297 GLY A N 1
ATOM 2324 C CA . GLY A 1 297 ? 7.345 0.174 -0.972 1.00 97.00 297 GLY A CA 1
ATOM 2325 C C . GLY A 1 297 ? 8.604 0.959 -0.608 1.00 97.00 297 GLY A C 1
ATOM 2326 O O . GLY A 1 297 ? 8.964 1.893 -1.318 1.00 97.00 297 GLY A O 1
ATOM 2327 N N . GLU A 1 298 ? 9.328 0.540 0.430 1.00 95.00 298 GLU A N 1
ATOM 2328 C CA . GLU A 1 298 ? 10.607 1.150 0.823 1.00 95.00 298 GLU A CA 1
ATOM 2329 C C . GLU A 1 298 ? 11.650 1.056 -0.300 1.00 95.00 298 GLU A C 1
ATOM 2331 O O . GLU A 1 298 ? 12.292 2.054 -0.637 1.00 95.00 298 GLU A O 1
ATOM 2336 N N . ARG A 1 299 ? 11.772 -0.115 -0.945 1.00 97.06 299 ARG A N 1
ATOM 2337 C CA . ARG A 1 299 ? 12.646 -0.285 -2.119 1.00 97.06 299 ARG A CA 1
ATOM 2338 C C . ARG A 1 299 ? 12.186 0.558 -3.308 1.00 97.06 299 ARG A C 1
ATOM 2340 O O . ARG A 1 299 ? 13.024 1.126 -4.000 1.00 97.06 299 ARG A O 1
ATOM 2347 N N . GLY A 1 300 ? 10.877 0.661 -3.537 1.00 97.31 300 GLY A N 1
ATOM 2348 C CA . GLY A 1 300 ? 10.291 1.488 -4.593 1.00 97.31 300 GLY A CA 1
ATOM 2349 C C . GLY A 1 300 ? 10.599 2.974 -4.414 1.00 97.31 300 GLY A C 1
ATOM 2350 O O . GLY A 1 300 ? 11.013 3.632 -5.367 1.00 97.31 300 GLY A O 1
ATOM 2351 N N . ILE A 1 301 ? 10.465 3.487 -3.188 1.00 96.19 301 ILE A N 1
ATOM 2352 C CA . ILE A 1 301 ? 10.830 4.867 -2.844 1.00 96.19 301 ILE A CA 1
ATOM 2353 C C . ILE A 1 301 ? 12.323 5.089 -3.093 1.00 96.19 301 ILE A C 1
ATOM 2355 O O . ILE A 1 301 ? 12.679 6.027 -3.803 1.00 96.19 301 ILE A O 1
ATOM 2359 N N . ALA A 1 302 ? 13.190 4.209 -2.579 1.00 96.00 302 ALA A N 1
ATOM 2360 C CA . ALA A 1 302 ? 14.636 4.319 -2.777 1.00 96.00 302 ALA A CA 1
ATOM 2361 C C . ALA A 1 302 ? 15.018 4.297 -4.269 1.00 96.00 302 ALA A C 1
ATOM 2363 O O . ALA A 1 302 ? 15.812 5.121 -4.721 1.00 96.00 302 ALA A O 1
ATOM 2364 N N . TYR A 1 303 ? 14.399 3.410 -5.053 1.00 96.38 303 TYR A N 1
ATOM 2365 C CA . TYR A 1 303 ? 14.607 3.327 -6.496 1.00 96.38 303 TYR A CA 1
ATOM 2366 C C . TYR A 1 303 ? 14.212 4.630 -7.209 1.00 96.38 303 TYR A C 1
ATOM 2368 O O . TYR A 1 303 ? 15.000 5.167 -7.988 1.00 96.38 303 TYR A O 1
ATOM 2376 N N . PHE A 1 304 ? 13.030 5.188 -6.923 1.00 95.94 304 PHE A N 1
ATOM 2377 C CA . PHE A 1 304 ? 12.607 6.454 -7.530 1.00 95.94 304 PHE A CA 1
ATOM 2378 C C . PHE A 1 304 ? 13.429 7.652 -7.060 1.00 95.94 304 PHE A C 1
ATOM 2380 O O . PHE A 1 304 ? 13.662 8.567 -7.848 1.00 95.94 304 PHE A O 1
ATOM 2387 N N . GLN A 1 305 ? 13.940 7.636 -5.829 1.00 94.38 305 GLN A N 1
ATOM 2388 C CA . GLN A 1 305 ? 14.903 8.634 -5.377 1.00 94.38 305 GLN A CA 1
ATOM 2389 C C . GLN A 1 305 ? 16.186 8.566 -6.209 1.00 94.38 305 GLN A C 1
ATOM 2391 O O . GLN A 1 305 ? 16.604 9.595 -6.731 1.00 94.38 305 GLN A O 1
ATOM 2396 N N . THR A 1 306 ? 16.790 7.390 -6.406 1.00 93.69 306 THR A N 1
ATOM 2397 C CA . THR A 1 306 ? 17.969 7.244 -7.281 1.00 93.69 306 THR A CA 1
ATOM 2398 C C . THR A 1 306 ? 17.670 7.721 -8.701 1.00 93.69 306 THR A C 1
ATOM 2400 O O . THR A 1 306 ? 18.408 8.541 -9.243 1.00 93.69 306 THR A O 1
ATOM 2403 N N . LEU A 1 307 ? 16.537 7.298 -9.259 1.00 93.62 307 LEU A N 1
ATOM 2404 C CA . LEU A 1 307 ? 16.113 7.653 -10.610 1.00 93.62 307 LEU A CA 1
ATOM 2405 C C . LEU A 1 307 ? 15.921 9.171 -10.795 1.00 93.62 307 LEU A C 1
ATOM 2407 O O . LEU A 1 307 ? 16.277 9.724 -11.835 1.00 93.62 307 LEU A O 1
ATOM 2411 N N . LYS A 1 308 ? 15.414 9.866 -9.768 1.00 91.19 308 LYS A N 1
ATOM 2412 C CA . LYS A 1 308 ? 15.302 11.332 -9.746 1.00 91.19 308 LYS A CA 1
ATOM 2413 C C . LYS A 1 308 ? 16.673 12.013 -9.817 1.00 91.19 308 LYS A C 1
ATOM 2415 O O . LYS A 1 308 ? 16.808 13.008 -10.522 1.00 91.19 308 LYS A O 1
ATOM 2420 N N . HIS A 1 309 ? 17.689 11.482 -9.131 1.00 89.19 309 HIS A N 1
ATOM 2421 C CA . HIS A 1 309 ? 19.052 12.034 -9.172 1.00 89.19 309 HIS A CA 1
ATOM 2422 C C . HIS A 1 309 ? 19.755 11.782 -10.514 1.00 89.19 309 HIS A C 1
ATOM 2424 O O . HIS A 1 309 ? 20.572 12.600 -10.929 1.00 89.19 309 HIS A O 1
ATOM 2430 N N . GLU A 1 310 ? 19.436 10.683 -11.205 1.00 90.81 310 GLU A N 1
ATOM 2431 C CA . GLU A 1 310 ? 19.962 10.392 -12.548 1.00 90.81 310 GLU A CA 1
ATOM 2432 C C . GLU A 1 310 ? 19.441 11.365 -13.619 1.00 90.81 310 GLU A C 1
ATOM 2434 O O . GLU A 1 310 ? 20.096 11.563 -14.640 1.00 90.81 310 GLU A O 1
ATOM 2439 N N . GLY A 1 311 ? 18.260 11.962 -13.412 1.00 85.81 311 GLY A N 1
ATOM 2440 C CA . GLY A 1 311 ? 17.669 12.940 -14.333 1.00 85.81 311 GLY A CA 1
ATOM 2441 C C . GLY A 1 311 ? 17.211 12.360 -15.678 1.00 85.81 311 GLY A C 1
ATOM 2442 O O . GLY A 1 311 ? 16.964 13.111 -16.619 1.00 85.81 311 GLY A O 1
ATOM 2443 N N . CYS A 1 312 ? 17.095 11.033 -15.794 1.00 84.12 312 CYS A N 1
ATOM 2444 C CA . CYS A 1 312 ? 16.714 10.355 -17.038 1.00 84.12 312 CYS A CA 1
ATOM 2445 C C . CYS A 1 312 ? 15.195 10.344 -17.303 1.00 84.12 312 CYS A C 1
ATOM 2447 O O . CYS A 1 312 ? 14.762 10.074 -18.425 1.00 84.12 312 CYS A O 1
ATOM 2449 N N . VAL A 1 313 ? 14.382 10.649 -16.288 1.00 87.62 313 VAL A N 1
ATOM 2450 C CA . VAL A 1 313 ? 12.917 10.761 -16.352 1.00 87.62 313 VAL A CA 1
ATOM 2451 C C . VAL A 1 313 ? 12.448 11.975 -15.556 1.00 87.62 313 VAL A C 1
ATOM 2453 O O . VAL A 1 313 ? 13.138 12.439 -14.649 1.00 87.62 313 VAL A O 1
ATOM 2456 N N . SER A 1 314 ? 11.263 12.485 -15.888 1.00 87.69 314 SER A N 1
ATOM 2457 C CA . SER A 1 314 ? 10.665 13.629 -15.199 1.00 87.69 314 SER A CA 1
ATOM 2458 C C . SER A 1 314 ? 9.601 13.156 -14.211 1.00 87.69 314 SER A C 1
ATOM 2460 O O . SER A 1 314 ? 8.740 12.348 -14.558 1.00 87.69 314 SER A O 1
ATOM 2462 N N . PHE A 1 315 ? 9.668 13.671 -12.985 1.00 92.12 315 PHE A N 1
ATOM 2463 C CA . PHE A 1 315 ? 8.648 13.468 -11.961 1.00 92.12 315 PHE A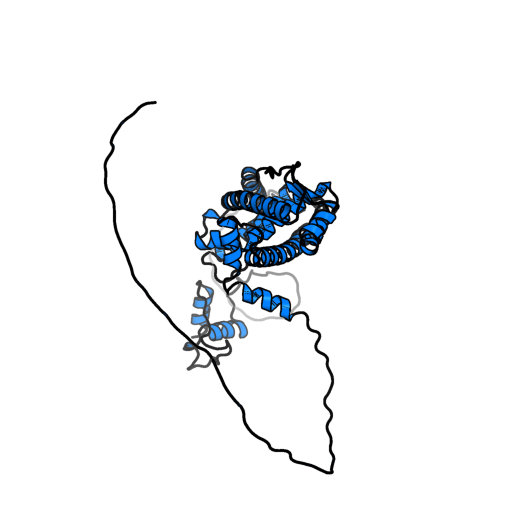 CA 1
ATOM 2464 C C . PHE A 1 315 ? 7.690 14.660 -11.941 1.00 92.12 315 PHE A C 1
ATOM 2466 O O . PHE A 1 315 ? 8.120 15.807 -12.053 1.00 92.12 315 PHE A O 1
ATOM 2473 N N . CYS A 1 316 ? 6.397 14.382 -11.772 1.00 92.12 316 CYS A N 1
ATOM 2474 C CA . CYS A 1 316 ? 5.400 15.413 -11.498 1.00 92.12 316 CYS A CA 1
ATOM 2475 C C . CYS A 1 316 ? 5.659 16.069 -10.130 1.00 92.12 316 CYS A C 1
ATOM 2477 O O . CYS A 1 316 ? 6.316 15.476 -9.269 1.00 92.12 316 CYS A O 1
ATOM 2479 N N . GLU A 1 317 ? 5.136 17.280 -9.921 1.00 92.50 317 GLU A N 1
ATOM 2480 C CA . GLU A 1 317 ? 5.347 18.057 -8.688 1.00 92.50 317 GLU A CA 1
ATOM 2481 C C . GLU A 1 317 ? 4.917 17.277 -7.440 1.00 92.50 317 GLU A C 1
ATOM 2483 O O . GLU A 1 317 ? 5.705 17.131 -6.510 1.00 92.50 317 GLU A O 1
ATOM 2488 N N . LEU A 1 318 ? 3.732 16.660 -7.468 1.00 93.75 318 LEU A N 1
ATOM 2489 C CA . LEU A 1 318 ? 3.220 15.881 -6.343 1.00 93.75 318 LEU A CA 1
ATOM 2490 C C . LEU A 1 318 ? 4.153 14.717 -5.976 1.00 93.75 318 LEU A C 1
ATOM 2492 O O . LEU A 1 318 ? 4.609 14.629 -4.841 1.00 93.75 318 LEU A O 1
ATOM 2496 N N . LEU A 1 319 ? 4.493 13.834 -6.922 1.00 93.81 319 LEU A N 1
ATOM 2497 C CA . LEU A 1 319 ? 5.440 12.742 -6.646 1.00 93.81 319 LEU A CA 1
ATOM 2498 C C . LEU A 1 319 ? 6.823 13.247 -6.213 1.00 93.81 319 LEU A C 1
ATOM 2500 O O . LEU A 1 319 ? 7.493 12.596 -5.411 1.00 93.81 319 LEU A O 1
ATOM 2504 N N . THR A 1 320 ? 7.255 14.399 -6.726 1.00 93.69 320 THR A N 1
ATOM 2505 C CA . THR A 1 320 ? 8.513 15.037 -6.325 1.00 93.69 320 THR A CA 1
ATOM 2506 C C . THR A 1 320 ? 8.485 15.405 -4.843 1.00 93.69 320 THR A C 1
ATOM 2508 O O . THR A 1 320 ? 9.431 15.050 -4.136 1.00 93.69 320 THR A O 1
ATOM 2511 N N . GLU A 1 321 ? 7.403 16.033 -4.374 1.00 93.94 321 GLU A N 1
ATOM 2512 C CA . GLU A 1 321 ? 7.178 16.371 -2.963 1.00 93.94 321 GLU A CA 1
ATOM 2513 C C . GLU A 1 321 ? 7.115 15.112 -2.085 1.00 93.94 321 GLU A C 1
ATOM 2515 O O . GLU A 1 321 ? 7.808 15.027 -1.069 1.00 93.94 321 GLU A O 1
ATOM 2520 N N . MET A 1 322 ? 6.376 14.081 -2.516 1.00 94.31 322 MET A N 1
ATOM 2521 C CA . MET A 1 322 ? 6.279 12.813 -1.780 1.00 94.31 322 MET A CA 1
ATOM 2522 C C . MET A 1 322 ? 7.643 12.137 -1.592 1.00 94.31 322 MET A C 1
ATOM 2524 O O . MET A 1 322 ? 7.948 11.631 -0.513 1.00 94.31 322 MET A O 1
ATOM 2528 N N . LEU A 1 323 ? 8.492 12.132 -2.626 1.00 92.38 323 LEU A N 1
ATOM 2529 C CA . LEU A 1 323 ? 9.839 11.553 -2.554 1.00 92.38 323 LEU A CA 1
ATOM 2530 C C . LEU A 1 323 ? 10.779 12.357 -1.643 1.00 92.38 323 LEU A C 1
ATOM 2532 O O . LEU A 1 323 ? 11.692 11.781 -1.044 1.00 92.38 323 LEU A O 1
ATOM 2536 N N . GLU A 1 324 ? 10.574 13.672 -1.538 1.00 89.25 324 GLU A N 1
ATOM 2537 C CA . GLU A 1 324 ? 11.359 14.567 -0.683 1.00 89.25 324 GLU A CA 1
ATOM 2538 C C . GLU A 1 324 ? 10.975 14.463 0.793 1.00 89.25 324 GLU A C 1
ATOM 2540 O O . GLU A 1 324 ? 11.865 14.500 1.647 1.00 89.25 324 GLU A O 1
ATOM 2545 N N . ALA A 1 325 ? 9.696 14.240 1.105 1.00 84.44 325 ALA A N 1
ATOM 2546 C CA . ALA A 1 325 ? 9.226 14.030 2.474 1.00 84.44 325 ALA A CA 1
ATOM 2547 C C . ALA A 1 325 ? 9.983 12.888 3.184 1.00 84.44 325 ALA A C 1
ATOM 2549 O O . ALA A 1 325 ? 10.338 12.990 4.364 1.00 84.44 325 ALA A O 1
ATOM 2550 N N . HIS A 1 326 ? 10.345 11.832 2.446 1.00 72.25 326 HIS A N 1
ATOM 2551 C CA . HIS A 1 326 ? 11.114 10.703 2.977 1.00 72.25 326 HIS A CA 1
ATOM 2552 C C . HIS A 1 326 ? 12.587 11.018 3.284 1.00 72.25 326 HIS A C 1
ATOM 2554 O O . HIS A 1 326 ? 13.189 10.302 4.087 1.00 72.25 326 HIS A O 1
ATOM 2560 N N . ASN A 1 327 ? 13.156 12.095 2.731 1.00 65.50 327 ASN A N 1
ATOM 2561 C CA . ASN A 1 327 ? 14.533 12.527 3.011 1.00 65.50 327 ASN A CA 1
ATOM 2562 C C . ASN A 1 327 ? 14.671 13.286 4.345 1.00 65.50 327 ASN A C 1
ATOM 2564 O O . ASN A 1 327 ? 15.786 13.575 4.783 1.00 65.50 327 ASN A O 1
ATOM 2568 N N . SER A 1 328 ? 13.559 13.605 5.016 1.00 48.94 328 SER A N 1
ATOM 2569 C CA . SER A 1 328 ? 13.581 14.263 6.321 1.00 48.94 328 SER A CA 1
ATOM 2570 C C . SER A 1 328 ? 14.178 13.336 7.401 1.00 48.94 328 SER A C 1
ATOM 2572 O O . SER A 1 328 ? 13.821 12.156 7.473 1.00 48.94 328 SER A O 1
ATOM 2574 N N . PRO A 1 329 ? 15.058 13.828 8.299 1.00 43.62 329 PRO A N 1
ATOM 2575 C CA . PRO A 1 329 ? 15.811 13.011 9.265 1.00 43.62 329 PRO A CA 1
ATOM 2576 C C . PRO A 1 329 ? 14.962 12.228 10.288 1.00 43.62 329 PRO A C 1
ATOM 2578 O O . PRO A 1 329 ? 15.511 11.468 11.087 1.00 43.62 329 PRO A O 1
ATOM 2581 N N . SER A 1 330 ? 13.630 12.359 10.270 1.00 40.34 330 SER A N 1
ATOM 2582 C CA . SER A 1 330 ? 12.727 11.514 11.064 1.00 40.34 330 SER A CA 1
ATOM 2583 C C . SER A 1 330 ? 12.574 10.088 10.508 1.00 40.34 330 SER A C 1
ATOM 2585 O O . SER A 1 330 ? 12.335 9.174 11.297 1.00 40.34 330 SER A O 1
ATOM 2587 N N . SER A 1 331 ? 12.771 9.876 9.202 1.00 38.03 331 SER A N 1
ATOM 2588 C CA . SER A 1 331 ? 12.638 8.572 8.523 1.00 38.03 331 SER A CA 1
ATOM 2589 C C . SER A 1 331 ? 13.897 7.703 8.665 1.00 38.03 331 SER A C 1
ATOM 2591 O O . SER A 1 331 ? 13.822 6.482 8.813 1.00 38.03 331 SER A O 1
ATOM 2593 N N . ALA A 1 332 ? 15.074 8.340 8.694 1.00 37.28 332 ALA A N 1
ATOM 2594 C CA . ALA A 1 332 ? 16.382 7.677 8.724 1.00 37.28 332 ALA A CA 1
ATOM 2595 C C . ALA A 1 332 ? 16.621 6.825 9.988 1.00 37.28 332 ALA A C 1
ATOM 2597 O O . ALA A 1 332 ? 17.385 5.859 9.962 1.00 37.28 332 ALA A O 1
ATOM 2598 N N . ILE A 1 333 ? 15.936 7.140 11.094 1.00 39.41 333 ILE A N 1
ATOM 2599 C CA . ILE A 1 333 ? 16.073 6.416 12.367 1.00 39.41 333 ILE A CA 1
ATOM 2600 C C . ILE A 1 333 ? 15.449 5.008 12.287 1.00 39.41 333 ILE A C 1
ATOM 2602 O O . ILE A 1 333 ? 15.921 4.102 12.972 1.00 39.41 333 ILE A O 1
ATOM 2606 N N . MET A 1 334 ? 14.438 4.786 11.436 1.00 36.38 334 MET A N 1
ATOM 2607 C CA . MET A 1 334 ? 13.803 3.465 11.297 1.00 36.38 334 MET A CA 1
ATOM 2608 C C . MET A 1 334 ? 14.598 2.531 10.377 1.00 36.38 334 MET A C 1
ATOM 2610 O O . MET A 1 334 ? 14.772 1.358 10.705 1.00 36.38 334 MET A O 1
ATOM 2614 N N . VAL A 1 335 ? 15.184 3.062 9.298 1.00 38.38 335 VAL A N 1
ATOM 2615 C CA . VAL A 1 335 ? 16.032 2.283 8.375 1.00 38.38 335 VAL A CA 1
ATOM 2616 C C . VAL A 1 335 ? 17.329 1.832 9.060 1.00 38.38 335 VAL A C 1
ATOM 2618 O O . VAL A 1 335 ? 17.725 0.675 8.941 1.00 38.38 335 VAL A O 1
ATOM 2621 N N . ALA A 1 336 ? 17.954 2.693 9.873 1.00 34.12 336 ALA A N 1
ATOM 2622 C CA . ALA A 1 336 ? 19.140 2.315 10.648 1.00 34.12 336 ALA A CA 1
ATOM 2623 C C . ALA A 1 336 ? 18.842 1.249 11.726 1.00 34.12 336 ALA A C 1
ATOM 2625 O O . ALA A 1 336 ? 19.694 0.411 12.031 1.00 34.12 336 ALA A O 1
ATOM 2626 N N . ALA A 1 337 ? 17.625 1.242 12.284 1.00 32.53 337 ALA A N 1
ATOM 2627 C CA . ALA A 1 337 ? 17.206 0.238 13.259 1.00 32.53 337 ALA A CA 1
ATOM 2628 C C . ALA A 1 337 ? 16.953 -1.135 12.610 1.00 32.53 337 ALA A C 1
ATOM 2630 O O . ALA A 1 337 ? 17.299 -2.148 13.211 1.00 32.53 337 ALA A O 1
ATOM 2631 N N . ALA A 1 338 ? 16.439 -1.184 11.376 1.00 34.00 338 ALA A N 1
ATOM 2632 C CA . ALA A 1 338 ? 16.219 -2.433 10.642 1.00 34.00 338 ALA A CA 1
ATOM 2633 C C . ALA A 1 338 ? 17.535 -3.083 10.163 1.00 34.00 338 ALA A C 1
ATOM 2635 O O . ALA A 1 338 ? 17.707 -4.296 10.280 1.00 34.00 338 ALA A O 1
ATOM 2636 N N . SER A 1 339 ? 18.506 -2.279 9.719 1.00 33.22 339 SER A N 1
ATOM 2637 C CA . SER A 1 339 ? 19.803 -2.772 9.223 1.00 33.22 339 SER A CA 1
ATOM 2638 C C . SER A 1 339 ? 20.754 -3.274 10.319 1.00 33.22 339 SER A C 1
ATOM 2640 O O . SER A 1 339 ? 21.732 -3.953 10.019 1.00 33.22 339 SER A O 1
ATOM 2642 N N . SER A 1 340 ? 20.482 -2.980 11.595 1.00 34.34 340 SER A N 1
ATOM 2643 C CA . SER A 1 340 ? 21.336 -3.392 12.725 1.00 34.34 340 SER A CA 1
ATOM 2644 C C . SER A 1 340 ? 20.983 -4.761 13.331 1.00 34.34 340 SER A C 1
ATOM 2646 O O . SER A 1 340 ? 21.682 -5.227 14.229 1.00 34.34 340 SER A O 1
ATOM 2648 N N . VAL A 1 341 ? 19.944 -5.443 12.830 1.00 37.97 341 VAL A N 1
ATOM 2649 C CA . VAL A 1 341 ? 19.484 -6.750 13.354 1.00 37.97 341 VAL A CA 1
ATOM 2650 C C . VAL A 1 341 ? 20.089 -7.946 12.594 1.00 37.97 341 VAL A C 1
ATOM 2652 O O . VAL A 1 341 ? 19.912 -9.097 12.994 1.00 37.97 341 VAL A O 1
ATOM 2655 N N . HIS A 1 342 ? 20.862 -7.722 11.529 1.00 37.28 342 HIS A N 1
ATOM 2656 C CA . HIS A 1 342 ? 21.580 -8.781 10.808 1.00 37.28 342 HIS A CA 1
ATOM 2657 C C . HIS A 1 342 ? 23.086 -8.523 10.796 1.00 37.28 342 HIS A C 1
ATOM 2659 O O . HIS A 1 342 ? 23.668 -8.026 9.839 1.00 37.28 342 HIS A O 1
ATOM 2665 N N . SER A 1 343 ? 23.740 -8.895 11.891 1.00 29.09 343 SER A N 1
ATOM 2666 C CA . SER A 1 343 ? 25.177 -9.168 11.907 1.00 29.09 343 SER A CA 1
ATOM 2667 C C . SER A 1 343 ? 25.442 -10.272 12.934 1.00 29.09 343 SER A C 1
ATOM 2669 O O . SER A 1 343 ? 25.208 -10.049 14.123 1.00 29.09 343 SER A O 1
ATOM 2671 N N . PRO A 1 344 ? 25.889 -11.474 12.526 1.00 32.09 344 PRO A N 1
ATOM 2672 C CA . PRO A 1 344 ? 26.282 -12.499 13.476 1.00 32.09 344 PRO A CA 1
ATOM 2673 C C . PRO A 1 344 ? 27.631 -12.101 14.084 1.00 32.09 344 PRO A C 1
ATOM 2675 O O . PRO A 1 344 ? 28.634 -11.950 13.390 1.00 32.09 344 PRO A O 1
ATOM 2678 N N . THR A 1 345 ? 27.652 -11.908 15.398 1.00 32.31 345 THR A N 1
ATOM 2679 C CA . THR A 1 345 ? 28.876 -11.731 16.183 1.00 32.31 345 THR A CA 1
ATOM 2680 C C . THR A 1 345 ? 29.677 -13.037 16.200 1.00 32.31 345 THR A C 1
ATOM 2682 O O . THR A 1 345 ? 29.117 -14.051 16.626 1.00 32.31 345 THR A O 1
ATOM 2685 N N . PRO A 1 346 ? 30.970 -13.061 15.831 1.00 30.84 346 PRO A N 1
ATOM 2686 C CA . PRO A 1 346 ? 31.814 -14.202 16.133 1.00 30.84 346 PRO A CA 1
ATOM 2687 C C . PRO A 1 346 ? 32.298 -14.099 17.583 1.00 30.84 346 PRO A C 1
ATOM 2689 O O . PRO A 1 346 ? 32.955 -13.142 17.992 1.00 30.84 346 PRO A O 1
ATOM 2692 N N . SER A 1 347 ? 31.953 -15.108 18.371 1.00 28.55 347 SER A N 1
ATOM 2693 C CA . SER A 1 347 ? 32.536 -15.388 19.676 1.00 28.55 347 SER A CA 1
ATOM 2694 C C . SER A 1 347 ? 33.883 -16.089 19.505 1.00 28.55 347 SER A C 1
ATOM 2696 O O . SER A 1 347 ? 33.900 -17.176 18.936 1.00 28.55 347 SER A O 1
ATOM 2698 N N . THR A 1 348 ? 34.966 -15.560 20.085 1.00 30.84 348 THR A N 1
ATOM 2699 C CA . THR A 1 348 ? 36.042 -16.421 20.611 1.00 30.84 348 THR A CA 1
ATOM 2700 C C . THR A 1 348 ? 36.878 -15.727 21.688 1.00 30.84 348 THR A C 1
ATOM 2702 O O . THR A 1 348 ? 37.454 -14.663 21.490 1.00 30.84 348 THR A O 1
ATOM 2705 N N . SER A 1 349 ? 36.874 -16.403 22.833 1.00 29.77 349 SER A N 1
ATOM 2706 C CA . SER A 1 349 ? 37.728 -16.388 24.023 1.00 29.77 349 SER A CA 1
ATOM 2707 C C . SER A 1 349 ? 39.117 -15.743 23.957 1.00 29.77 349 SER A C 1
ATOM 2709 O O . SER A 1 349 ? 39.937 -16.051 23.095 1.00 29.77 349 SER A O 1
ATOM 2711 N N . ALA A 1 350 ? 39.411 -14.989 25.018 1.00 28.97 350 ALA A N 1
ATOM 2712 C CA . ALA A 1 350 ? 40.750 -14.639 25.466 1.00 28.97 350 ALA A CA 1
ATOM 2713 C C . ALA A 1 350 ? 41.503 -15.852 26.045 1.00 28.97 350 ALA A C 1
ATOM 2715 O O . ALA A 1 350 ? 40.915 -16.654 26.768 1.00 28.97 350 ALA A O 1
ATOM 2716 N N . SER A 1 351 ? 42.814 -15.903 25.799 1.00 27.78 351 SER A N 1
ATOM 2717 C CA . SER A 1 351 ? 43.811 -16.458 26.720 1.00 27.78 351 SER A CA 1
ATOM 2718 C C . SER A 1 351 ? 45.163 -15.792 26.471 1.00 27.78 351 SER A C 1
ATOM 2720 O O . SER A 1 351 ? 45.610 -15.634 25.339 1.00 27.78 351 SER A O 1
ATOM 2722 N N . SER A 1 352 ? 45.773 -15.356 27.565 1.00 29.59 352 SER A N 1
ATOM 2723 C CA . SER A 1 352 ? 47.089 -14.737 27.686 1.00 29.59 352 SER A CA 1
ATOM 2724 C C . SER A 1 352 ? 48.231 -15.742 27.469 1.00 29.59 352 SER A C 1
ATOM 2726 O O . SER A 1 352 ? 48.040 -16.933 27.714 1.00 29.59 352 SER A O 1
ATOM 2728 N N . THR A 1 353 ? 49.447 -15.259 27.154 1.00 29.45 353 THR A N 1
ATOM 2729 C CA . THR A 1 353 ? 50.667 -15.301 28.017 1.00 29.45 353 THR A CA 1
ATOM 2730 C C . THR A 1 353 ? 51.991 -15.298 27.200 1.00 29.45 353 THR A C 1
ATOM 2732 O O . THR A 1 353 ? 52.216 -16.187 26.395 1.00 29.45 353 THR A O 1
ATOM 2735 N N . LEU A 1 354 ? 52.840 -14.289 27.479 1.00 29.55 354 LEU A N 1
ATOM 2736 C CA . LEU A 1 354 ? 54.326 -14.162 27.479 1.00 29.55 354 LEU A CA 1
ATOM 2737 C C . LEU A 1 354 ? 55.274 -14.666 26.356 1.00 29.55 354 LEU A C 1
ATOM 2739 O O . LEU A 1 354 ? 55.382 -15.854 26.087 1.00 29.55 354 LEU A O 1
ATOM 2743 N N . GLY A 1 355 ? 56.180 -13.734 25.992 1.00 26.30 355 GLY A N 1
ATOM 2744 C CA . GLY A 1 355 ? 57.624 -13.930 25.731 1.00 26.30 355 GLY A CA 1
ATOM 2745 C C . GLY A 1 355 ? 58.026 -13.964 24.246 1.00 26.30 355 GLY A C 1
ATOM 2746 O O . GLY A 1 355 ? 57.303 -14.523 23.441 1.00 26.30 355 GLY A O 1
ATOM 2747 N N . SER A 1 356 ? 59.164 -13.456 23.762 1.00 29.02 356 SER A N 1
ATOM 2748 C CA . SER A 1 356 ? 60.271 -12.626 24.260 1.00 29.02 356 SER A CA 1
ATOM 2749 C C . SER A 1 356 ? 61.254 -12.491 23.067 1.00 29.02 356 SER A C 1
ATOM 2751 O O . SER A 1 356 ? 61.479 -13.513 22.432 1.00 29.02 356 SER A O 1
ATOM 2753 N N . VAL A 1 357 ? 61.873 -11.311 22.837 1.00 29.84 357 VAL A N 1
ATOM 2754 C CA . VAL A 1 357 ? 63.172 -11.047 22.122 1.00 29.84 357 VAL A CA 1
ATOM 2755 C C . VAL A 1 357 ? 63.298 -11.499 20.627 1.00 29.84 357 VAL A C 1
ATOM 2757 O O . VAL A 1 357 ? 62.715 -12.495 20.245 1.00 29.84 357 VAL A O 1
ATOM 2760 N N . VAL A 1 358 ? 64.003 -10.898 19.647 1.00 30.00 358 VAL A N 1
ATOM 2761 C CA . VAL A 1 358 ? 65.217 -10.058 19.512 1.00 30.00 358 VAL A CA 1
ATOM 2762 C C . VAL A 1 358 ? 65.230 -9.426 18.082 1.00 30.00 358 VAL A C 1
ATOM 2764 O O . VAL A 1 358 ? 64.759 -10.091 17.168 1.00 30.00 358 VAL A O 1
ATOM 2767 N N . SER A 1 359 ? 65.823 -8.220 17.919 1.00 28.31 359 SER A N 1
ATOM 2768 C CA . SER A 1 359 ? 66.737 -7.707 16.840 1.00 28.31 359 SER A CA 1
ATOM 2769 C C . SER A 1 359 ? 66.485 -7.962 15.326 1.00 28.31 359 SER A C 1
ATOM 2771 O O . SER A 1 359 ? 65.951 -8.989 14.954 1.00 28.31 359 SER A O 1
ATOM 2773 N N . LEU A 1 360 ? 66.928 -7.171 14.329 1.00 30.89 360 LEU A N 1
ATOM 2774 C CA . LEU A 1 360 ? 67.866 -6.037 14.159 1.00 30.89 360 LEU A CA 1
ATOM 2775 C C . LEU A 1 360 ? 67.687 -5.460 12.720 1.00 30.89 360 LEU A C 1
ATOM 2777 O O . LEU A 1 360 ? 67.271 -6.196 11.831 1.00 30.89 360 LEU A O 1
ATOM 2781 N N . ASP A 1 361 ? 68.127 -4.204 12.526 1.00 29.17 361 ASP A N 1
ATOM 2782 C CA . ASP A 1 361 ? 68.588 -3.536 11.278 1.00 29.17 361 ASP A CA 1
ATOM 2783 C C . ASP A 1 361 ? 67.602 -3.264 10.112 1.00 29.17 361 ASP A C 1
ATOM 2785 O O . ASP A 1 361 ? 66.755 -4.074 9.778 1.00 29.17 361 ASP A O 1
ATOM 2789 N N . GLY A 1 362 ? 67.658 -2.153 9.360 1.00 28.88 362 GLY A N 1
ATOM 2790 C CA . GLY A 1 362 ? 68.568 -1.004 9.316 1.00 28.88 362 GLY A CA 1
ATOM 2791 C C . GLY A 1 362 ? 68.414 -0.216 7.987 1.00 28.88 362 GLY A C 1
ATOM 2792 O O . GLY A 1 362 ? 67.972 -0.775 6.989 1.00 28.88 362 GLY A O 1
ATOM 2793 N N . ARG A 1 363 ? 68.867 1.058 7.986 1.00 32.97 363 ARG A N 1
ATOM 2794 C CA . ARG A 1 363 ? 69.079 2.043 6.871 1.00 32.97 363 ARG A CA 1
ATOM 2795 C C . ARG A 1 363 ? 67.847 2.793 6.317 1.00 32.97 363 ARG A C 1
ATOM 2797 O O . ARG A 1 363 ? 66.921 2.186 5.811 1.00 32.97 363 ARG A O 1
ATOM 2804 N N . LYS A 1 364 ? 67.710 4.122 6.497 1.00 32.41 364 LYS A N 1
ATOM 2805 C CA . LYS A 1 364 ? 68.434 5.321 5.964 1.00 32.41 364 LYS A CA 1
ATOM 2806 C C . LYS A 1 364 ? 68.291 5.551 4.447 1.00 32.41 364 LYS A C 1
ATOM 2808 O O . LYS A 1 364 ? 68.844 4.790 3.665 1.00 32.41 364 LYS A O 1
ATOM 2813 N N . GLY A 1 365 ? 67.700 6.696 4.080 1.00 31.09 365 GLY A N 1
ATOM 2814 C CA . GLY A 1 365 ? 67.764 7.292 2.739 1.00 31.09 365 GLY A CA 1
ATOM 2815 C C . GLY A 1 365 ? 66.953 8.591 2.624 1.00 31.09 365 GLY A C 1
ATOM 2816 O O . GLY A 1 365 ? 65.743 8.556 2.456 1.00 31.09 365 GLY A O 1
ATOM 2817 N N . SER A 1 366 ? 67.634 9.725 2.763 1.00 31.86 366 SER A N 1
ATOM 2818 C CA . SER A 1 366 ? 67.162 11.113 2.649 1.00 31.86 366 SER A CA 1
ATOM 2819 C C . SER A 1 366 ? 67.120 11.585 1.183 1.00 31.86 366 SER A C 1
ATOM 2821 O O . SER A 1 366 ? 67.936 11.114 0.398 1.00 31.86 366 SER A O 1
ATOM 2823 N N . GLY A 1 367 ? 66.309 12.601 0.837 1.00 31.28 367 GLY A N 1
ATOM 2824 C CA . GLY A 1 367 ? 66.592 13.425 -0.356 1.00 31.28 367 GLY A CA 1
ATOM 2825 C C . GLY A 1 367 ? 65.436 14.196 -1.012 1.00 31.28 367 GLY A C 1
ATOM 2826 O O . GLY A 1 367 ? 64.728 13.641 -1.834 1.00 31.28 367 GLY A O 1
ATOM 2827 N N . MET A 1 368 ? 65.345 15.492 -0.680 1.00 33.94 368 MET A N 1
ATOM 2828 C CA . MET A 1 368 ? 65.151 16.665 -1.566 1.00 33.94 368 MET A CA 1
ATOM 2829 C C . MET A 1 368 ? 63.989 16.730 -2.590 1.00 33.94 368 MET A C 1
ATOM 2831 O O . MET A 1 368 ? 64.041 16.107 -3.637 1.00 33.94 368 MET A O 1
ATOM 2835 N N . GLY A 1 369 ? 63.052 17.661 -2.338 1.00 32.50 369 GLY A N 1
ATOM 2836 C CA . GLY A 1 369 ? 62.922 18.948 -3.065 1.00 32.50 369 GLY A CA 1
ATOM 2837 C C . GLY A 1 369 ? 62.331 18.992 -4.501 1.00 32.50 369 GLY A C 1
ATOM 2838 O O . GLY A 1 369 ? 62.640 18.124 -5.303 1.00 32.50 369 GLY A O 1
ATOM 2839 N N . PRO A 1 370 ? 61.522 20.023 -4.856 1.00 59.28 370 PRO A N 1
ATOM 2840 C CA . PRO A 1 370 ? 60.588 20.026 -5.999 1.00 59.28 370 PRO A CA 1
ATOM 2841 C C . PRO A 1 370 ? 61.155 20.681 -7.281 1.00 59.28 370 PRO A C 1
ATOM 2843 O O . PRO A 1 370 ? 62.307 21.117 -7.297 1.00 59.28 370 PRO A O 1
ATOM 2846 N N . PRO A 1 371 ? 60.326 20.848 -8.336 1.00 47.62 371 PRO A N 1
ATOM 2847 C CA . PRO A 1 371 ? 59.955 22.230 -8.675 1.00 47.62 371 PRO A CA 1
ATOM 2848 C C . PRO A 1 371 ? 58.501 22.456 -9.143 1.00 47.62 371 PRO A C 1
ATOM 2850 O O . PRO A 1 371 ? 57.783 21.551 -9.562 1.00 47.62 371 PRO A O 1
ATOM 2853 N N . ALA A 1 372 ? 58.113 23.731 -9.053 1.00 32.81 372 ALA A N 1
ATOM 2854 C CA . ALA A 1 372 ? 56.886 24.365 -9.534 1.00 32.81 372 ALA A CA 1
ATOM 2855 C C . ALA A 1 372 ? 56.970 24.756 -11.025 1.00 32.81 372 ALA A C 1
ATOM 2857 O O . ALA A 1 372 ? 58.063 24.913 -11.564 1.00 32.81 372 ALA A O 1
ATOM 2858 N N . THR A 1 373 ? 55.832 24.946 -11.701 1.00 34.16 373 THR A N 1
ATOM 2859 C CA . THR A 1 373 ? 55.281 26.193 -12.315 1.00 34.16 373 THR A CA 1
ATOM 2860 C C . THR A 1 373 ? 54.572 25.754 -13.617 1.00 34.16 373 THR A C 1
ATOM 2862 O O . THR A 1 373 ? 54.907 24.696 -14.131 1.00 34.16 373 THR A O 1
ATOM 2865 N N . HIS A 1 374 ? 53.568 26.374 -14.240 1.00 30.89 374 HIS A N 1
ATOM 2866 C CA . HIS A 1 374 ? 53.037 27.736 -14.346 1.00 30.89 374 HIS A CA 1
ATOM 2867 C C . HIS A 1 374 ? 51.660 27.543 -15.055 1.00 30.89 374 HIS A C 1
ATOM 2869 O O . HIS A 1 374 ? 51.581 26.728 -15.969 1.00 30.89 374 HIS A O 1
ATOM 2875 N N . LEU A 1 375 ? 50.524 28.123 -14.652 1.00 29.28 375 LEU A N 1
ATOM 2876 C CA . LEU A 1 375 ? 49.955 29.343 -15.247 1.00 29.28 375 LEU A CA 1
ATOM 2877 C C . LEU A 1 375 ? 48.561 29.613 -14.637 1.00 29.28 375 LEU A C 1
ATOM 2879 O O . LEU A 1 375 ? 47.707 28.737 -14.550 1.00 29.28 375 LEU A O 1
ATOM 2883 N N . GLN A 1 376 ? 48.357 30.869 -14.268 1.00 28.88 376 GLN A N 1
ATOM 2884 C CA . GLN A 1 376 ? 47.118 31.581 -13.935 1.00 28.88 376 GLN A CA 1
ATOM 2885 C C . GLN A 1 376 ? 47.231 32.946 -14.672 1.00 28.88 376 GLN A C 1
ATOM 2887 O O . GLN A 1 376 ? 48.318 33.230 -15.188 1.00 28.88 376 GLN A O 1
ATOM 2892 N N . PRO A 1 377 ? 46.283 33.904 -14.588 1.00 54.25 377 PRO A N 1
ATOM 2893 C CA . PRO A 1 377 ? 44.814 33.864 -14.486 1.00 54.25 377 PRO A CA 1
ATOM 2894 C C . PRO A 1 377 ? 44.162 34.970 -15.383 1.00 54.25 377 PRO A C 1
ATOM 2896 O O . PRO A 1 377 ? 44.792 35.462 -16.313 1.00 54.25 377 PRO A O 1
ATOM 2899 N N . MET A 1 378 ? 42.956 35.429 -14.995 1.00 30.33 378 MET A N 1
ATOM 2900 C CA . MET A 1 378 ? 42.227 36.678 -15.341 1.00 30.33 378 MET A CA 1
ATOM 2901 C C . MET A 1 378 ? 41.068 36.489 -16.343 1.00 30.33 378 MET A C 1
ATOM 2903 O O . MET A 1 378 ? 41.236 35.853 -17.369 1.00 30.33 378 MET A O 1
ATOM 2907 N N . GLY A 1 379 ? 39.860 37.017 -16.127 1.00 30.16 379 GLY A N 1
ATOM 2908 C CA . GLY A 1 379 ? 39.418 37.974 -15.118 1.00 30.16 379 GLY A CA 1
ATOM 2909 C C . GLY A 1 379 ? 37.890 38.123 -15.066 1.00 30.16 379 GLY A C 1
ATOM 2910 O O . GLY A 1 379 ? 37.157 37.694 -15.951 1.00 30.16 379 GLY A O 1
ATOM 2911 N N . SER A 1 380 ? 37.466 38.714 -13.952 1.00 30.78 380 SER A N 1
ATOM 2912 C CA . SER A 1 380 ? 36.120 39.134 -13.549 1.00 30.78 380 SER A CA 1
ATOM 2913 C C . SER A 1 380 ? 35.477 40.142 -14.513 1.00 30.78 380 SER A C 1
ATOM 2915 O O . SER A 1 380 ? 36.205 40.939 -15.099 1.00 30.78 380 SER A O 1
ATOM 2917 N N . LEU A 1 381 ? 34.136 40.188 -14.582 1.00 32.44 381 LEU A N 1
ATOM 2918 C CA . LEU A 1 381 ? 33.373 41.430 -14.369 1.00 32.44 381 LEU A CA 1
ATOM 2919 C C . LEU A 1 381 ? 31.852 41.199 -14.251 1.00 32.44 381 LEU A C 1
ATOM 2921 O O . LEU A 1 381 ? 31.221 40.458 -14.997 1.00 32.44 381 LEU A O 1
ATOM 2925 N N . SER A 1 382 ? 31.308 41.892 -13.260 1.00 32.00 382 SER A N 1
ATOM 2926 C CA . SER A 1 382 ? 29.928 42.070 -12.806 1.00 32.00 382 SER A CA 1
ATOM 2927 C C . SER A 1 382 ? 29.165 43.189 -13.542 1.00 32.00 382 SER A C 1
ATOM 2929 O O . SER A 1 382 ? 29.794 44.146 -13.982 1.00 32.00 382 SER A O 1
ATOM 2931 N N . GLY A 1 383 ? 27.821 43.172 -13.491 1.00 30.34 383 GLY A N 1
ATOM 2932 C CA . GLY A 1 383 ? 26.953 44.370 -13.620 1.00 30.34 383 GLY A CA 1
ATOM 2933 C C . GLY A 1 383 ? 25.719 44.163 -14.519 1.00 30.34 383 GLY A C 1
ATOM 2934 O O . GLY A 1 383 ? 25.861 44.003 -15.720 1.00 30.34 383 GLY A O 1
ATOM 2935 N N . LEU A 1 384 ? 24.514 43.939 -13.976 1.00 30.86 384 LEU A N 1
ATOM 2936 C CA . LEU A 1 384 ? 23.460 44.921 -13.619 1.00 30.86 384 LEU A CA 1
ATOM 2937 C C . LEU A 1 384 ? 22.814 45.718 -14.787 1.00 30.86 384 LEU A C 1
ATOM 2939 O O . LEU A 1 384 ? 23.320 46.747 -15.207 1.00 30.86 384 LEU A O 1
ATOM 2943 N N . ALA A 1 385 ? 21.569 45.314 -15.094 1.00 33.44 385 ALA A N 1
ATOM 2944 C CA . ALA A 1 385 ? 20.333 46.119 -15.038 1.00 33.44 385 ALA A CA 1
ATOM 2945 C C . ALA A 1 385 ? 19.827 46.995 -16.219 1.00 33.44 385 ALA A C 1
ATOM 2947 O O . ALA A 1 385 ? 20.418 48.002 -16.579 1.00 33.44 385 ALA A O 1
ATOM 2948 N N . LYS A 1 386 ? 18.539 46.722 -16.530 1.00 35.12 386 LYS A N 1
ATOM 2949 C CA . LYS A 1 386 ? 17.356 47.627 -16.578 1.00 35.12 386 LYS A CA 1
ATOM 2950 C C . LYS A 1 386 ? 16.798 48.140 -17.929 1.00 35.12 386 LYS A C 1
ATOM 2952 O O . LYS A 1 386 ? 17.407 48.953 -18.602 1.00 35.12 386 LYS A O 1
ATOM 2957 N N . ARG A 1 387 ? 15.481 47.864 -18.039 1.00 32.12 387 ARG A N 1
ATOM 2958 C CA . ARG A 1 387 ? 14.320 48.724 -18.400 1.00 32.12 387 ARG A CA 1
ATOM 2959 C C . ARG A 1 387 ? 13.874 48.838 -19.863 1.00 32.12 387 ARG A C 1
ATOM 2961 O O . ARG A 1 387 ? 14.622 49.277 -20.720 1.00 32.12 387 ARG A O 1
ATOM 2968 N N . GLY A 1 388 ? 12.566 48.604 -20.044 1.00 28.05 388 GLY A N 1
ATOM 2969 C CA . GLY A 1 388 ? 11.754 49.099 -21.158 1.00 28.05 388 GLY A CA 1
ATOM 2970 C C . GLY A 1 388 ? 10.356 48.460 -21.236 1.00 28.05 388 GLY A C 1
ATOM 2971 O O . GLY A 1 388 ? 10.180 47.481 -21.943 1.00 28.05 388 GLY A O 1
ATOM 2972 N N . SER A 1 389 ? 9.381 49.014 -20.513 1.00 32.16 389 SER A N 1
ATOM 2973 C CA . SER A 1 389 ? 7.947 49.096 -20.898 1.00 32.16 389 SER A CA 1
ATOM 2974 C C . SER A 1 389 ? 7.691 50.585 -21.234 1.00 32.16 389 SER A C 1
ATOM 2976 O O . SER A 1 389 ? 8.492 51.382 -20.722 1.00 32.16 389 SER A O 1
ATOM 2978 N N . PRO A 1 390 ? 6.666 51.027 -22.008 1.00 47.44 390 PRO A N 1
ATOM 2979 C CA . PRO A 1 390 ? 5.261 50.563 -22.005 1.00 47.44 390 PRO A CA 1
ATOM 2980 C C . PRO A 1 390 ? 4.531 50.585 -23.381 1.00 47.44 390 PRO A C 1
ATOM 2982 O O . PRO A 1 390 ? 5.144 50.916 -24.387 1.00 47.44 390 PRO A O 1
ATOM 2985 N N . ASP A 1 391 ? 3.256 50.161 -23.397 1.00 32.69 391 ASP A N 1
ATOM 2986 C CA . ASP A 1 391 ? 2.086 50.719 -24.139 1.00 32.69 391 ASP A CA 1
ATOM 2987 C C . ASP A 1 391 ? 0.998 49.626 -24.240 1.00 32.69 391 ASP A C 1
ATOM 2989 O O . ASP A 1 391 ? 1.249 48.520 -24.711 1.00 32.69 391 ASP A O 1
ATOM 2993 N N . GLU A 1 392 ? -0.110 49.732 -23.498 1.00 35.16 392 GLU A N 1
ATOM 2994 C CA . GLU A 1 392 ? -1.394 50.361 -23.883 1.00 35.16 392 GLU A CA 1
ATOM 2995 C C . GLU A 1 392 ? -2.011 49.819 -25.188 1.00 35.16 392 GLU A C 1
ATOM 2997 O O . GLU A 1 392 ? -1.494 50.008 -26.283 1.00 35.16 392 GLU A O 1
ATOM 3002 N N . GLY A 1 393 ? -3.171 49.161 -25.060 1.00 32.28 393 GLY A N 1
ATOM 3003 C CA . GLY A 1 393 ? -3.923 48.597 -26.183 1.00 32.28 393 GLY A CA 1
ATOM 3004 C C . GLY A 1 393 ? -5.214 47.908 -25.743 1.00 32.28 393 GLY A C 1
ATOM 3005 O O . GLY A 1 393 ? -5.301 46.689 -25.680 1.00 32.28 393 GLY A O 1
ATOM 3006 N N . ASN A 1 394 ? -6.197 48.729 -25.395 1.00 34.53 394 ASN A N 1
ATOM 3007 C CA . ASN A 1 394 ? -7.583 48.409 -25.062 1.00 34.53 394 ASN A CA 1
ATOM 3008 C C . ASN A 1 394 ? -8.380 47.920 -26.297 1.00 34.53 394 ASN A C 1
ATOM 3010 O O . ASN A 1 394 ? -8.308 48.582 -27.325 1.00 34.53 394 ASN A O 1
ATOM 3014 N N . MET A 1 395 ? -9.165 46.836 -26.188 1.00 34.62 395 MET A N 1
ATOM 3015 C CA . MET A 1 395 ? -10.450 46.578 -26.893 1.00 34.62 395 MET A CA 1
ATOM 3016 C C . MET A 1 395 ? -10.958 45.175 -26.465 1.00 34.62 395 MET A C 1
ATOM 3018 O O . MET A 1 395 ? -10.242 44.194 -26.629 1.00 34.62 395 MET A O 1
ATOM 3022 N N . ASN A 1 396 ? -12.082 45.044 -25.741 1.00 35.84 396 ASN A N 1
ATOM 3023 C CA . ASN A 1 396 ? -13.424 44.696 -26.267 1.00 35.84 396 ASN A CA 1
ATOM 3024 C C . ASN A 1 396 ? -13.401 43.622 -27.377 1.00 35.84 396 ASN A C 1
ATOM 3026 O O . ASN A 1 396 ? -12.668 43.762 -28.341 1.00 35.84 396 ASN A O 1
ATOM 3030 N N . SER A 1 397 ? -14.243 42.596 -27.455 1.00 38.56 397 SER A N 1
ATOM 3031 C CA . SER A 1 397 ? -15.481 42.172 -26.788 1.00 38.56 397 SER A CA 1
ATOM 3032 C C . SER A 1 397 ? -16.030 41.017 -27.653 1.00 38.56 397 SER A C 1
ATOM 3034 O O . SER A 1 397 ? -15.712 40.982 -28.840 1.00 38.56 397 SER A O 1
ATOM 3036 N N . TYR A 1 398 ? -16.941 40.214 -27.097 1.00 37.12 398 TYR A N 1
ATOM 3037 C CA . TYR A 1 398 ? -17.947 39.363 -27.761 1.00 37.12 398 TYR A CA 1
ATOM 3038 C C . TYR A 1 398 ? -17.741 37.837 -27.819 1.00 37.12 398 TYR A C 1
ATOM 3040 O O . TYR A 1 398 ? -16.828 37.326 -28.459 1.00 37.12 398 TYR A O 1
ATOM 3048 N N . VAL A 1 399 ? -18.794 37.219 -27.256 1.00 42.22 399 VAL A N 1
ATOM 3049 C CA . VAL A 1 399 ? -19.367 35.861 -27.347 1.00 42.22 399 VAL A CA 1
ATOM 3050 C C . VAL A 1 399 ? -18.738 34.773 -26.494 1.00 42.22 399 VAL A C 1
ATOM 3052 O O . VAL A 1 399 ? -17.634 34.294 -26.821 1.00 42.22 399 VAL A O 1
#